Protein AF-0000000080577466 (afdb_homodimer)

Nearest PDB structures (foldseek):
  6uae-assembly4_D  TM=7.644E-01  e=2.852E-07  Comamonas testosteroni
  3f7s-assembly1_A-2  TM=7.688E-01  e=1.291E-07  Pseudomonas putida KT2440
  4i4k-assembly1_B  TM=7.515E-01  e=2.525E-07  Streptomyces globisporus C-1027
  4i4k-assembly1_A  TM=7.493E-01  e=5.247E-07  Streptomyces globisporus C-1027
  6vw4-assembly2_B  TM=7.295E-01  e=1.249E-05  Catenulispora acidiphila DSM 44928

Structure (mmCIF, N/CA/C/O backbone):
data_AF-0000000080577466-model_v1
#
loop_
_entity.id
_entity.type
_entity.pdbx_description
1 polymer 'Protein transporter, putative'
#
loop_
_atom_site.group_PDB
_atom_site.id
_atom_site.type_symbol
_atom_site.label_atom_id
_atom_site.label_alt_id
_atom_site.label_comp_id
_atom_site.label_asym_id
_atom_site.label_entity_id
_atom_site.label_seq_id
_atom_site.pdbx_PDB_ins_code
_atom_site.Cartn_x
_atom_site.Cartn_y
_atom_site.Cartn_z
_atom_site.occupancy
_atom_site.B_iso_or_equiv
_atom_site.auth_seq_id
_atom_site.auth_comp_id
_atom_site.auth_asym_id
_atom_site.auth_atom_id
_atom_site.pdbx_PDB_model_num
ATOM 1 N N . MET A 1 1 ? 25.438 -13.836 81.25 1 19.02 1 MET A N 1
ATOM 2 C CA . MET A 1 1 ? 26 -15.18 81.188 1 19.02 1 MET A CA 1
ATOM 3 C C . MET A 1 1 ? 26.547 -15.492 79.812 1 19.02 1 MET A C 1
ATOM 5 O O . MET A 1 1 ? 26.078 -14.93 78.812 1 19.02 1 MET A O 1
ATOM 9 N N . LEU A 1 2 ? 26.891 -16.766 79.5 1 19.14 2 LEU A N 1
ATOM 10 C CA . LEU A 1 2 ? 28.016 -17.484 78.938 1 19.14 2 LEU A CA 1
ATOM 11 C C . LEU A 1 2 ? 27.906 -17.5 77.438 1 19.14 2 LEU A C 1
ATOM 13 O O . LEU A 1 2 ? 26.828 -17.266 76.875 1 19.14 2 LEU A O 1
ATOM 17 N N . MET A 1 3 ? 28.109 -18.75 76.688 1 18.53 3 MET A N 1
ATOM 18 C CA . MET A 1 3 ? 29.141 -19.5 75.938 1 18.53 3 MET A CA 1
ATOM 19 C C . MET A 1 3 ? 28.766 -19.703 74.5 1 18.53 3 MET A C 1
ATOM 21 O O . MET A 1 3 ? 29.578 -19.422 73.625 1 18.53 3 MET A O 1
ATOM 25 N N . MET A 1 4 ? 27.906 -20.766 74.062 1 20.31 4 MET A N 1
ATOM 26 C CA . MET A 1 4 ? 28.391 -21.953 73.375 1 20.31 4 MET A CA 1
ATOM 27 C C . MET A 1 4 ? 28.344 -21.797 71.812 1 20.31 4 MET A C 1
ATOM 29 O O . MET A 1 4 ? 27.406 -21.188 71.312 1 20.31 4 MET A O 1
ATOM 33 N N . SER A 1 5 ? 29.375 -22.203 70.875 1 24.98 5 SER A N 1
ATOM 34 C CA . SER A 1 5 ? 30.188 -22.328 69.688 1 24.98 5 SER A CA 1
ATOM 35 C C . SER A 1 5 ? 29.531 -23.25 68.625 1 24.98 5 SER A C 1
ATOM 37 O O . SER A 1 5 ? 30.141 -23.609 67.625 1 24.98 5 SER A O 1
ATOM 39 N N . SER A 1 6 ? 28.328 -23.859 68.75 1 22.72 6 SER A N 1
ATOM 40 C CA . SER A 1 6 ? 28.25 -25.219 68.25 1 22.72 6 SER A CA 1
ATOM 41 C C . SER A 1 6 ? 28.422 -25.234 66.75 1 22.72 6 SER A C 1
ATOM 43 O O . SER A 1 6 ? 27.953 -24.328 66.062 1 22.72 6 SER A O 1
ATOM 45 N N . THR A 1 7 ? 29.203 -26.234 66.062 1 24.53 7 THR A N 1
ATOM 46 C CA . THR A 1 7 ? 29.984 -26.953 65.062 1 24.53 7 THR A CA 1
ATOM 47 C C . THR A 1 7 ? 29.094 -27.531 63.969 1 24.53 7 THR A C 1
ATOM 49 O O . THR A 1 7 ? 29.562 -28.281 63.094 1 24.53 7 THR A O 1
ATOM 52 N N . LEU A 1 8 ? 27.938 -26.984 63.562 1 22.42 8 LEU A N 1
ATOM 53 C CA . LEU A 1 8 ? 27.125 -27.938 62.812 1 22.42 8 LEU A CA 1
ATOM 54 C C . LEU A 1 8 ? 27.875 -28.422 61.562 1 22.42 8 LEU A C 1
ATOM 56 O O . LEU A 1 8 ? 28.297 -27.609 60.75 1 22.42 8 LEU A O 1
ATOM 60 N N . SER A 1 9 ? 28.344 -29.688 61.5 1 21.47 9 SER A N 1
ATOM 61 C CA . SER A 1 9 ? 29.094 -30.688 60.75 1 21.47 9 SER A CA 1
ATOM 62 C C . SER A 1 9 ? 28.406 -31.016 59.406 1 21.47 9 SER A C 1
ATOM 64 O O . SER A 1 9 ? 27.469 -31.828 59.375 1 21.47 9 SER A O 1
ATOM 66 N N . TYR A 1 10 ? 28.031 -30.141 58.562 1 22.02 10 TYR A N 1
ATOM 67 C CA . TYR A 1 10 ? 27.328 -30.578 57.344 1 22.02 10 TYR A CA 1
ATOM 68 C C . TYR A 1 10 ? 28.203 -31.5 56.531 1 22.02 10 TYR A C 1
ATOM 70 O O . TYR A 1 10 ? 29.219 -31.078 55.969 1 22.02 10 TYR A O 1
ATOM 78 N N . SER A 1 11 ? 28.281 -32.844 56.781 1 19.53 11 SER A N 1
ATOM 79 C CA . SER A 1 11 ? 29.125 -33.938 56.281 1 19.53 11 SER A CA 1
ATOM 80 C C . SER A 1 11 ? 28.875 -34.188 54.812 1 19.53 11 SER A C 1
ATOM 82 O O . SER A 1 11 ? 29.828 -34.438 54.062 1 19.53 11 SER A O 1
ATOM 84 N N . SER A 1 12 ? 27.656 -34.344 54.281 1 21.28 12 SER A N 1
ATOM 85 C CA . SER A 1 12 ? 27.531 -35.688 53.688 1 21.28 12 SER A CA 1
ATOM 86 C C . SER A 1 12 ? 28.359 -35.75 52.406 1 21.28 12 SER A C 1
ATOM 88 O O . SER A 1 12 ? 28.703 -34.75 51.781 1 21.28 12 SER A O 1
ATOM 90 N N . SER A 1 13 ? 28.297 -37 51.688 1 20.81 13 SER A N 1
ATOM 91 C CA . SER A 1 13 ? 29.109 -38.031 51.062 1 20.81 13 SER A CA 1
ATOM 92 C C . SER A 1 13 ? 29.359 -37.688 49.594 1 20.81 13 SER A C 1
ATOM 94 O O . SER A 1 13 ? 28.562 -37 48.969 1 20.81 13 SER A O 1
ATOM 96 N N . PRO A 1 14 ? 30.375 -38.312 48.938 1 26.52 14 PRO A N 1
ATOM 97 C CA . PRO A 1 14 ? 31.422 -38.25 47.906 1 26.52 14 PRO A CA 1
ATOM 98 C C . PRO A 1 14 ? 30.953 -38.812 46.562 1 26.52 14 PRO A C 1
ATOM 100 O O . PRO A 1 14 ? 31.719 -38.812 45.594 1 26.52 14 PRO A O 1
ATOM 103 N N . PRO A 1 15 ? 29.656 -38.625 46.031 1 22.47 15 PRO A N 1
ATOM 104 C CA . PRO A 1 15 ? 29.391 -39.781 45.188 1 22.47 15 PRO A CA 1
ATOM 105 C C . PRO A 1 15 ? 30.469 -40 44.125 1 22.47 15 PRO A C 1
ATOM 107 O O . PRO A 1 15 ? 31.125 -39.031 43.719 1 22.47 15 PRO A O 1
ATOM 110 N N . SER A 1 16 ? 30.719 -41.25 43.781 1 18.58 16 SER A N 1
ATOM 111 C CA . SER A 1 16 ? 31.719 -42.156 43.188 1 18.58 16 SER A CA 1
ATOM 112 C C . SER A 1 16 ? 31.875 -41.875 41.688 1 18.58 16 SER A C 1
ATOM 114 O O . SER A 1 16 ? 31.062 -41.188 41.094 1 18.58 16 SER A O 1
ATOM 116 N N . LEU A 1 17 ? 31.812 -43 40.844 1 19.55 17 LEU A N 1
ATOM 117 C CA . LEU A 1 17 ? 32.844 -43.75 40.125 1 19.55 17 LEU A CA 1
ATOM 118 C C . LEU A 1 17 ? 32.75 -43.469 38.625 1 19.55 17 LEU A C 1
ATOM 120 O O . LEU A 1 17 ? 33.781 -43.281 37.938 1 19.55 17 LEU A O 1
ATOM 124 N N . GLY A 1 18 ? 31.578 -43.656 37.812 1 18.7 18 GLY A N 1
ATOM 125 C CA . GLY A 1 18 ? 31.812 -44.75 36.906 1 18.7 18 GLY A CA 1
ATOM 126 C C . GLY A 1 18 ? 32.656 -44.375 35.719 1 18.7 18 GLY A C 1
ATOM 127 O O . GLY A 1 18 ? 32.75 -43.188 35.375 1 18.7 18 GLY A O 1
ATOM 128 N N . HIS A 1 19 ? 33.438 -45.344 35.125 1 20.95 19 HIS A N 1
ATOM 129 C CA . HIS A 1 19 ? 34.594 -45.656 34.281 1 20.95 19 HIS A CA 1
ATOM 130 C C . HIS A 1 19 ? 34.219 -45.531 32.812 1 20.95 19 HIS A C 1
ATOM 132 O O . HIS A 1 19 ? 35.062 -45.812 31.938 1 20.95 19 HIS A O 1
ATOM 138 N N . TRP A 1 20 ? 33.25 -44.812 32.344 1 18.19 20 TRP A N 1
ATOM 139 C CA . TRP A 1 20 ? 32.906 -45.312 31.031 1 18.19 20 TRP A CA 1
ATOM 140 C C . TRP A 1 20 ? 34.125 -45.406 30.141 1 18.19 20 TRP A C 1
ATOM 142 O O . TRP A 1 20 ? 35 -44.531 30.188 1 18.19 20 TRP A O 1
ATOM 152 N N . LYS A 1 21 ? 34.031 -46.469 29.188 1 18.55 21 LYS A N 1
ATOM 153 C CA . LYS A 1 21 ? 34.781 -47.375 28.359 1 18.55 21 LYS A CA 1
ATOM 154 C C . LYS A 1 21 ? 35.5 -46.625 27.234 1 18.55 21 LYS A C 1
ATOM 156 O O . LYS A 1 21 ? 35.094 -45.531 26.844 1 18.55 21 LYS A O 1
ATOM 161 N N . THR A 1 22 ? 36.188 -47.438 26.344 1 18.03 22 THR A N 1
ATOM 162 C CA . THR A 1 22 ? 37.469 -47.656 25.688 1 18.03 22 THR A CA 1
ATOM 163 C C . THR A 1 22 ? 37.438 -47.156 24.266 1 18.03 22 THR A C 1
ATOM 165 O O . THR A 1 22 ? 38.438 -46.594 23.781 1 18.03 22 THR A O 1
ATOM 168 N N . PRO A 1 23 ? 36.312 -47.281 23.297 1 19.98 23 PRO A N 1
ATOM 169 C CA . PRO A 1 23 ? 36.812 -48.156 22.234 1 19.98 23 PRO A CA 1
ATOM 170 C C . PRO A 1 23 ? 37.844 -47.438 21.344 1 19.98 23 PRO A C 1
ATOM 172 O O . PRO A 1 23 ? 37.875 -46.219 21.297 1 19.98 23 PRO A O 1
ATOM 175 N N . THR A 1 24 ? 38.344 -48.281 20.344 1 18.31 24 THR A N 1
ATOM 176 C CA . THR A 1 24 ? 39.531 -48.719 19.609 1 18.31 24 THR A CA 1
ATOM 177 C C . THR A 1 24 ? 39.812 -47.812 18.422 1 18.31 24 THR A C 1
ATOM 179 O O . THR A 1 24 ? 39.031 -46.875 18.172 1 18.31 24 THR A O 1
ATOM 182 N N . CYS A 1 25 ? 39.75 -48.406 17.109 1 18.52 25 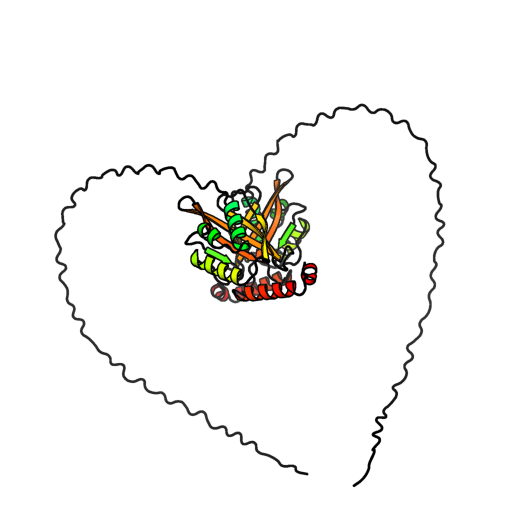CYS A N 1
ATOM 183 C CA . CYS A 1 25 ? 40.938 -48.781 16.328 1 18.52 25 CYS A CA 1
ATOM 184 C C . CYS A 1 25 ? 41.188 -47.75 15.219 1 18.52 25 CYS A C 1
ATOM 186 O O . CYS A 1 25 ? 42.312 -47.281 15.055 1 18.52 25 CYS A O 1
ATOM 188 N N . LEU A 1 26 ? 40.312 -47.719 14.047 1 19.44 26 LEU A N 1
ATOM 189 C CA . LEU A 1 26 ? 40.906 -48.281 12.836 1 19.44 26 LEU A CA 1
ATOM 190 C C . LEU A 1 26 ? 41.656 -47.25 12.055 1 19.44 26 LEU A C 1
ATOM 192 O O . LEU A 1 26 ? 41.406 -46.031 12.195 1 19.44 26 LEU A O 1
ATOM 196 N N . GLN A 1 27 ? 42.281 -47.688 10.797 1 19.14 27 GLN A N 1
ATOM 197 C CA . GLN A 1 27 ? 43.531 -47.75 10.031 1 19.14 27 GLN A CA 1
ATOM 198 C C . GLN A 1 27 ? 43.594 -46.656 8.969 1 19.14 27 GLN A C 1
ATOM 200 O O . GLN A 1 27 ? 44.625 -46.062 8.75 1 19.14 27 GLN A O 1
ATOM 205 N N . THR A 1 28 ? 42.438 -46.344 8.156 1 20.81 28 THR A N 1
ATOM 206 C CA . THR A 1 28 ? 42.75 -46.625 6.754 1 20.81 28 THR A CA 1
ATOM 207 C C . THR A 1 28 ? 43.688 -45.594 6.172 1 20.81 28 THR A C 1
ATOM 209 O O . THR A 1 28 ? 43.75 -44.438 6.648 1 20.81 28 THR A O 1
ATOM 212 N N . THR A 1 29 ? 44.25 -45.844 4.828 1 20.98 29 THR A N 1
ATOM 213 C CA . THR A 1 29 ? 45.375 -45.875 3.904 1 20.98 29 THR A CA 1
ATOM 214 C C . THR A 1 29 ? 45.438 -44.594 3.084 1 20.98 29 THR A C 1
ATOM 216 O O . THR A 1 29 ? 44.438 -44.188 2.477 1 20.98 29 THR A O 1
ATOM 219 N N . SER A 1 30 ? 46.188 -43.625 3.426 1 23.58 30 SER A N 1
ATOM 220 C CA . SER A 1 30 ? 46.406 -42.312 2.799 1 23.58 30 SER A CA 1
ATOM 221 C C . SER A 1 30 ? 47.062 -42.469 1.442 1 23.58 30 SER A C 1
ATOM 223 O O . SER A 1 30 ? 48.25 -42.844 1.367 1 23.58 30 SER A O 1
ATOM 225 N N . PRO A 1 31 ? 46.281 -42.938 0.357 1 22.75 31 PRO A N 1
ATOM 226 C CA . PRO A 1 31 ? 47.125 -43.219 -0.819 1 22.75 31 PRO A CA 1
ATOM 227 C C . PRO A 1 31 ? 47.906 -42 -1.289 1 22.75 31 PRO A C 1
ATOM 229 O O . PRO A 1 31 ? 47.531 -40.875 -0.976 1 22.75 31 PRO A O 1
ATOM 232 N N . SER A 1 32 ? 49.125 -42.219 -1.921 1 23.05 32 SER A N 1
ATOM 233 C CA . SER A 1 32 ? 50.375 -41.594 -2.318 1 23.05 32 SER A CA 1
ATOM 234 C C . SER A 1 32 ? 50.25 -40.781 -3.594 1 23.05 32 SER A C 1
ATOM 236 O O . SER A 1 32 ? 51.188 -40.156 -4.055 1 23.05 32 SER A O 1
ATOM 238 N N . LEU A 1 33 ? 48.938 -40.562 -4.238 1 22.92 33 LEU A N 1
ATOM 239 C CA . LEU A 1 33 ? 49.125 -40.531 -5.688 1 22.92 33 LEU A CA 1
ATOM 240 C C . LEU A 1 33 ? 50.031 -39.375 -6.098 1 22.92 33 LEU A C 1
ATOM 242 O O . LEU A 1 33 ? 49.906 -38.25 -5.543 1 22.92 33 LEU A O 1
ATOM 246 N N . LEU A 1 34 ? 51.094 -39.625 -6.945 1 23.45 34 LEU A N 1
ATOM 247 C CA . LEU A 1 34 ? 52.281 -39.156 -7.609 1 23.45 34 LEU A CA 1
ATOM 248 C C . LEU A 1 34 ? 51.938 -38.125 -8.68 1 23.45 34 LEU A C 1
ATOM 250 O O . LEU A 1 34 ? 51.375 -38.469 -9.711 1 23.45 34 LEU A O 1
ATOM 254 N N . SER A 1 35 ? 51.344 -36.969 -8.312 1 20.81 35 SER A N 1
ATOM 255 C CA . SER A 1 35 ? 50.844 -36.062 -9.352 1 20.81 35 SER A CA 1
ATOM 256 C C . SER A 1 35 ? 51.969 -35.562 -10.242 1 20.81 35 SER A C 1
ATOM 258 O O . SER A 1 35 ? 52.969 -35.062 -9.742 1 20.81 35 SER A O 1
ATOM 260 N N . LYS A 1 36 ? 52.125 -36.125 -11.422 1 22.58 36 LYS A N 1
ATOM 261 C CA . LYS A 1 36 ? 53.094 -35.938 -12.508 1 22.58 36 LYS A CA 1
ATOM 262 C C . LYS A 1 36 ? 53 -34.5 -13.055 1 22.58 36 LYS A C 1
ATOM 264 O O . LYS A 1 36 ? 51.938 -34.062 -13.445 1 22.58 36 LYS A O 1
ATOM 269 N N . ARG A 1 37 ? 53.938 -33.594 -12.812 1 21.58 37 ARG A N 1
ATOM 270 C CA . ARG A 1 37 ? 54.094 -32.188 -13.148 1 21.58 37 ARG A CA 1
ATOM 271 C C . ARG A 1 37 ? 54.406 -32 -14.625 1 21.58 37 ARG A C 1
ATOM 273 O O . ARG A 1 37 ? 55.531 -32.281 -15.062 1 21.58 37 ARG A O 1
ATOM 280 N N . LYS A 1 38 ? 53.531 -32.531 -15.508 1 22.23 38 LYS A N 1
ATOM 281 C CA . LYS A 1 38 ? 53.969 -32.406 -16.891 1 22.23 38 LYS A CA 1
ATOM 282 C C . LYS A 1 38 ? 54.281 -30.953 -17.25 1 22.23 38 LYS A C 1
ATOM 284 O O . LYS A 1 38 ? 53.5 -30.062 -16.953 1 22.23 38 LYS A O 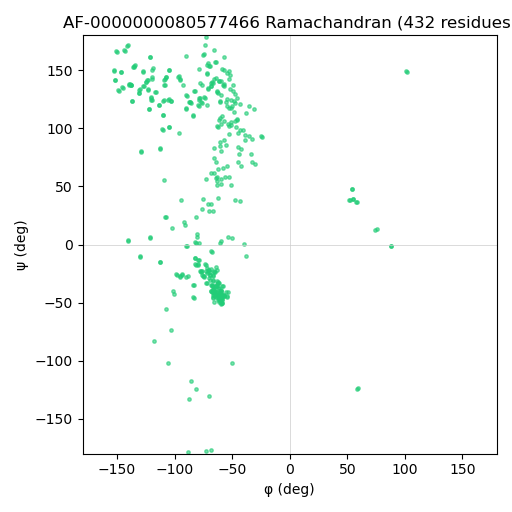1
ATOM 289 N N . ALA A 1 39 ? 55.5 -30.609 -17.641 1 25.17 39 ALA A N 1
ATOM 290 C CA . ALA A 1 39 ? 56.25 -29.406 -18.031 1 25.17 39 ALA A CA 1
ATOM 291 C C . ALA A 1 39 ? 55.719 -28.812 -19.328 1 25.17 39 ALA A C 1
ATOM 293 O O . ALA A 1 39 ? 55.688 -29.484 -20.359 1 25.17 39 ALA A O 1
ATOM 294 N N . TRP A 1 40 ? 54.562 -27.922 -19.344 1 22.66 40 TRP A N 1
ATOM 295 C CA . TRP A 1 40 ? 53.844 -27.297 -20.438 1 22.66 40 TRP A CA 1
ATOM 296 C C . TRP A 1 40 ? 54.781 -26.469 -21.328 1 22.66 40 TRP A C 1
ATOM 298 O O . TRP A 1 40 ? 55.469 -25.578 -20.844 1 22.66 40 TRP A O 1
ATOM 308 N N . THR A 1 41 ? 55.375 -27.172 -22.266 1 22.97 41 THR A N 1
ATOM 309 C CA . THR A 1 41 ? 56.25 -26.578 -23.25 1 22.97 41 THR A CA 1
ATOM 310 C C . THR A 1 41 ? 55.594 -25.391 -23.938 1 22.97 41 THR A C 1
ATOM 312 O O . THR A 1 41 ? 54.406 -25.453 -24.281 1 22.97 41 THR A O 1
ATOM 315 N N . LEU A 1 42 ? 56.25 -24.219 -23.891 1 24.73 42 LEU A N 1
ATOM 316 C CA . LEU A 1 42 ? 56.062 -22.828 -24.266 1 24.73 42 LEU A CA 1
ATOM 317 C C . LEU A 1 42 ? 55.938 -22.688 -25.781 1 24.73 42 LEU A C 1
ATOM 319 O O . LEU A 1 42 ? 56.906 -22.875 -26.516 1 24.73 42 LEU A O 1
ATOM 323 N N . ARG A 1 43 ? 54.938 -23.406 -26.438 1 24.34 43 ARG A N 1
ATOM 324 C CA . ARG A 1 43 ? 54.906 -23.312 -27.891 1 24.34 43 ARG A CA 1
ATOM 325 C C . ARG A 1 43 ? 54.906 -21.875 -28.359 1 24.34 43 ARG A C 1
ATOM 327 O O . ARG A 1 43 ? 54.281 -21 -27.719 1 24.34 43 ARG A O 1
ATOM 334 N N . THR A 1 44 ? 55.562 -21.688 -29.484 1 28.73 44 THR A N 1
ATOM 335 C CA . THR A 1 44 ? 56.031 -20.578 -30.297 1 28.73 44 THR A CA 1
ATOM 336 C C . THR A 1 44 ? 54.906 -19.688 -30.766 1 28.73 44 THR A C 1
ATOM 338 O O . THR A 1 44 ? 53.781 -20.156 -30.938 1 28.73 44 THR A O 1
ATOM 341 N N . PRO A 1 45 ? 55.094 -18.297 -30.797 1 28.73 45 PRO A N 1
ATOM 342 C CA . PRO A 1 45 ? 54.281 -17.109 -30.969 1 28.73 45 PRO A CA 1
ATOM 343 C C . PRO A 1 45 ? 53.625 -17.016 -32.344 1 28.73 45 PRO A C 1
ATOM 345 O O . PRO A 1 45 ? 54.344 -17 -33.344 1 28.73 45 PRO A O 1
ATOM 348 N N . VAL A 1 46 ? 52.625 -17.859 -32.656 1 27.41 46 VAL A N 1
ATOM 349 C CA . VAL A 1 46 ? 52.062 -17.812 -34.031 1 27.41 46 VAL A CA 1
ATOM 350 C C . VAL A 1 46 ? 51.75 -16.375 -34.406 1 27.41 46 VAL A C 1
ATOM 352 O O . VAL A 1 46 ? 51.312 -15.586 -33.562 1 27.41 46 VAL A O 1
ATOM 355 N N . SER A 1 47 ? 52.094 -15.984 -35.656 1 30.8 47 SER A N 1
ATOM 356 C CA . SER A 1 47 ? 52.062 -14.75 -36.438 1 30.8 47 SER A CA 1
ATOM 357 C C . SER A 1 47 ? 50.656 -14.203 -36.562 1 30.8 47 SER A C 1
ATOM 359 O O . SER A 1 47 ? 49.719 -14.945 -36.844 1 30.8 47 SER A O 1
ATOM 361 N N . VAL A 1 48 ? 50.312 -13.078 -35.938 1 29.31 48 VAL A N 1
ATOM 362 C CA . VAL A 1 48 ? 49.094 -12.258 -35.844 1 29.31 48 VAL A CA 1
ATOM 363 C C . VAL A 1 48 ? 48.656 -11.805 -37.219 1 29.31 48 VAL A C 1
ATOM 365 O O . VAL A 1 48 ? 49.344 -11 -37.875 1 29.31 48 VAL A O 1
ATOM 368 N N . SER A 1 49 ? 48.219 -12.805 -38.156 1 27.44 49 SER A N 1
ATOM 369 C CA . SER A 1 49 ? 47.75 -12.305 -39.438 1 27.44 49 SER A CA 1
ATOM 370 C C . SER A 1 49 ? 46.688 -11.211 -39.25 1 27.44 49 SER A C 1
ATOM 372 O O . SER A 1 49 ? 45.906 -11.266 -38.312 1 27.44 49 SER A O 1
ATOM 374 N N . SER A 1 50 ? 46.75 -10.031 -39.969 1 27.5 50 SER A N 1
ATOM 375 C CA . SER A 1 50 ? 46.125 -8.719 -40.062 1 27.5 50 SER A CA 1
ATOM 376 C C . SER A 1 50 ? 44.656 -8.836 -40.5 1 27.5 50 SER A C 1
ATOM 378 O O . SER A 1 50 ? 44.375 -9.211 -41.625 1 27.5 50 SER A O 1
ATOM 380 N N . SER A 1 51 ? 43.781 -9.492 -39.75 1 27.45 51 SER A N 1
ATOM 381 C CA . SER A 1 51 ? 42.406 -9.68 -40.188 1 27.45 51 SER A CA 1
ATOM 382 C C . SER A 1 51 ? 41.75 -8.352 -40.531 1 27.45 51 SER A C 1
ATOM 384 O O . SER A 1 51 ? 41.969 -7.344 -39.875 1 27.45 51 SER A O 1
ATOM 386 N N . ASP A 1 52 ? 41.188 -8.25 -41.844 1 30.08 52 ASP A N 1
ATOM 387 C CA . ASP A 1 52 ? 40.438 -7.227 -42.562 1 30.08 52 ASP A CA 1
ATOM 388 C C . ASP A 1 52 ? 39.25 -6.73 -41.75 1 30.08 52 ASP A C 1
ATOM 390 O O . ASP A 1 52 ? 38.562 -7.52 -41.094 1 30.08 52 ASP A O 1
ATOM 394 N N . ASN A 1 53 ? 39.219 -5.398 -41.375 1 29.16 53 ASN A N 1
ATOM 395 C CA . ASN A 1 53 ? 38.281 -4.551 -40.625 1 29.16 53 ASN A CA 1
ATOM 396 C C . ASN A 1 53 ? 36.906 -4.527 -41.312 1 29.16 53 ASN A C 1
ATOM 398 O O . ASN A 1 53 ? 36.688 -3.787 -42.25 1 29.16 53 ASN A O 1
ATOM 402 N N . GLN A 1 54 ? 36.25 -5.68 -41.656 1 28.73 54 GLN A N 1
ATOM 403 C CA . GLN A 1 54 ? 34.906 -5.477 -42.219 1 28.73 54 GLN A CA 1
ATOM 404 C C . GLN A 1 54 ? 34.094 -4.59 -41.312 1 28.73 54 GLN A C 1
ATOM 406 O O . GLN A 1 54 ? 33.969 -4.844 -40.094 1 28.73 54 GLN A O 1
ATOM 411 N N . THR A 1 55 ? 33.938 -3.287 -41.688 1 32.22 55 THR A N 1
ATOM 412 C CA . THR A 1 55 ? 33 -2.297 -41.156 1 32.22 55 THR A CA 1
ATOM 413 C C . THR A 1 55 ? 31.594 -2.893 -41 1 32.22 55 THR A C 1
ATOM 415 O O . THR A 1 55 ? 30.953 -3.229 -42 1 32.22 55 THR A O 1
ATOM 418 N N . VAL A 1 56 ? 31.359 -3.805 -40.031 1 35.72 56 VAL A N 1
ATOM 419 C CA . VAL A 1 56 ? 30 -4.211 -39.688 1 35.72 56 VAL A CA 1
ATOM 420 C C . VAL A 1 56 ? 29.109 -2.98 -39.594 1 35.72 56 VAL A C 1
ATOM 422 O O . VAL A 1 56 ? 29.344 -2.111 -38.75 1 35.72 56 VAL A O 1
ATOM 425 N N . THR A 1 57 ? 28.578 -2.514 -40.75 1 38.19 57 THR A N 1
ATOM 426 C CA . THR A 1 57 ? 27.531 -1.508 -40.75 1 38.19 57 THR A CA 1
ATOM 427 C C . THR A 1 57 ? 26.422 -1.892 -39.75 1 38.19 57 THR A C 1
ATOM 429 O O . THR A 1 57 ? 25.922 -3.023 -39.781 1 38.19 57 THR A O 1
ATOM 432 N N . PRO A 1 58 ? 26.328 -1.22 -38.594 1 34.81 58 PRO A N 1
ATOM 433 C CA . PRO A 1 58 ? 25.281 -1.548 -37.625 1 34.81 58 PRO A CA 1
ATOM 434 C C . PRO A 1 58 ? 23.906 -1.689 -38.25 1 34.81 58 PRO A C 1
ATOM 436 O O . PRO A 1 58 ? 23.562 -0.936 -39.156 1 34.81 58 PRO A O 1
ATOM 439 N N . SER A 1 59 ? 23.453 -2.963 -38.469 1 37.19 59 SER A N 1
ATOM 440 C CA . SER A 1 59 ? 22.078 -3.211 -38.875 1 37.19 59 SER A CA 1
ATOM 441 C C . SER A 1 59 ? 21.109 -2.236 -38.219 1 37.19 59 SER A C 1
ATOM 443 O O . SER A 1 59 ? 21.281 -1.89 -37.062 1 37.19 59 SER A O 1
ATOM 445 N N . PRO A 1 60 ? 20.391 -1.439 -39.031 1 35.66 60 PRO A N 1
ATOM 446 C CA . PRO A 1 60 ? 19.391 -0.53 -38.469 1 35.66 60 PRO A CA 1
ATOM 447 C C . PRO A 1 60 ? 18.547 -1.185 -37.375 1 35.66 60 PRO A C 1
ATOM 449 O O . PRO A 1 60 ? 18.266 -2.385 -37.469 1 35.66 60 PRO A O 1
ATOM 452 N N . ALA A 1 61 ? 18.547 -0.673 -36.219 1 35.31 61 ALA A N 1
ATOM 453 C CA . ALA A 1 61 ? 17.594 -1.055 -35.156 1 35.31 61 ALA A CA 1
ATOM 454 C C . ALA A 1 61 ? 16.188 -1.171 -35.719 1 35.31 61 ALA A C 1
ATOM 456 O O . ALA A 1 61 ? 15.656 -0.222 -36.312 1 35.31 61 ALA A O 1
ATOM 457 N N . THR A 1 62 ? 15.82 -2.215 -36.406 1 32.72 62 THR A N 1
ATOM 458 C CA . THR A 1 62 ? 14.422 -2.367 -36.812 1 32.72 62 THR A CA 1
ATOM 459 C C . THR A 1 62 ? 13.5 -1.892 -35.688 1 32.72 62 THR A C 1
ATOM 461 O O . THR A 1 62 ? 13.562 -2.402 -34.562 1 32.72 62 THR A O 1
ATOM 464 N N . LYS A 1 63 ? 13.094 -0.691 -35.594 1 35.28 63 LYS A N 1
ATOM 465 C CA . LYS A 1 63 ? 12.055 -0.052 -34.781 1 35.28 63 LYS A CA 1
ATOM 466 C C . LYS A 1 63 ? 10.82 -0.947 -34.688 1 35.28 63 LYS A C 1
ATOM 468 O O . LYS A 1 63 ? 9.711 -0.463 -34.438 1 35.28 63 LYS A O 1
ATOM 473 N N . ASP A 1 64 ? 10.852 -2.109 -35.312 1 37.41 64 ASP A N 1
ATOM 474 C CA . ASP A 1 64 ? 9.641 -2.887 -35.062 1 37.41 64 ASP A CA 1
ATOM 475 C C . ASP A 1 64 ? 9.328 -2.977 -33.562 1 37.41 64 ASP A C 1
ATOM 477 O O . ASP A 1 64 ? 9.391 -4.059 -32.969 1 37.41 64 ASP A O 1
ATOM 481 N N . ASP A 1 65 ? 10.023 -2.334 -32.719 1 40.38 65 ASP A N 1
ATOM 482 C CA . ASP A 1 65 ? 9.609 -2.256 -31.328 1 40.38 65 ASP A CA 1
ATOM 483 C C . ASP A 1 65 ? 8.109 -1.995 -31.219 1 40.38 65 ASP A C 1
ATOM 485 O O . ASP A 1 65 ? 7.672 -0.842 -31.188 1 40.38 65 ASP A O 1
ATOM 489 N N . ALA A 1 66 ? 7.305 -2.521 -32.031 1 42.38 66 ALA A N 1
ATOM 490 C CA . ALA A 1 66 ? 5.863 -2.473 -31.828 1 42.38 66 ALA A CA 1
ATOM 491 C C . ALA A 1 66 ? 5.527 -2.5 -30.344 1 42.38 66 ALA A C 1
ATOM 493 O O . ALA A 1 66 ? 5.629 -3.547 -29.688 1 42.38 66 ALA A O 1
ATOM 494 N N . ALA A 1 67 ? 5.781 -1.458 -29.625 1 50.78 67 ALA A N 1
ATOM 495 C CA . ALA A 1 67 ? 5.555 -1.144 -28.219 1 50.78 67 ALA A CA 1
ATOM 496 C C . ALA A 1 67 ? 4.258 -1.767 -27.719 1 50.78 67 ALA A C 1
ATOM 498 O O . ALA A 1 67 ? 3.219 -1.663 -28.375 1 50.78 67 ALA A O 1
ATOM 499 N N . ASP A 1 68 ? 4.281 -3.004 -27.125 1 60.91 68 ASP A N 1
ATOM 500 C CA . ASP A 1 68 ? 3.127 -3.615 -26.469 1 60.91 68 ASP A CA 1
ATOM 501 C C . ASP A 1 68 ? 2.131 -2.555 -26 1 60.91 68 ASP A C 1
ATOM 503 O O . ASP A 1 68 ? 2.475 -1.675 -25.219 1 60.91 68 ASP A O 1
ATOM 507 N N . THR A 1 69 ? 1.176 -2.289 -26.891 1 76.38 69 THR A N 1
ATOM 508 C CA . THR A 1 69 ? 0.103 -1.307 -26.766 1 76.38 69 THR A CA 1
ATOM 509 C C . THR A 1 69 ? -0.778 -1.603 -25.562 1 76.38 69 THR A C 1
ATOM 511 O O . THR A 1 69 ? -1.673 -0.822 -25.234 1 76.38 69 THR A O 1
ATOM 514 N N . GLN A 1 70 ? -0.316 -2.67 -24.859 1 88.31 70 GLN A N 1
ATOM 515 C CA . GLN A 1 70 ? -1.162 -2.994 -23.719 1 88.31 70 GLN A CA 1
ATOM 516 C C . GLN A 1 70 ? -0.907 -2.037 -22.562 1 88.31 70 GLN A C 1
ATOM 518 O O . GLN A 1 70 ? 0.238 -1.663 -22.297 1 88.31 70 GLN A O 1
ATOM 523 N N . LEU A 1 71 ? -2.025 -1.671 -21.969 1 93.75 71 LEU A N 1
ATOM 524 C CA . LEU A 1 71 ? -1.907 -0.813 -20.797 1 93.75 71 LEU A CA 1
ATOM 525 C C . LEU A 1 71 ? -1.282 -1.573 -19.625 1 93.75 71 LEU A C 1
ATOM 527 O O . LEU A 1 71 ? -1.553 -2.762 -19.438 1 93.75 71 LEU A O 1
ATOM 531 N N . ALA A 1 72 ? -0.428 -0.933 -18.922 1 97.56 72 ALA A N 1
ATOM 532 C CA . ALA A 1 72 ? 0.167 -1.523 -17.719 1 97.56 72 ALA A CA 1
ATOM 533 C C . ALA A 1 72 ? -0.91 -2.004 -16.75 1 97.56 72 ALA A C 1
ATOM 535 O O . ALA A 1 72 ? -0.781 -3.072 -16.156 1 97.56 72 ALA A O 1
ATOM 536 N N . SER A 1 73 ? -1.951 -1.219 -16.609 1 98.19 73 SER A N 1
ATOM 537 C CA . SER A 1 73 ? -3.045 -1.569 -15.711 1 98.19 73 SER A CA 1
ATOM 538 C C . SER A 1 73 ? -3.723 -2.865 -16.141 1 98.19 73 SER A C 1
ATOM 540 O O . SER A 1 73 ? -4.184 -3.641 -15.305 1 98.19 73 SER A O 1
ATOM 542 N N . ASP A 1 74 ? -3.777 -3.123 -17.422 1 97.88 74 ASP A N 1
ATOM 543 C CA . ASP A 1 74 ? -4.371 -4.359 -17.922 1 97.88 74 ASP A CA 1
ATOM 544 C C . ASP A 1 74 ? -3.521 -5.57 -17.547 1 97.88 74 ASP A C 1
ATOM 546 O O . ASP A 1 74 ? -4.059 -6.633 -17.219 1 97.88 74 ASP A O 1
ATOM 550 N N . ILE A 1 75 ? -2.254 -5.406 -17.625 1 98.19 75 ILE A N 1
ATOM 551 C CA . ILE A 1 75 ? -1.345 -6.473 -17.234 1 98.19 75 ILE A CA 1
ATOM 552 C C . ILE A 1 75 ? -1.549 -6.801 -15.75 1 98.19 75 ILE A C 1
ATOM 554 O O . ILE A 1 75 ? -1.653 -7.969 -15.375 1 98.19 75 ILE A O 1
ATOM 558 N N . VAL A 1 76 ? -1.653 -5.82 -14.906 1 98.75 76 VAL A N 1
ATOM 559 C CA . VAL A 1 76 ? -1.84 -6.008 -13.469 1 98.75 76 VAL A CA 1
ATOM 560 C C . VAL A 1 76 ? -3.211 -6.625 -13.203 1 98.75 76 VAL A C 1
ATOM 562 O O . VAL A 1 76 ? -3.346 -7.516 -12.359 1 98.75 76 VAL A O 1
ATOM 565 N N . ARG A 1 77 ? -4.211 -6.215 -13.945 1 98.69 77 ARG A N 1
ATOM 566 C CA . ARG A 1 77 ? -5.535 -6.809 -13.797 1 98.69 77 ARG A CA 1
ATOM 567 C C . ARG A 1 77 ? -5.508 -8.297 -14.148 1 98.69 77 ARG A C 1
ATOM 569 O O . ARG A 1 77 ? -6.117 -9.109 -13.453 1 98.69 77 ARG A O 1
ATOM 576 N N . ARG A 1 78 ? -4.836 -8.633 -15.172 1 98.5 78 ARG A N 1
ATOM 577 C CA . ARG A 1 78 ? -4.711 -10.031 -15.57 1 98.5 78 ARG A CA 1
ATOM 578 C C . ARG A 1 78 ? -3.957 -10.836 -14.523 1 98.5 78 ARG A C 1
ATOM 580 O O . ARG A 1 78 ? -4.258 -12.008 -14.297 1 98.5 78 ARG A O 1
ATOM 587 N N . PHE A 1 79 ? -3.016 -10.219 -13.945 1 98.69 79 PHE A N 1
ATOM 588 C CA . PHE A 1 79 ? -2.301 -10.852 -12.844 1 98.69 79 PHE A CA 1
ATOM 589 C C . PHE A 1 79 ? -3.258 -11.219 -11.719 1 98.69 79 PHE A C 1
ATOM 591 O O . PHE A 1 79 ? -3.281 -12.367 -11.266 1 98.69 79 PHE A O 1
ATOM 598 N N . TYR A 1 80 ? -4.082 -10.266 -11.281 1 98.62 80 TYR A N 1
ATOM 599 C CA . TYR A 1 80 ? -5.066 -10.508 -10.227 1 98.62 80 TYR A CA 1
ATOM 600 C C . TYR A 1 80 ? -6.055 -11.594 -10.648 1 98.62 80 TYR A C 1
ATOM 602 O O . TYR A 1 80 ? -6.383 -12.477 -9.859 1 98.62 80 TYR A O 1
ATOM 610 N N . GLU A 1 81 ? -6.488 -11.531 -11.875 1 98.31 81 GLU A N 1
ATOM 611 C CA . GLU A 1 81 ? -7.441 -12.508 -12.398 1 98.31 81 GLU A CA 1
ATOM 612 C C . GLU A 1 81 ? -6.855 -13.914 -12.375 1 98.31 81 GLU A C 1
ATOM 614 O O . GLU A 1 81 ? -7.531 -14.867 -11.977 1 98.31 81 GLU A O 1
ATOM 619 N N . GLY A 1 82 ? -5.648 -14.031 -12.852 1 98.31 82 GLY A N 1
ATOM 620 C CA . GLY A 1 82 ? -5 -15.328 -12.852 1 98.31 82 GLY A CA 1
ATOM 621 C C . GLY A 1 82 ? -4.855 -15.93 -11.461 1 98.31 82 GLY A C 1
ATOM 622 O O . GLY A 1 82 ? -5.074 -17.125 -11.266 1 98.31 82 GLY A O 1
ATOM 623 N N . ILE A 1 83 ? -4.516 -15.109 -10.43 1 97.69 83 ILE A N 1
ATOM 624 C CA . ILE A 1 83 ? -4.395 -15.562 -9.047 1 97.69 83 ILE A CA 1
ATOM 625 C C . ILE A 1 83 ? -5.77 -15.969 -8.516 1 97.69 83 ILE A C 1
ATOM 627 O O . ILE A 1 83 ? -5.914 -17.031 -7.91 1 97.69 83 ILE A O 1
ATOM 631 N N . ASN A 1 84 ? -6.742 -15.18 -8.773 1 97.75 84 ASN A N 1
ATOM 632 C CA . ASN A 1 84 ? -8.102 -15.461 -8.32 1 97.75 84 ASN A CA 1
ATOM 633 C C . ASN A 1 84 ? -8.648 -16.734 -8.938 1 97.75 84 ASN A C 1
ATOM 635 O O . ASN A 1 84 ? -9.391 -17.484 -8.289 1 97.75 84 ASN A O 1
ATOM 639 N N . ASP A 1 85 ? -8.242 -17.047 -10.141 1 97.81 85 ASP A N 1
ATOM 640 C CA . ASP A 1 85 ? -8.727 -18.219 -10.859 1 97.81 85 ASP A CA 1
ATOM 641 C C . ASP A 1 85 ? -7.852 -19.438 -10.57 1 97.81 85 ASP A C 1
ATOM 643 O O . ASP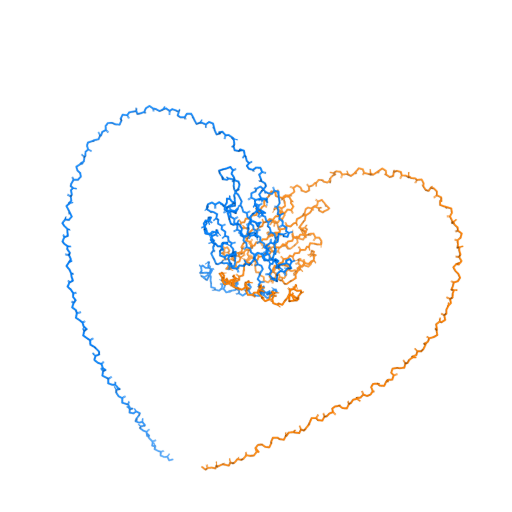 A 1 85 ? -8.094 -20.516 -11.102 1 97.81 85 ASP A O 1
ATOM 647 N N . HIS A 1 86 ? -6.883 -19.234 -9.812 1 97.75 86 HIS A N 1
ATOM 648 C CA . HIS A 1 86 ? -5.918 -20.281 -9.516 1 97.75 86 HIS A CA 1
ATOM 649 C C . HIS A 1 86 ? -5.266 -20.797 -10.797 1 97.75 86 HIS A C 1
ATOM 651 O O . HIS A 1 86 ? -5.086 -22.016 -10.953 1 97.75 86 HIS A O 1
ATOM 657 N N . ASP A 1 87 ? -5.027 -19.906 -11.719 1 97.75 87 ASP A N 1
ATOM 658 C CA . ASP A 1 87 ? -4.418 -20.219 -13.008 1 97.75 87 ASP A CA 1
ATOM 659 C C . ASP A 1 87 ? -3.031 -19.594 -13.133 1 97.75 87 ASP A C 1
ATOM 661 O O . ASP A 1 87 ? -2.857 -18.594 -13.836 1 97.75 87 ASP A O 1
ATOM 665 N N . LEU A 1 88 ? -2.066 -20.281 -12.586 1 97.5 88 LEU A N 1
ATOM 666 C CA . LEU A 1 88 ? -0.717 -19.719 -12.57 1 97.5 88 LEU A CA 1
ATOM 667 C C . LEU A 1 88 ? -0.098 -19.75 -13.961 1 97.5 88 LEU A C 1
ATOM 669 O O . LEU A 1 88 ? 0.824 -18.969 -14.25 1 97.5 88 LEU A O 1
ATOM 673 N N . ALA A 1 89 ? -0.551 -20.594 -14.797 1 97.56 89 ALA A N 1
ATOM 674 C CA . ALA A 1 89 ? -0.041 -20.641 -16.156 1 97.56 89 ALA A CA 1
ATOM 675 C C . ALA A 1 89 ? -0.283 -19.312 -16.891 1 97.56 89 ALA A C 1
ATOM 677 O O . ALA A 1 89 ? 0.575 -18.844 -17.625 1 97.56 89 ALA A O 1
ATOM 678 N N . SER A 1 90 ? -1.423 -18.734 -16.672 1 97.31 90 SER A N 1
ATOM 679 C CA . SER A 1 90 ? -1.773 -17.484 -17.328 1 97.31 90 SER A CA 1
ATOM 680 C C . SER A 1 90 ? -0.991 -16.312 -16.75 1 97.31 90 SER A C 1
ATOM 682 O O . SER A 1 90 ? -0.931 -15.234 -17.344 1 97.31 90 SER A O 1
ATOM 684 N N . VAL A 1 91 ? -0.393 -16.438 -15.555 1 97.56 91 VAL A N 1
ATOM 685 C CA . VAL A 1 91 ? 0.291 -15.375 -14.836 1 97.56 91 VAL A CA 1
ATOM 686 C C . VAL A 1 91 ? 1.783 -15.406 -15.156 1 97.56 91 VAL A C 1
ATOM 688 O O . VAL A 1 91 ? 2.459 -14.375 -15.094 1 97.56 91 VAL A O 1
ATOM 691 N N . GLU A 1 92 ? 2.252 -16.516 -15.516 1 98.06 92 GLU A N 1
ATOM 692 C CA . GLU A 1 92 ? 3.686 -16.75 -15.656 1 98.06 92 GLU A CA 1
ATOM 693 C C . GLU A 1 92 ? 4.32 -15.727 -16.594 1 98.06 92 GLU A C 1
ATOM 695 O O . GLU A 1 92 ? 5.328 -15.102 -16.25 1 98.06 92 GLU A O 1
ATOM 700 N N . ASP A 1 93 ? 3.73 -15.445 -17.719 1 96.56 93 ASP A N 1
ATOM 701 C CA . ASP A 1 93 ? 4.316 -14.586 -18.734 1 96.56 93 ASP A CA 1
ATOM 702 C C . ASP A 1 93 ? 4.164 -13.117 -18.359 1 96.56 93 ASP A C 1
ATOM 704 O O . ASP A 1 93 ? 4.742 -12.242 -19.016 1 96.56 93 ASP A O 1
ATOM 708 N N . LEU A 1 94 ? 3.359 -12.844 -17.406 1 98.31 94 LEU A N 1
ATOM 709 C CA . LEU A 1 94 ? 3.174 -11.469 -16.969 1 98.31 94 LEU A CA 1
ATOM 710 C C . LEU A 1 94 ? 4.312 -11.031 -16.047 1 98.31 94 LEU A C 1
ATOM 712 O O . LEU A 1 94 ? 4.5 -9.836 -15.812 1 98.31 94 LEU A O 1
ATOM 716 N N . ILE A 1 95 ? 5.062 -11.977 -15.508 1 98.69 95 ILE A N 1
ATOM 717 C CA . ILE A 1 95 ? 6.117 -11.734 -14.531 1 98.69 95 ILE A CA 1
ATOM 718 C C . ILE A 1 95 ? 7.484 -11.883 -15.203 1 98.69 95 ILE A C 1
ATOM 720 O O . ILE A 1 95 ? 7.777 -12.93 -15.789 1 98.69 95 ILE A O 1
ATOM 724 N N . ALA A 1 96 ? 8.266 -10.891 -15.102 1 98.69 96 ALA A N 1
ATOM 725 C CA . ALA A 1 96 ? 9.617 -10.945 -15.664 1 98.69 96 ALA A CA 1
ATOM 726 C C . ALA A 1 96 ? 10.461 -12 -14.961 1 98.69 96 ALA A C 1
ATOM 728 O O . ALA A 1 96 ? 10.242 -12.305 -13.781 1 98.69 96 ALA A O 1
ATOM 729 N N . GLU A 1 97 ? 11.445 -12.461 -15.609 1 98.31 97 GLU A N 1
ATOM 730 C CA . GLU A 1 97 ? 12.305 -13.523 -15.094 1 98.31 97 GLU A CA 1
ATOM 731 C C . GLU A 1 97 ? 13.008 -13.094 -13.812 1 98.31 97 GLU A C 1
ATOM 733 O O . GLU A 1 97 ? 13.164 -13.891 -12.883 1 98.31 97 GLU A O 1
ATOM 738 N N . ASN A 1 98 ? 13.414 -11.867 -13.711 1 98.06 98 ASN A N 1
ATOM 739 C CA . ASN A 1 98 ? 14.164 -11.383 -12.555 1 98.06 98 ASN A CA 1
ATOM 740 C C . ASN A 1 98 ? 13.312 -10.469 -11.672 1 98.06 98 ASN A C 1
ATOM 742 O O . ASN A 1 98 ? 13.836 -9.578 -11.008 1 98.06 98 ASN A O 1
ATOM 746 N N . CYS A 1 99 ? 12.016 -10.633 -11.773 1 98.81 99 CYS A N 1
ATOM 747 C CA . CYS A 1 99 ? 11.094 -9.789 -11.008 1 98.81 99 CYS A CA 1
ATOM 748 C C . CYS A 1 99 ? 11.375 -9.891 -9.516 1 98.81 99 CYS A C 1
ATOM 750 O O . CYS A 1 99 ? 11.68 -10.969 -9.008 1 98.81 99 CYS A O 1
ATOM 752 N N . VAL A 1 100 ? 11.336 -8.758 -8.82 1 98.88 100 VAL A N 1
ATOM 753 C CA . VAL A 1 100 ? 11.391 -8.695 -7.363 1 98.88 100 VAL A CA 1
ATOM 754 C C . VAL A 1 100 ? 9.992 -8.422 -6.809 1 98.88 100 VAL A C 1
ATOM 756 O O . VAL A 1 100 ? 9.367 -7.422 -7.16 1 98.88 100 VAL A O 1
ATOM 759 N N . TYR A 1 101 ? 9.539 -9.297 -5.957 1 98.75 101 TYR A N 1
ATOM 760 C CA . TYR A 1 101 ? 8.203 -9.195 -5.379 1 98.75 101 TYR A CA 1
ATOM 761 C C . TYR A 1 101 ? 8.273 -9.133 -3.857 1 98.75 101 TYR A C 1
ATOM 763 O O . TYR A 1 101 ? 8.703 -10.086 -3.207 1 98.75 101 TYR A O 1
ATOM 771 N N . GLU A 1 102 ? 7.801 -7.977 -3.334 1 98.44 102 GLU A N 1
ATOM 772 C CA . GLU A 1 102 ? 7.781 -7.754 -1.893 1 98.44 102 GLU A CA 1
ATOM 773 C C . GLU A 1 102 ? 6.367 -7.883 -1.333 1 98.44 102 GLU A C 1
ATOM 775 O O . GLU A 1 102 ? 5.539 -6.984 -1.508 1 98.44 102 GLU A O 1
ATOM 780 N N . ASP A 1 103 ? 6.105 -8.961 -0.765 1 97.25 103 ASP A N 1
ATOM 781 C CA . ASP A 1 103 ? 4.957 -9.07 0.133 1 97.25 103 ASP A CA 1
ATOM 782 C C . ASP A 1 103 ? 5.355 -8.742 1.57 1 97.25 103 ASP A C 1
ATOM 784 O O . ASP A 1 103 ? 6.098 -9.492 2.203 1 97.25 103 ASP A O 1
ATOM 788 N N . LEU A 1 104 ? 4.809 -7.715 2.102 1 96.31 104 LEU A N 1
ATOM 789 C CA . LEU A 1 104 ? 5.383 -7.125 3.305 1 96.31 104 LEU A CA 1
ATOM 790 C C . LEU A 1 104 ? 4.949 -7.895 4.551 1 96.31 104 LEU A C 1
ATOM 792 O O . LEU A 1 104 ? 5.379 -7.574 5.66 1 96.31 104 LEU A O 1
ATOM 796 N N . ILE A 1 105 ? 4.199 -8.93 4.398 1 93.75 105 ILE A N 1
ATOM 797 C CA . ILE A 1 105 ? 3.934 -9.828 5.516 1 93.75 105 ILE A CA 1
ATOM 798 C C . ILE A 1 105 ? 5.09 -10.812 5.668 1 93.75 105 ILE A C 1
ATOM 800 O O . ILE A 1 105 ? 5.184 -11.523 6.676 1 93.75 105 ILE A O 1
ATOM 804 N N . PHE A 1 106 ? 5.949 -10.852 4.691 1 94.44 106 PHE A N 1
ATOM 805 C CA . PHE A 1 106 ? 7.129 -11.711 4.711 1 94.44 106 PHE A CA 1
ATOM 806 C C . PHE A 1 106 ? 8.383 -10.891 4.984 1 94.44 106 PHE A C 1
ATOM 808 O O . PHE A 1 106 ? 8.477 -9.727 4.586 1 94.44 106 PHE A O 1
ATOM 815 N N . PRO A 1 107 ? 9.352 -11.484 5.59 1 91.81 107 PRO A N 1
ATOM 816 C CA . PRO A 1 107 ? 10.57 -10.742 5.93 1 91.81 107 PRO A CA 1
ATOM 817 C C . PRO A 1 107 ? 11.461 -10.484 4.715 1 91.81 107 PRO A C 1
ATOM 819 O O . PRO A 1 107 ? 12.203 -9.508 4.688 1 91.81 107 PRO A O 1
ATOM 822 N N . HIS A 1 108 ? 11.391 -11.344 3.703 1 94.88 108 HIS A N 1
ATOM 823 C CA . HIS A 1 108 ? 12.242 -11.219 2.527 1 94.88 108 HIS A CA 1
ATOM 824 C C . HIS A 1 108 ? 11.414 -11.219 1.245 1 94.88 108 HIS A C 1
ATOM 826 O O . HIS A 1 108 ? 10.375 -11.875 1.173 1 94.88 108 HIS A O 1
ATOM 832 N N . PRO A 1 109 ? 11.953 -10.508 0.286 1 97.75 109 PRO A N 1
ATOM 833 C CA . PRO A 1 109 ? 11.273 -10.547 -1.012 1 97.75 109 PRO A CA 1
ATOM 834 C C . PRO A 1 109 ? 11.445 -11.891 -1.726 1 97.75 109 PRO A C 1
ATOM 836 O O . PRO A 1 109 ? 12.367 -12.641 -1.413 1 97.75 109 PRO A O 1
ATOM 839 N N . PHE A 1 110 ? 10.523 -12.195 -2.568 1 98.38 110 PHE A N 1
ATOM 840 C CA . PHE A 1 110 ? 10.68 -13.266 -3.545 1 98.38 110 PHE A CA 1
ATOM 841 C C . PHE A 1 110 ? 11.359 -12.75 -4.809 1 98.38 110 PHE A C 1
ATOM 843 O O . PHE A 1 110 ? 10.859 -11.828 -5.453 1 98.38 110 PHE A O 1
ATOM 850 N N . VAL A 1 111 ? 12.477 -13.391 -5.129 1 98.75 111 VAL A N 1
ATOM 851 C CA . VAL A 1 111 ? 13.258 -12.891 -6.254 1 98.75 111 VAL A CA 1
ATOM 852 C C . VAL A 1 111 ? 13.25 -13.906 -7.391 1 98.75 111 VAL A C 1
ATOM 854 O O . VAL A 1 111 ? 13.695 -15.047 -7.215 1 98.75 111 VAL A O 1
ATOM 857 N N . GLY A 1 112 ? 12.734 -13.43 -8.516 1 98.75 112 GLY A N 1
ATOM 858 C CA . GLY A 1 112 ? 12.641 -14.281 -9.695 1 98.75 112 GLY A CA 1
ATOM 859 C C . GLY A 1 112 ? 11.25 -14.836 -9.922 1 98.75 112 GLY A C 1
ATOM 860 O O . GLY A 1 112 ? 10.523 -15.125 -8.969 1 98.75 112 GLY A O 1
ATOM 861 N N . ARG A 1 113 ? 10.984 -15.031 -11.203 1 98.69 113 ARG A N 1
ATOM 862 C CA . ARG A 1 113 ? 9.68 -15.539 -11.617 1 98.69 113 ARG A CA 1
ATOM 863 C C . ARG A 1 113 ? 9.367 -16.875 -10.953 1 98.69 113 ARG A C 1
ATOM 865 O O . ARG A 1 113 ? 8.258 -17.094 -10.461 1 98.69 113 ARG A O 1
ATOM 872 N N . LYS A 1 114 ? 10.32 -17.75 -10.93 1 98.44 114 LYS A N 1
ATOM 873 C CA . LYS A 1 114 ? 10.109 -19.078 -10.367 1 98.44 114 LYS A CA 1
ATOM 874 C C . LYS A 1 114 ? 9.719 -18.984 -8.891 1 98.44 114 LYS A C 1
ATOM 876 O O . LYS A 1 114 ? 8.742 -19.609 -8.469 1 98.44 114 LYS A O 1
ATOM 881 N N . ALA A 1 115 ? 10.422 -18.188 -8.109 1 98.44 115 ALA A N 1
ATOM 882 C CA . ALA A 1 115 ? 10.141 -18.031 -6.684 1 98.44 115 ALA A CA 1
ATOM 883 C C . ALA A 1 115 ? 8.758 -17.438 -6.457 1 98.44 115 ALA A C 1
ATOM 885 O O . ALA A 1 115 ? 8.039 -17.844 -5.539 1 98.44 115 ALA A O 1
ATOM 886 N N . ILE A 1 116 ? 8.438 -16.516 -7.234 1 98.69 116 ILE A N 1
ATOM 887 C CA . ILE A 1 116 ? 7.156 -15.828 -7.113 1 98.69 116 ILE A CA 1
ATOM 888 C C . ILE A 1 116 ? 6.02 -16.797 -7.438 1 98.69 116 ILE A C 1
ATOM 890 O O . ILE A 1 116 ? 5.031 -16.859 -6.707 1 98.69 116 ILE A O 1
ATOM 894 N N . LEU A 1 117 ? 6.211 -17.562 -8.469 1 98.44 117 LEU A N 1
ATOM 895 C CA . LEU A 1 117 ? 5.188 -18.531 -8.852 1 98.44 117 LEU A CA 1
ATOM 896 C C . LEU A 1 117 ? 5.055 -19.641 -7.805 1 98.44 117 LEU A C 1
ATOM 898 O O . LEU A 1 117 ? 3.949 -20.094 -7.523 1 98.44 117 LEU A O 1
ATOM 902 N N . GLU A 1 118 ? 6.109 -20 -7.219 1 97.56 118 GLU A N 1
ATOM 903 C CA . GLU A 1 118 ? 6.059 -21 -6.145 1 97.56 118 GLU A CA 1
ATOM 904 C C . GLU A 1 118 ? 5.297 -20.453 -4.938 1 97.56 118 GLU A C 1
ATOM 906 O O . GLU A 1 118 ? 4.523 -21.188 -4.309 1 97.56 118 GLU A O 1
ATOM 911 N N . PHE A 1 119 ? 5.527 -19.281 -4.652 1 96.81 119 PHE A N 1
ATOM 912 C CA . PHE A 1 119 ? 4.809 -18.641 -3.557 1 96.81 119 PHE A CA 1
ATOM 913 C C . PHE A 1 119 ? 3.309 -18.625 -3.826 1 96.81 119 PHE A C 1
ATOM 915 O O . PHE A 1 119 ? 2.518 -19.031 -2.975 1 96.81 119 PHE A O 1
ATOM 922 N N . PHE A 1 120 ? 2.928 -18.203 -4.988 1 97 120 PHE A N 1
ATOM 923 C CA . PHE A 1 120 ? 1.507 -18.109 -5.305 1 97 120 PHE A CA 1
ATOM 924 C C . PHE A 1 120 ? 0.898 -19.5 -5.445 1 97 120 PHE A C 1
ATOM 926 O O . PHE A 1 120 ? -0.285 -19.703 -5.16 1 97 120 PHE A O 1
ATOM 933 N N . LYS A 1 121 ? 1.725 -20.484 -5.855 1 96.62 121 LYS A N 1
ATOM 934 C CA . LYS A 1 121 ? 1.251 -21.859 -5.875 1 96.62 121 LYS A CA 1
ATOM 935 C C . LYS A 1 121 ? 0.878 -22.328 -4.469 1 96.62 121 LYS A C 1
ATOM 937 O O . LYS A 1 121 ? -0.186 -22.922 -4.27 1 96.62 121 LYS A O 1
ATOM 942 N N . LYS A 1 122 ? 1.762 -22.031 -3.52 1 93.69 122 LYS A N 1
ATOM 943 C CA . LYS A 1 122 ? 1.452 -22.375 -2.133 1 93.69 122 LYS A CA 1
ATOM 944 C C . LYS A 1 122 ? 0.166 -21.688 -1.676 1 93.69 122 LYS A C 1
ATOM 946 O O . LYS A 1 122 ? -0.657 -22.297 -0.99 1 93.69 122 LYS A O 1
ATOM 951 N N . PHE A 1 123 ? 0.043 -20.516 -2.031 1 92.38 123 PHE A N 1
ATOM 952 C CA . PHE A 1 123 ? -1.132 -19.719 -1.682 1 92.38 123 PHE A CA 1
ATOM 953 C C . PHE A 1 123 ? -2.398 -20.359 -2.232 1 92.38 123 PHE A C 1
ATOM 955 O O . PHE A 1 123 ? -3.338 -20.641 -1.483 1 92.38 123 PHE A O 1
ATOM 962 N N . ILE A 1 124 ? -2.432 -20.703 -3.488 1 92.75 124 ILE A N 1
ATOM 963 C CA . ILE A 1 124 ? -3.664 -21.172 -4.121 1 92.75 124 ILE A CA 1
ATOM 964 C C . ILE A 1 124 ? -3.951 -22.609 -3.695 1 92.75 124 ILE A C 1
ATOM 966 O O . ILE A 1 124 ? -5.105 -23.047 -3.711 1 92.75 124 ILE A O 1
ATOM 970 N N . ASP A 1 125 ? -2.941 -23.297 -3.363 1 91.38 125 ASP A N 1
ATOM 971 C CA . ASP A 1 125 ? -3.137 -24.656 -2.854 1 91.38 125 ASP A CA 1
ATOM 972 C C . ASP A 1 125 ? -3.754 -24.625 -1.458 1 91.38 125 ASP A C 1
ATOM 974 O O . ASP A 1 125 ? -4.359 -25.609 -1.026 1 91.38 125 ASP A O 1
ATOM 978 N N . SER A 1 126 ? -3.574 -23.547 -0.761 1 88.31 126 SER A N 1
ATOM 979 C CA . SER A 1 126 ? -3.994 -23.469 0.635 1 88.31 126 SER A CA 1
ATOM 980 C C . SER A 1 126 ? -5.379 -22.844 0.759 1 88.31 126 SER A C 1
ATOM 982 O O . SER A 1 126 ? -6.09 -23.078 1.738 1 88.31 126 SER A O 1
ATOM 984 N N . ILE A 1 127 ? -5.73 -22.031 -0.173 1 87.56 127 ILE A N 1
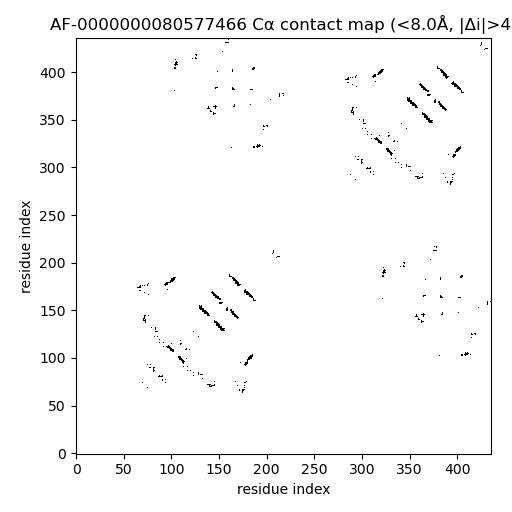ATOM 985 C CA . ILE A 1 127 ? -6.969 -21.281 -0.048 1 87.56 127 ILE A CA 1
ATOM 986 C C . ILE A 1 127 ? -7.906 -21.625 -1.203 1 87.56 127 ILE A C 1
ATOM 988 O O . ILE A 1 127 ? -7.457 -21.844 -2.33 1 87.56 127 ILE A O 1
ATOM 992 N N . SER A 1 128 ? -9.164 -21.656 -0.916 1 88.94 128 SER A N 1
ATOM 993 C CA . SER A 1 128 ? -10.141 -21.938 -1.964 1 88.94 128 SER A CA 1
ATOM 994 C C . SER A 1 128 ? -10.344 -20.734 -2.871 1 88.94 128 SER A C 1
ATOM 996 O O . SER A 1 128 ? -10.016 -19.609 -2.5 1 88.94 128 SER A O 1
ATOM 998 N N . LYS A 1 129 ? -10.914 -21 -3.996 1 93.25 129 LYS A N 1
ATOM 999 C CA . LYS A 1 129 ? -11.219 -19.938 -4.953 1 93.25 129 LYS A CA 1
ATOM 1000 C C . LYS A 1 129 ? -12.305 -19.016 -4.414 1 93.25 129 LYS A C 1
ATOM 1002 O O . LYS A 1 129 ? -12.547 -17.938 -4.973 1 93.25 129 LYS A O 1
ATOM 1007 N N . ASP A 1 130 ? -12.867 -19.344 -3.309 1 91.69 130 ASP A N 1
ATOM 1008 C CA . ASP A 1 130 ? -13.883 -18.5 -2.686 1 91.69 130 ASP A CA 1
ATOM 1009 C C . ASP A 1 130 ? -13.273 -17.203 -2.146 1 91.69 130 ASP A C 1
ATOM 1011 O O . ASP A 1 130 ? -13.984 -16.234 -1.916 1 91.69 130 ASP A O 1
ATOM 1015 N N . LEU A 1 131 ? -12.055 -17.328 -1.858 1 93.25 131 LEU A N 1
ATOM 1016 C CA . LEU A 1 131 ? -11.344 -16.109 -1.452 1 93.25 131 LEU A CA 1
ATOM 1017 C C . LEU A 1 131 ? -10.812 -15.367 -2.666 1 93.25 131 LEU A C 1
ATOM 1019 O O . LEU A 1 131 ? -10.039 -15.922 -3.453 1 93.25 131 LEU A O 1
ATOM 1023 N N . GLN A 1 132 ? -11.219 -14.102 -2.816 1 96.31 132 GLN A N 1
ATOM 1024 C CA . GLN A 1 132 ? -10.875 -13.32 -4.004 1 96.31 132 GLN A CA 1
ATOM 1025 C C . GLN A 1 132 ? -10.234 -11.992 -3.625 1 96.31 132 GLN A C 1
ATOM 1027 O O . GLN A 1 132 ? -10.672 -11.328 -2.682 1 96.31 132 GLN A O 1
ATOM 1032 N N . PHE A 1 133 ? -9.219 -11.703 -4.348 1 97.69 133 PHE A N 1
ATOM 1033 C CA . PHE A 1 133 ? -8.711 -10.336 -4.324 1 97.69 133 PHE A CA 1
ATOM 1034 C C . PHE A 1 133 ? -9.555 -9.422 -5.199 1 97.69 133 PHE A C 1
ATOM 1036 O O . PHE A 1 133 ? -9.633 -9.609 -6.414 1 97.69 133 PHE A O 1
ATOM 1043 N N . VAL A 1 134 ? -10.109 -8.438 -4.582 1 98.56 134 VAL A N 1
ATOM 1044 C CA . VAL A 1 134 ? -10.969 -7.504 -5.309 1 98.56 134 VAL A CA 1
ATOM 1045 C C . VAL A 1 134 ? -10.273 -6.148 -5.422 1 98.56 134 VAL A C 1
ATOM 1047 O O . VAL A 1 134 ? -9.898 -5.551 -4.41 1 98.56 134 VAL A O 1
ATOM 1050 N N . ILE A 1 135 ? -10.133 -5.711 -6.602 1 98.75 135 ILE A N 1
ATOM 1051 C CA . ILE A 1 135 ? -9.531 -4.402 -6.836 1 98.75 135 ILE A CA 1
ATOM 1052 C C . ILE A 1 135 ? -10.539 -3.305 -6.52 1 98.75 135 ILE A C 1
ATOM 1054 O O . ILE A 1 135 ? -11.617 -3.252 -7.113 1 98.75 135 ILE A O 1
ATOM 1058 N N . ASP A 1 136 ? -10.172 -2.445 -5.594 1 98.62 136 ASP A N 1
ATOM 1059 C CA . ASP A 1 136 ? -10.992 -1.286 -5.262 1 98.62 136 ASP A CA 1
ATOM 1060 C C . ASP A 1 136 ? -10.742 -0.134 -6.23 1 98.62 136 ASP A C 1
ATOM 1062 O O . ASP A 1 136 ? -11.672 0.563 -6.637 1 98.62 136 ASP A O 1
ATOM 1066 N N . ASP A 1 137 ? -9.492 0.146 -6.508 1 98.5 137 ASP A N 1
ATOM 1067 C CA . ASP A 1 137 ? -9.047 1.2 -7.414 1 98.5 137 ASP A CA 1
ATOM 1068 C C . ASP A 1 137 ? -7.691 0.853 -8.031 1 98.5 137 ASP A C 1
ATOM 1070 O O . ASP A 1 137 ? -6.914 0.095 -7.449 1 98.5 137 ASP A O 1
ATOM 1074 N N . ILE A 1 138 ? -7.449 1.297 -9.203 1 98.69 138 ILE A N 1
ATOM 1075 C CA . ILE A 1 138 ? -6.219 1.021 -9.938 1 98.69 138 ILE A CA 1
ATOM 1076 C C . ILE A 1 138 ? -5.887 2.203 -10.844 1 98.69 138 ILE A C 1
ATOM 1078 O O . ILE A 1 138 ? -6.773 2.779 -11.477 1 98.69 138 ILE A O 1
ATOM 1082 N N . SER A 1 139 ? -4.609 2.656 -10.812 1 98.5 139 SER A N 1
ATOM 1083 C CA . SER A 1 139 ? -4.199 3.703 -11.742 1 98.5 139 SER A CA 1
ATOM 1084 C C . SER A 1 139 ? -4.102 3.172 -13.172 1 98.5 139 SER A C 1
ATOM 1086 O O . SER A 1 139 ? -3.666 2.039 -13.383 1 98.5 139 SER A O 1
ATOM 1088 N N . THR A 1 140 ? -4.414 4.055 -14.195 1 96.81 140 THR A N 1
ATOM 1089 C CA . THR A 1 140 ? -4.605 3.443 -15.508 1 96.81 140 THR A CA 1
ATOM 1090 C C . THR A 1 140 ? -3.787 4.172 -16.562 1 96.81 140 THR A C 1
ATOM 1092 O O . THR A 1 140 ? -3.641 3.682 -17.688 1 96.81 140 THR A O 1
ATOM 1095 N N . GLU A 1 141 ? -3.205 5.305 -16.297 1 95.06 141 GLU A N 1
ATOM 1096 C CA . GLU A 1 141 ? -2.621 6.098 -17.375 1 95.06 141 GLU A CA 1
ATOM 1097 C C . GLU A 1 141 ? -1.117 5.867 -17.484 1 95.06 141 GLU A C 1
ATOM 1099 O O . GLU A 1 141 ? -0.521 6.086 -18.531 1 95.06 141 GLU A O 1
ATOM 1104 N N . ASP A 1 142 ? -0.497 5.496 -16.375 1 95.38 142 ASP A N 1
ATOM 1105 C CA . ASP A 1 142 ? 0.95 5.305 -16.391 1 95.38 142 ASP A CA 1
ATOM 1106 C C . ASP A 1 142 ? 1.327 4.055 -17.188 1 95.38 142 ASP A C 1
ATOM 1108 O O . ASP A 1 142 ? 0.776 2.979 -16.953 1 95.38 142 ASP A O 1
ATOM 1112 N N . SER A 1 143 ? 2.285 4.18 -18 1 95.19 143 SER A N 1
ATOM 1113 C CA . SER A 1 143 ? 2.623 3.102 -18.922 1 95.19 143 SER A CA 1
ATOM 1114 C C . SER A 1 143 ? 3.484 2.041 -18.25 1 95.19 143 SER A C 1
ATOM 1116 O O . SER A 1 143 ? 3.588 0.914 -18.734 1 95.19 143 SER A O 1
ATOM 1118 N N . LEU A 1 144 ? 4.066 2.416 -17.109 1 97.06 144 LEU A N 1
ATOM 1119 C CA . LEU A 1 144 ? 5.035 1.46 -16.578 1 97.06 144 LEU A CA 1
ATOM 1120 C C . LEU A 1 144 ? 4.938 1.369 -15.062 1 97.06 144 LEU A C 1
ATOM 1122 O O . LEU A 1 144 ? 5.754 0.702 -14.422 1 97.06 144 LEU A O 1
ATOM 1126 N N . ALA A 1 145 ? 4.027 2.043 -14.492 1 98.5 145 ALA A N 1
ATOM 1127 C CA . ALA A 1 145 ? 3.811 1.963 -13.047 1 98.5 145 ALA A CA 1
ATOM 1128 C C . ALA A 1 145 ? 2.32 1.949 -12.719 1 98.5 145 ALA A C 1
ATOM 1130 O O . ALA A 1 145 ? 1.534 2.674 -13.336 1 98.5 145 ALA A O 1
ATOM 1131 N N . VAL A 1 146 ? 1.965 1.08 -11.75 1 98.81 146 VAL A N 1
ATOM 1132 C CA . VAL A 1 146 ? 0.552 0.916 -11.422 1 98.81 146 VAL A CA 1
ATOM 1133 C C . VAL A 1 146 ? 0.374 0.859 -9.906 1 98.81 146 VAL A C 1
ATOM 1135 O O . VAL A 1 146 ? 1.045 0.08 -9.227 1 98.81 146 VAL A O 1
ATOM 1138 N N . GLY A 1 147 ? -0.422 1.723 -9.367 1 98.88 147 GLY A N 1
ATOM 1139 C CA . GLY A 1 147 ? -0.915 1.61 -8.008 1 98.88 147 GLY A CA 1
ATOM 1140 C C . GLY A 1 147 ? -2.281 0.958 -7.914 1 98.88 147 GLY A C 1
ATOM 1141 O O . GLY A 1 147 ? -3.141 1.185 -8.773 1 98.88 147 GLY A O 1
ATOM 1142 N N . VAL A 1 148 ? -2.439 0.155 -6.867 1 98.88 148 VAL A N 1
ATOM 1143 C CA . VAL A 1 148 ? -3.686 -0.587 -6.707 1 98.88 148 VAL A CA 1
ATOM 1144 C C . VAL A 1 148 ? -4.121 -0.556 -5.246 1 98.88 148 VAL A C 1
ATOM 1146 O O . VAL A 1 148 ? -3.297 -0.712 -4.34 1 98.88 148 VAL A O 1
ATOM 1149 N N . THR A 1 149 ? -5.395 -0.358 -4.988 1 98.88 149 THR A N 1
ATOM 1150 C CA . THR A 1 149 ? -6.016 -0.714 -3.717 1 98.88 149 THR A CA 1
ATOM 1151 C C . THR A 1 149 ? -6.945 -1.912 -3.883 1 98.88 149 THR A C 1
ATOM 1153 O O . THR A 1 149 ? -7.598 -2.059 -4.922 1 98.88 149 THR A O 1
ATOM 1156 N N . TRP A 1 150 ? -6.91 -2.711 -2.906 1 98.69 150 TRP A N 1
ATOM 1157 C CA . TRP A 1 150 ? -7.676 -3.951 -2.992 1 98.69 150 TRP A CA 1
ATOM 1158 C C . TRP A 1 150 ? -8.133 -4.406 -1.61 1 98.69 150 TRP A C 1
ATOM 1160 O O . TRP A 1 150 ? -7.715 -3.844 -0.596 1 98.69 150 TRP A O 1
ATOM 1170 N N . HIS A 1 151 ? -9.062 -5.336 -1.572 1 97.75 151 HIS A N 1
ATOM 1171 C CA . HIS A 1 151 ? -9.453 -6.09 -0.387 1 97.75 151 HIS A CA 1
ATOM 1172 C C . HIS A 1 151 ? -9.789 -7.535 -0.743 1 97.75 151 HIS A C 1
ATOM 1174 O O . HIS A 1 151 ? -9.883 -7.883 -1.922 1 97.75 151 HIS A O 1
ATOM 1180 N N . LEU A 1 152 ? -9.891 -8.367 0.267 1 96.12 152 LEU A N 1
ATOM 1181 C CA . LEU A 1 152 ? -10.305 -9.75 0.039 1 96.12 152 LEU A CA 1
ATOM 1182 C C . LEU A 1 152 ? -11.805 -9.914 0.286 1 96.12 152 LEU A C 1
ATOM 1184 O O . LEU A 1 152 ? -12.359 -9.273 1.176 1 96.12 152 LEU A O 1
ATOM 1188 N N . GLU A 1 153 ? -12.344 -10.75 -0.488 1 94.62 153 GLU A N 1
ATOM 1189 C CA . GLU A 1 153 ? -13.703 -11.227 -0.25 1 94.62 153 GLU A CA 1
ATOM 1190 C C . GLU A 1 153 ? -13.75 -12.742 -0.148 1 94.62 153 GLU A C 1
ATOM 1192 O O . GLU A 1 153 ? -13.047 -13.445 -0.888 1 94.62 153 GLU A O 1
ATOM 1197 N N . TRP A 1 154 ? -14.539 -13.188 0.726 1 91.44 154 TRP A N 1
ATOM 1198 C CA . TRP A 1 154 ? -14.891 -14.602 0.816 1 91.44 154 TRP A CA 1
ATOM 1199 C C . TRP A 1 154 ? -16.344 -14.836 0.404 1 91.44 154 TRP A C 1
ATOM 1201 O O . TRP A 1 154 ? -17.266 -14.391 1.089 1 91.44 154 TRP A O 1
ATOM 1211 N N . LYS A 1 155 ? -16.5 -15.477 -0.704 1 90.81 155 LYS A N 1
ATOM 1212 C CA . LYS A 1 155 ? -17.828 -15.711 -1.271 1 90.81 155 LYS A CA 1
ATOM 1213 C C . LYS A 1 155 ? -18.594 -14.398 -1.447 1 90.81 155 LYS A C 1
ATOM 1215 O O . LYS A 1 155 ? -19.766 -14.297 -1.065 1 90.81 155 LYS A O 1
ATOM 1220 N N . GLY A 1 156 ? -17.875 -13.422 -1.854 1 90.75 156 GLY A N 1
ATOM 1221 C CA . GLY A 1 156 ? -18.5 -12.156 -2.201 1 90.75 156 GLY A CA 1
ATOM 1222 C C . GLY A 1 156 ? -18.656 -11.219 -1.014 1 90.75 156 GLY A C 1
ATOM 1223 O O . GLY A 1 156 ? -19.109 -10.086 -1.165 1 90.75 156 GLY A O 1
ATOM 1224 N N . ARG A 1 157 ? -18.234 -11.672 0.153 1 89.56 157 ARG A N 1
ATOM 1225 C CA . ARG A 1 157 ? -18.328 -10.836 1.347 1 89.56 157 ARG A CA 1
ATOM 1226 C C . ARG A 1 157 ? -16.938 -10.344 1.77 1 89.56 157 ARG A C 1
ATOM 1228 O O . ARG A 1 157 ? -15.969 -11.102 1.721 1 89.56 157 ARG A O 1
ATOM 1235 N N . PRO A 1 158 ? -16.969 -9.188 2.23 1 90.62 158 PRO A N 1
ATOM 1236 C CA . PRO A 1 158 ? -15.664 -8.656 2.619 1 90.62 158 PRO A CA 1
ATOM 1237 C C . PRO A 1 158 ? -15.016 -9.453 3.742 1 90.62 158 PRO A C 1
ATOM 1239 O O . PRO A 1 158 ? -15.68 -9.812 4.719 1 90.62 158 PRO A O 1
ATOM 1242 N N . PHE A 1 159 ? -13.75 -9.773 3.527 1 90.69 159 PHE A N 1
ATOM 1243 C CA . PHE A 1 159 ? -12.93 -10.453 4.52 1 90.69 159 PHE A CA 1
ATOM 1244 C C . PHE A 1 159 ? -12.352 -9.453 5.52 1 90.69 159 PHE A C 1
ATOM 1246 O O . PHE A 1 159 ? -11.875 -8.383 5.133 1 90.69 159 PHE A O 1
ATOM 1253 N N . PRO A 1 160 ? -12.438 -9.719 6.809 1 88 160 PRO A N 1
ATOM 1254 C CA . PRO A 1 160 ? -11.977 -8.75 7.809 1 88 160 PRO A CA 1
ATOM 1255 C C . PRO A 1 160 ? -10.484 -8.438 7.684 1 88 160 PRO A C 1
ATOM 1257 O O . PRO A 1 160 ? -9.688 -9.328 7.363 1 88 160 PRO A O 1
ATOM 1260 N N . PHE A 1 161 ? -10.109 -7.152 7.879 1 89.19 161 PHE A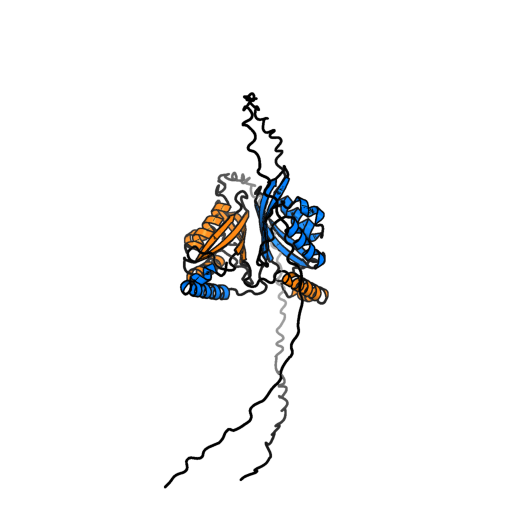 N 1
ATOM 1261 C CA . PHE A 1 161 ? -8.734 -6.688 7.945 1 89.19 161 PHE A CA 1
ATOM 1262 C C . PHE A 1 161 ? -7.953 -7.125 6.707 1 89.19 161 PHE A C 1
ATOM 1264 O O . PHE A 1 161 ? -6.848 -7.66 6.82 1 89.19 161 PHE A O 1
ATOM 1271 N N . SER A 1 162 ? -8.602 -6.879 5.578 1 93.69 162 SER A N 1
ATOM 1272 C CA . SER A 1 162 ? -8.023 -7.434 4.359 1 93.69 162 SER A CA 1
ATOM 1273 C C . SER A 1 162 ? -7.707 -6.336 3.352 1 93.69 162 SER A C 1
ATOM 1275 O O . SER A 1 162 ? -7.32 -6.625 2.215 1 93.69 162 SER A O 1
ATOM 1277 N N . LYS A 1 163 ? -7.863 -5.117 3.748 1 96.69 163 LYS A N 1
ATOM 1278 C CA . LYS A 1 163 ? -7.547 -4.02 2.84 1 96.69 163 LYS A CA 1
ATOM 1279 C C . LYS A 1 163 ? -6.043 -3.936 2.582 1 96.69 163 LYS A C 1
ATOM 1281 O O . LYS A 1 163 ? -5.242 -4.105 3.502 1 96.69 163 LYS A O 1
ATOM 1286 N N . GLY A 1 164 ? -5.723 -3.742 1.362 1 98 164 GLY A N 1
ATOM 1287 C CA . GLY A 1 164 ? -4.316 -3.66 1.002 1 98 164 GLY A CA 1
ATOM 1288 C C . GLY A 1 164 ? -4.031 -2.605 -0.05 1 98 164 GLY A C 1
ATOM 1289 O O . GLY A 1 164 ? -4.949 -1.956 -0.552 1 98 164 GLY A O 1
ATOM 1290 N N . CYS A 1 165 ? -2.828 -2.398 -0.244 1 98.56 165 CYS A N 1
ATOM 1291 C CA . CYS A 1 165 ? -2.258 -1.492 -1.235 1 98.56 165 CYS A CA 1
ATOM 1292 C C . CYS A 1 165 ? -1.051 -2.121 -1.919 1 98.56 165 CYS A C 1
ATOM 1294 O O . CYS A 1 165 ? -0.252 -2.803 -1.274 1 98.56 165 CYS A O 1
ATOM 1296 N N . SER A 1 166 ? -1.003 -1.943 -3.232 1 98.88 166 SER A N 1
ATOM 1297 C CA . SER A 1 166 ? 0.116 -2.498 -3.986 1 98.88 166 SER A CA 1
ATOM 1298 C C . SER A 1 166 ? 0.667 -1.486 -4.984 1 98.88 166 SER A C 1
ATOM 1300 O O . SER A 1 166 ? -0.027 -0.542 -5.367 1 98.88 166 SER A O 1
ATOM 1302 N N . PHE A 1 167 ? 1.911 -1.596 -5.348 1 98.94 167 PHE A N 1
ATOM 1303 C CA . PHE A 1 167 ? 2.613 -0.849 -6.387 1 98.94 167 PHE A CA 1
ATOM 1304 C C . PHE A 1 167 ? 3.385 -1.791 -7.301 1 98.94 167 PHE A C 1
ATOM 1306 O O . PHE A 1 167 ? 4.098 -2.678 -6.828 1 98.94 167 PHE A O 1
ATOM 1313 N N . TYR A 1 168 ? 3.232 -1.638 -8.578 1 98.94 168 TYR A N 1
ATOM 1314 C CA . TYR A 1 168 ? 3.932 -2.459 -9.555 1 98.94 168 TYR A CA 1
ATOM 1315 C C . TYR A 1 168 ? 4.719 -1.593 -10.531 1 98.94 168 TYR A C 1
ATOM 1317 O O . TYR A 1 168 ? 4.238 -0.543 -10.969 1 98.94 168 TYR A O 1
ATOM 1325 N N . ARG A 1 169 ? 5.898 -2.031 -10.859 1 98.75 169 ARG A N 1
ATOM 1326 C CA . ARG A 1 169 ? 6.672 -1.513 -11.977 1 98.75 169 ARG A CA 1
ATOM 1327 C C . ARG A 1 169 ? 6.734 -2.523 -13.117 1 98.75 169 ARG A C 1
ATOM 1329 O O . ARG A 1 169 ? 6.898 -3.723 -12.883 1 98.75 169 ARG A O 1
ATOM 1336 N N . LEU A 1 170 ? 6.574 -2.025 -14.281 1 98.56 170 LEU A N 1
ATOM 1337 C CA . LEU A 1 170 ? 6.633 -2.871 -15.469 1 98.56 170 LEU A CA 1
ATOM 1338 C C . LEU A 1 170 ? 7.727 -2.398 -16.422 1 98.56 170 LEU A C 1
ATOM 1340 O O . LEU A 1 170 ? 8.266 -1.299 -16.266 1 98.56 170 LEU A O 1
ATOM 1344 N N . GLN A 1 171 ? 8.109 -3.24 -17.281 1 97.75 171 GLN A N 1
ATOM 1345 C CA . GLN A 1 171 ? 9.055 -2.957 -18.359 1 97.75 171 GLN A CA 1
ATOM 1346 C C . GLN A 1 171 ? 8.719 -3.76 -19.609 1 97.75 171 GLN A C 1
ATOM 1348 O O . GLN A 1 171 ? 8.156 -4.852 -19.531 1 97.75 171 GLN A O 1
ATOM 1353 N N . VAL A 1 172 ? 9.016 -3.186 -20.703 1 96.44 172 VAL A N 1
ATOM 1354 C CA . VAL A 1 172 ? 8.883 -3.93 -21.953 1 96.44 172 VAL A CA 1
ATOM 1355 C C . VAL A 1 172 ? 10.141 -4.766 -22.188 1 96.44 172 VAL A C 1
ATOM 1357 O O . VAL A 1 172 ? 11.227 -4.223 -22.375 1 96.44 172 VAL A O 1
ATOM 1360 N N . LEU A 1 173 ? 9.93 -6.016 -22.094 1 94.44 173 LEU A N 1
ATOM 1361 C CA . LEU A 1 173 ? 11 -6.98 -22.312 1 94.44 173 LEU A CA 1
ATOM 1362 C C . LEU A 1 173 ? 10.656 -7.922 -23.469 1 94.44 173 LEU A C 1
ATOM 1364 O O . LEU A 1 173 ? 9.625 -8.602 -23.438 1 94.44 173 LEU A O 1
ATOM 1368 N N . ASN A 1 174 ? 11.508 -8 -24.453 1 91.56 174 ASN A N 1
ATOM 1369 C CA . ASN A 1 174 ? 11.258 -8.844 -25.609 1 91.56 174 ASN A CA 1
ATOM 1370 C C . ASN A 1 174 ? 9.883 -8.562 -26.219 1 91.56 174 ASN A C 1
ATOM 1372 O O . ASN A 1 174 ? 9.109 -9.492 -26.453 1 91.56 174 ASN A O 1
ATOM 1376 N N . SER A 1 175 ? 9.484 -7.27 -26.25 1 91.5 175 SER A N 1
ATOM 1377 C CA . SER A 1 175 ? 8.273 -6.758 -26.891 1 91.5 175 SER A CA 1
ATOM 1378 C C . SER A 1 175 ? 7.027 -7.109 -26.078 1 91.5 175 SER A C 1
ATOM 1380 O O . SER A 1 175 ? 5.914 -7.07 -26.609 1 91.5 175 SER A O 1
ATOM 1382 N N . LYS A 1 176 ? 7.258 -7.527 -24.938 1 94 176 LYS A N 1
ATOM 1383 C CA . LYS A 1 176 ? 6.145 -7.797 -24.031 1 94 176 LYS A CA 1
ATOM 1384 C C . LYS A 1 176 ? 6.277 -6.988 -22.734 1 94 176 LYS A C 1
ATOM 1386 O O . LYS A 1 176 ? 7.371 -6.883 -22.172 1 94 176 LYS A O 1
ATOM 1391 N N . LYS A 1 177 ? 5.227 -6.426 -22.406 1 96.94 177 LYS A N 1
ATOM 1392 C CA . LYS A 1 177 ? 5.215 -5.727 -21.125 1 96.94 177 LYS A CA 1
ATOM 1393 C C . LYS A 1 177 ? 5.074 -6.703 -19.969 1 96.94 177 LYS A C 1
ATOM 1395 O O . LYS A 1 177 ? 4.18 -7.551 -19.969 1 96.94 177 LYS A O 1
ATOM 1400 N N . GLN A 1 178 ? 6.027 -6.621 -18.969 1 98.5 178 GLN A N 1
ATOM 1401 C CA . GLN A 1 178 ? 6.047 -7.551 -17.844 1 98.5 178 GLN A CA 1
ATOM 1402 C C . GLN A 1 178 ? 6.281 -6.812 -16.531 1 98.5 178 GLN A C 1
ATOM 1404 O O . GLN A 1 178 ? 6.891 -5.742 -16.516 1 98.5 178 GLN A O 1
ATOM 1409 N N . ILE A 1 179 ? 5.781 -7.402 -15.461 1 98.75 179 ILE A N 1
ATOM 1410 C CA . ILE A 1 179 ? 6.023 -6.879 -14.125 1 98.75 179 ILE A CA 1
ATOM 1411 C C . ILE A 1 179 ? 7.457 -7.188 -13.695 1 98.75 179 ILE A C 1
ATOM 1413 O O . ILE A 1 179 ? 7.875 -8.344 -13.711 1 98.75 179 ILE A O 1
ATOM 1417 N N . ILE A 1 180 ? 8.195 -6.133 -13.273 1 98.88 180 ILE A N 1
ATOM 1418 C CA . ILE A 1 180 ? 9.578 -6.348 -12.867 1 98.88 180 ILE A CA 1
ATOM 1419 C C . ILE A 1 180 ? 9.719 -6.109 -11.367 1 98.88 180 ILE A C 1
ATOM 1421 O O . ILE A 1 180 ? 10.727 -6.484 -10.758 1 98.88 180 ILE A O 1
ATOM 1425 N N . TYR A 1 181 ? 8.719 -5.496 -10.828 1 98.88 181 TYR A N 1
ATOM 1426 C CA . TYR A 1 181 ? 8.695 -5.227 -9.398 1 98.88 181 TYR A CA 1
ATOM 1427 C C . TYR A 1 181 ? 7.266 -5.156 -8.875 1 98.88 181 TYR A C 1
ATOM 1429 O O . TYR A 1 181 ? 6.379 -4.613 -9.539 1 98.88 181 TYR A O 1
ATOM 1437 N N . GLY A 1 182 ? 7.047 -5.68 -7.711 1 98.88 182 GLY A N 1
ATOM 1438 C CA . GLY A 1 182 ? 5.789 -5.547 -6.996 1 98.88 182 GLY A CA 1
ATOM 1439 C C . GLY A 1 182 ? 5.961 -5.449 -5.492 1 98.88 182 GLY A C 1
ATOM 1440 O O . GLY A 1 182 ? 6.793 -6.148 -4.914 1 98.88 182 GLY A O 1
ATOM 1441 N N . ARG A 1 183 ? 5.266 -4.535 -4.895 1 98.81 183 ARG A N 1
ATOM 1442 C CA . ARG A 1 183 ? 5.113 -4.473 -3.445 1 98.81 183 ARG A CA 1
ATOM 1443 C C . ARG A 1 183 ? 3.648 -4.578 -3.041 1 98.81 183 ARG A C 1
ATOM 1445 O O . ARG A 1 183 ? 2.805 -3.838 -3.547 1 98.81 183 ARG A O 1
ATOM 1452 N N . ASP A 1 184 ? 3.4 -5.469 -2.215 1 98.31 184 ASP A N 1
ATOM 1453 C CA . ASP A 1 184 ? 2.07 -5.668 -1.646 1 98.31 184 ASP A CA 1
ATOM 1454 C C . ASP A 1 184 ? 2.078 -5.426 -0.137 1 98.31 184 ASP A C 1
ATOM 1456 O O . ASP A 1 184 ? 2.939 -5.949 0.575 1 98.31 184 ASP A O 1
ATOM 1460 N N . SER A 1 185 ? 1.158 -4.66 0.291 1 97.31 185 SER A N 1
ATOM 1461 C CA . SER A 1 185 ? 0.972 -4.406 1.716 1 97.31 185 SER A CA 1
ATOM 1462 C C . SER A 1 185 ? -0.485 -4.594 2.125 1 97.31 185 SER A C 1
ATOM 1464 O O . SER A 1 185 ? -1.393 -4.094 1.458 1 97.31 185 SER A O 1
ATOM 1466 N N . VAL A 1 186 ? -0.663 -5.289 3.178 1 95.31 186 VAL A N 1
ATOM 1467 C CA . VAL A 1 186 ? -2 -5.52 3.713 1 95.31 186 VAL A CA 1
ATOM 1468 C C . VAL A 1 186 ? -2.1 -4.938 5.121 1 95.31 186 VAL A C 1
ATOM 1470 O O . VAL A 1 186 ? -1.107 -4.895 5.855 1 95.31 186 VAL A O 1
ATOM 1473 N N . GLU A 1 187 ? -3.285 -4.555 5.477 1 93.88 187 GLU A N 1
ATOM 1474 C CA . GLU A 1 187 ? -3.488 -3.947 6.789 1 93.88 187 GLU A CA 1
ATOM 1475 C C . GLU A 1 187 ? -3.213 -4.945 7.91 1 93.88 187 GLU A C 1
ATOM 1477 O O . GLU A 1 187 ? -3.51 -6.137 7.773 1 93.88 187 GLU A O 1
ATOM 1482 N N . PRO A 1 188 ? -2.65 -4.484 8.953 1 87.38 188 PRO A N 1
ATOM 1483 C CA . PRO A 1 188 ? -2.492 -5.379 10.102 1 87.38 188 PRO A CA 1
ATOM 1484 C C . PRO A 1 188 ? -3.82 -5.715 10.773 1 87.38 188 PRO A C 1
ATOM 1486 O O . PRO A 1 188 ? -4.766 -4.926 10.711 1 87.38 188 PRO A O 1
ATOM 1489 N N . ALA A 1 189 ? -3.838 -6.859 11.398 1 79.31 189 ALA A N 1
ATOM 1490 C CA . ALA A 1 189 ? -5.027 -7.238 12.156 1 79.31 189 ALA A CA 1
ATOM 1491 C C . ALA A 1 189 ? -5.148 -6.414 13.43 1 79.31 189 ALA A C 1
ATOM 1493 O O . ALA A 1 189 ? -6.254 -6.094 13.875 1 79.31 189 ALA A O 1
ATOM 1494 N N . ILE A 1 190 ? -4.02 -6.086 13.977 1 82.38 190 ILE A N 1
ATOM 1495 C CA . ILE A 1 190 ? -3.99 -5.215 15.141 1 82.38 190 ILE A CA 1
ATOM 1496 C C . ILE A 1 190 ? -3.916 -3.756 14.703 1 82.38 190 ILE A C 1
ATOM 1498 O O . ILE A 1 190 ? -3.088 -3.398 13.859 1 82.38 190 ILE A O 1
ATOM 1502 N N . LYS A 1 191 ? -4.855 -2.986 15.266 1 88.12 191 LYS A N 1
ATOM 1503 C CA . LYS A 1 191 ? -4.918 -1.559 14.961 1 88.12 191 LYS A CA 1
ATOM 1504 C C . LYS A 1 191 ? -4.504 -0.722 16.172 1 88.12 191 LYS A C 1
ATOM 1506 O O . LYS A 1 191 ? -5.344 -0.343 16.984 1 88.12 191 LYS A O 1
ATOM 1511 N N . PRO A 1 192 ? -3.307 -0.33 16.125 1 87.06 192 PRO A N 1
ATOM 1512 C CA . PRO A 1 192 ? -2.879 0.409 17.312 1 87.06 192 PRO A CA 1
ATOM 1513 C C . PRO A 1 192 ? -3.418 1.838 17.359 1 87.06 192 PRO A C 1
ATOM 1515 O O . PRO A 1 192 ? -3.477 2.457 18.422 1 87.06 192 PRO A O 1
ATOM 1518 N N . GLY A 1 193 ? -3.762 2.385 16.219 1 90.25 193 GLY A N 1
ATOM 1519 C CA . GLY A 1 193 ? -4.223 3.762 16.172 1 90.25 193 GLY A CA 1
ATOM 1520 C C . GLY A 1 193 ? -3.207 4.75 16.703 1 90.25 193 GLY A C 1
ATOM 1521 O O . GLY A 1 193 ? -2.041 4.73 16.312 1 90.25 193 GLY A O 1
ATOM 1522 N N . GLU A 1 194 ? -3.6 5.504 17.656 1 88.25 194 GLU A N 1
ATOM 1523 C CA . GLU A 1 194 ? -2.752 6.566 18.188 1 88.25 194 GLU A CA 1
ATOM 1524 C C . GLU A 1 194 ? -1.587 5.992 18.984 1 88.25 194 GLU A C 1
ATOM 1526 O O . GLU A 1 194 ? -0.546 6.637 19.125 1 88.25 194 GLU A O 1
ATOM 1531 N N . ALA A 1 195 ? -1.757 4.77 19.438 1 90 195 ALA A N 1
ATOM 1532 C CA . ALA A 1 195 ? -0.667 4.137 20.172 1 90 195 ALA A CA 1
ATOM 1533 C C . ALA A 1 195 ? 0.546 3.912 19.281 1 90 195 ALA A C 1
ATOM 1535 O O . ALA A 1 195 ? 1.669 3.764 19.766 1 90 195 ALA A O 1
ATOM 1536 N N . ALA A 1 196 ? 0.246 3.846 18.031 1 86.56 196 ALA A N 1
ATOM 1537 C CA . ALA A 1 196 ? 1.35 3.689 17.094 1 86.56 196 ALA A CA 1
ATOM 1538 C C . ALA A 1 196 ? 2.348 4.836 17.219 1 86.56 196 ALA A C 1
ATOM 1540 O O . ALA A 1 196 ? 3.557 4.637 17.078 1 86.56 196 ALA A O 1
ATOM 1541 N N . LEU A 1 197 ? 1.871 6.027 17.484 1 86.56 197 LEU A N 1
ATOM 1542 C CA . LEU A 1 197 ? 2.732 7.195 17.625 1 86.56 197 LEU A CA 1
ATOM 1543 C C . LEU A 1 197 ? 3.635 7.047 18.859 1 86.56 197 LEU A C 1
ATOM 1545 O O . LEU A 1 197 ? 4.816 7.398 18.797 1 86.56 197 LEU A O 1
ATOM 1549 N N . VAL A 1 198 ? 3.051 6.512 19.828 1 87.81 198 VAL A N 1
ATOM 1550 C CA . VAL A 1 198 ? 3.807 6.289 21.062 1 87.81 198 VAL A CA 1
ATOM 1551 C C . VAL A 1 198 ? 4.887 5.238 20.812 1 87.81 198 VAL A C 1
ATOM 1553 O O . VAL A 1 198 ? 6.027 5.395 21.266 1 87.81 198 VAL A O 1
ATOM 1556 N N . ILE A 1 199 ? 4.516 4.258 20.094 1 86.44 199 ILE A N 1
ATOM 1557 C CA . ILE A 1 199 ? 5.457 3.191 19.781 1 86.44 199 ILE A CA 1
ATOM 1558 C C . ILE A 1 199 ? 6.598 3.746 18.922 1 86.44 199 ILE A C 1
ATOM 1560 O O . ILE A 1 199 ? 7.77 3.473 19.203 1 86.44 199 ILE A O 1
ATOM 1564 N N . ILE A 1 200 ? 6.281 4.508 17.969 1 86.25 200 ILE A N 1
ATOM 1565 C CA . ILE A 1 200 ? 7.27 5.102 17.078 1 86.25 200 ILE A CA 1
ATOM 1566 C C . ILE A 1 200 ? 8.211 6.008 17.875 1 86.25 200 ILE A C 1
ATOM 1568 O O . ILE A 1 200 ? 9.43 5.961 17.703 1 86.25 200 ILE A O 1
ATOM 1572 N N . ARG A 1 201 ? 7.637 6.797 18.75 1 86.44 201 ARG A N 1
ATOM 1573 C CA . ARG A 1 201 ? 8.43 7.68 19.609 1 86.44 201 ARG A CA 1
ATOM 1574 C C . ARG A 1 201 ? 9.391 6.875 20.484 1 86.44 201 ARG A C 1
ATOM 1576 O O . ARG A 1 201 ? 10.555 7.258 20.641 1 86.44 201 ARG A O 1
ATOM 1583 N N . GLY A 1 202 ? 8.859 5.84 21.047 1 86.31 202 GLY A N 1
ATOM 1584 C CA . GLY A 1 202 ? 9.695 4.969 21.844 1 86.31 202 GLY A CA 1
ATOM 1585 C C . GLY A 1 202 ? 10.859 4.371 21.078 1 86.31 202 GLY A C 1
ATOM 1586 O O . GLY A 1 202 ? 11.992 4.344 21.562 1 86.31 202 GLY A O 1
ATOM 1587 N N . LEU A 1 203 ? 10.547 3.934 19.922 1 84.75 203 LEU A N 1
ATOM 1588 C CA . LEU A 1 203 ? 11.578 3.346 19.078 1 84.75 203 LEU A CA 1
ATOM 1589 C C . LEU A 1 203 ? 12.602 4.395 18.641 1 84.75 203 LEU A C 1
ATOM 1591 O O . LEU A 1 203 ? 13.797 4.121 18.609 1 84.75 203 LEU A O 1
ATOM 1595 N N . ALA A 1 204 ? 12.172 5.555 18.312 1 82.75 204 ALA A N 1
ATOM 1596 C CA . ALA A 1 204 ? 13.078 6.648 17.969 1 82.75 204 ALA A CA 1
ATOM 1597 C C . ALA A 1 204 ? 13.992 6.992 19.141 1 82.75 204 ALA A C 1
ATOM 1599 O O . ALA A 1 204 ? 15.188 7.242 18.953 1 82.75 204 ALA A O 1
ATOM 1600 N N . TRP A 1 205 ? 13.414 7.035 20.25 1 83.12 205 TRP A N 1
ATOM 1601 C CA . TRP A 1 205 ? 14.188 7.281 21.469 1 83.12 205 TRP A CA 1
ATOM 1602 C C . TRP A 1 205 ? 15.258 6.211 21.656 1 83.12 205 TRP A C 1
ATOM 1604 O O . TRP A 1 205 ? 16.406 6.52 21.984 1 83.12 205 TRP A O 1
ATOM 1614 N N . LEU A 1 206 ? 14.844 4.949 21.516 1 83.94 206 LEU A N 1
ATOM 1615 C CA . LEU A 1 206 ? 15.773 3.834 21.625 1 83.94 206 LEU A CA 1
ATOM 1616 C C . LEU A 1 206 ? 16.922 3.975 20.625 1 83.94 206 LEU A C 1
ATOM 1618 O O . LEU A 1 206 ? 18.078 3.75 20.969 1 83.94 206 LEU A O 1
ATOM 1622 N N . LEU A 1 207 ? 16.594 4.332 19.453 1 82.44 207 LEU A N 1
ATOM 1623 C CA . LEU A 1 207 ? 17.609 4.484 18.406 1 82.44 207 LEU A CA 1
ATOM 1624 C C . LEU A 1 207 ? 18.516 5.668 18.703 1 82.44 207 LEU A C 1
ATOM 1626 O O . LEU A 1 207 ? 19.703 5.645 18.359 1 82.44 207 LEU A O 1
ATOM 1630 N N . GLN A 1 208 ? 17.969 6.742 19.297 1 81.88 208 GLN A N 1
ATOM 1631 C CA . GLN A 1 208 ? 18.766 7.891 19.719 1 81.88 208 GLN A CA 1
ATOM 1632 C C . GLN A 1 208 ? 19.781 7.496 20.797 1 81.88 208 GLN A C 1
ATOM 1634 O O . GLN A 1 208 ? 20.922 7.953 20.781 1 81.88 208 GLN A O 1
ATOM 1639 N N . ARG A 1 209 ? 19.328 6.598 21.562 1 84.31 209 ARG A N 1
ATOM 1640 C CA . ARG A 1 209 ? 20.156 6.168 22.688 1 84.31 209 ARG A CA 1
ATOM 1641 C C . ARG A 1 209 ? 21.172 5.113 22.25 1 84.31 209 ARG A C 1
ATOM 1643 O O . ARG A 1 209 ? 22.297 5.094 22.734 1 84.31 209 ARG A O 1
ATOM 1650 N N . PHE A 1 210 ? 20.719 4.266 21.297 1 83.75 210 PHE A N 1
ATOM 1651 C CA . PHE A 1 210 ? 21.562 3.18 20.812 1 83.75 210 PHE A CA 1
ATOM 1652 C C . PHE A 1 210 ? 21.625 3.178 19.297 1 83.75 210 PHE A C 1
ATOM 1654 O O . PHE A 1 210 ? 21.047 2.295 18.641 1 83.75 210 PHE A O 1
ATOM 1661 N N . PRO A 1 211 ? 22.406 3.977 18.688 1 74.88 211 PRO A N 1
ATOM 1662 C CA . PRO A 1 211 ? 22.406 4.125 17.234 1 74.88 211 PRO A CA 1
ATOM 1663 C C . PRO A 1 211 ? 22.859 2.854 16.516 1 74.88 211 PRO A C 1
ATOM 1665 O O . PRO A 1 211 ? 22.484 2.629 15.359 1 74.88 211 PRO A O 1
ATOM 1668 N N . GLN A 1 212 ? 23.594 1.989 17.156 1 76.81 212 GLN A N 1
ATOM 1669 C CA . GLN A 1 212 ? 24.078 0.762 16.547 1 76.81 212 GLN A CA 1
ATOM 1670 C C . GLN A 1 212 ? 22.938 -0.207 16.266 1 76.81 212 GLN A C 1
ATOM 1672 O O . GLN A 1 212 ? 23.062 -1.093 15.414 1 76.81 212 GLN A O 1
ATOM 1677 N N . LEU A 1 213 ? 21.844 -0.014 16.969 1 74.44 213 LEU A N 1
ATOM 1678 C CA . LEU A 1 213 ? 20.672 -0.885 16.797 1 74.44 213 LEU A CA 1
ATOM 1679 C C . LEU A 1 213 ? 20.062 -0.697 15.414 1 74.44 213 LEU A C 1
ATOM 1681 O O . LEU A 1 213 ? 19.5 -1.635 14.852 1 74.44 213 LEU A O 1
ATOM 1685 N N . ALA A 1 214 ? 20.234 0.447 14.828 1 67.81 214 ALA A N 1
ATOM 1686 C CA . ALA A 1 214 ? 19.672 0.729 13.516 1 67.81 214 ALA A CA 1
ATOM 1687 C C . ALA A 1 214 ? 20.328 -0.137 12.438 1 67.81 214 ALA A C 1
ATOM 1689 O O . ALA A 1 214 ? 19.672 -0.499 11.453 1 67.81 214 ALA A O 1
ATOM 1690 N N . ASP A 1 215 ? 21.547 -0.459 12.656 1 69.25 215 ASP A N 1
ATOM 1691 C CA . ASP A 1 215 ? 22.281 -1.27 11.695 1 69.25 215 ASP A CA 1
ATOM 1692 C C . ASP A 1 215 ? 21.906 -2.744 11.812 1 69.25 215 ASP A C 1
ATOM 1694 O O . ASP A 1 215 ? 22.078 -3.51 10.859 1 69.25 215 ASP A O 1
ATOM 1698 N N . GLN A 1 216 ? 21.406 -3.107 12.953 1 62.72 216 GLN A N 1
ATOM 1699 C CA . GLN A 1 216 ? 21.094 -4.512 13.211 1 62.72 216 GLN A CA 1
ATOM 1700 C C . GLN A 1 216 ? 19.656 -4.844 12.789 1 62.72 216 GLN A C 1
ATOM 1702 O O . GLN A 1 216 ? 19.344 -6 12.5 1 62.72 216 GLN A O 1
ATOM 1707 N N . LEU A 1 217 ? 18.844 -3.928 12.812 1 57.66 217 LEU A N 1
ATOM 1708 C CA . LEU A 1 217 ? 17.422 -4.152 12.602 1 57.66 217 LEU A CA 1
ATOM 1709 C C . LEU A 1 217 ? 17.062 -4.012 11.125 1 57.66 217 LEU A C 1
ATOM 1711 O O . LEU A 1 217 ? 15.883 -3.982 10.766 1 57.66 217 LEU A O 1
ATOM 1715 N N . LYS A 1 218 ? 18.094 -4.07 10.242 1 56 218 LYS A N 1
ATOM 1716 C CA . LYS A 1 218 ? 17.844 -4.004 8.805 1 56 218 LYS A CA 1
ATOM 1717 C C . LYS A 1 218 ? 17.281 -5.32 8.281 1 56 218 LYS A C 1
ATOM 1719 O O . LYS A 1 218 ? 17.703 -6.398 8.719 1 56 218 LYS A O 1
ATOM 1724 N N . MET B 1 1 ? 4.238 -26.797 72.375 1 19.38 1 MET B N 1
ATOM 1725 C CA . MET B 1 1 ? 2.906 -26.703 73 1 19.38 1 MET B CA 1
ATOM 1726 C C . MET B 1 1 ? 1.831 -27.078 71.938 1 19.38 1 MET B C 1
ATOM 1728 O O . MET B 1 1 ? 2.115 -27.219 70.75 1 19.38 1 MET B O 1
ATOM 1732 N N . LEU B 1 2 ? 0.885 -26.109 71.875 1 19.67 2 LEU B N 1
ATOM 1733 C CA . LEU B 1 2 ? -0.568 -25.984 71.812 1 19.67 2 LEU B CA 1
ATOM 1734 C C . LEU B 1 2 ? -1.13 -26.234 70.438 1 19.67 2 LEU B C 1
ATOM 1736 O O . LEU B 1 2 ? -0.677 -25.641 69.438 1 19.67 2 LEU B O 1
ATOM 1740 N N . MET B 1 3 ? -2.041 -27.141 70.25 1 19.98 3 MET B N 1
ATOM 1741 C CA . MET B 1 3 ? -2.955 -27.922 69.438 1 19.98 3 MET B CA 1
ATOM 1742 C C . MET B 1 3 ? -4.02 -27.031 68.812 1 19.98 3 MET B C 1
ATOM 1744 O O . MET B 1 3 ? -4.84 -27.5 68 1 19.98 3 MET B O 1
ATOM 1748 N N . MET B 1 4 ? -4.18 -25.797 69.438 1 22.44 4 MET B N 1
ATOM 1749 C CA . MET B 1 4 ? -5.621 -25.578 69.438 1 22.44 4 MET B CA 1
ATOM 1750 C C . MET B 1 4 ? -6.207 -25.625 68.062 1 22.44 4 MET B C 1
ATOM 1752 O O . MET B 1 4 ? -5.57 -25.188 67.062 1 22.44 4 MET B O 1
ATOM 1756 N N . SER B 1 5 ? -7.426 -26.016 67.875 1 23.42 5 SER B N 1
ATOM 1757 C CA . SER B 1 5 ? -8.453 -26.672 67.062 1 23.42 5 SER B CA 1
ATOM 1758 C C . SER B 1 5 ? -8.992 -25.719 66 1 23.42 5 SER B C 1
ATOM 1760 O O . SER B 1 5 ? -8.672 -24.531 66 1 23.42 5 SER B O 1
ATOM 1762 N N . SER B 1 6 ? -10.398 -25.469 65.938 1 23.09 6 SER B N 1
ATOM 1763 C CA . SER B 1 6 ? -11.469 -25.969 65.062 1 23.09 6 SER B CA 1
ATOM 1764 C C . SER B 1 6 ? -11.898 -24.906 64.062 1 23.09 6 SER B C 1
ATOM 1766 O O . SER B 1 6 ? -11.898 -25.141 62.844 1 23.09 6 SER B O 1
ATOM 1768 N N . THR B 1 7 ? -13.102 -24.156 64.25 1 23.55 7 THR B N 1
ATOM 1769 C CA . THR B 1 7 ? -14.438 -24.203 63.688 1 23.55 7 THR B CA 1
ATOM 1770 C C . THR B 1 7 ? -14.695 -23 62.781 1 23.55 7 THR B C 1
ATOM 1772 O O . THR B 1 7 ? -14.773 -21.875 63.25 1 23.55 7 THR B O 1
ATOM 1775 N N . LEU B 1 8 ? -13.969 -22.641 61.75 1 25.97 8 LEU B N 1
ATOM 1776 C CA . LEU B 1 8 ? -14.227 -21.422 61.031 1 25.97 8 LEU B CA 1
ATOM 1777 C C . LEU B 1 8 ? -15.656 -21.375 60.5 1 25.97 8 LEU B C 1
ATOM 1779 O O . LEU B 1 8 ? -16.078 -22.281 59.781 1 25.97 8 LEU B O 1
ATOM 1783 N N . SER B 1 9 ? -16.641 -20.797 61.344 1 21.52 9 SER B N 1
ATOM 1784 C CA . SER B 1 9 ? -18.078 -20.641 61.125 1 21.52 9 SER B CA 1
ATOM 1785 C C . SER B 1 9 ? -18.391 -19.953 59.812 1 21.52 9 SER B C 1
ATOM 1787 O O . SER B 1 9 ? -17.938 -18.828 59.562 1 21.52 9 SER B O 1
ATOM 1789 N N . TYR B 1 10 ? -18.797 -20.703 58.75 1 23.33 10 TYR B N 1
ATOM 1790 C CA . TYR B 1 10 ? -19.25 -20.453 57.375 1 23.33 10 TYR B CA 1
ATOM 1791 C C . TYR B 1 10 ? -20.531 -19.641 57.344 1 23.33 10 TYR B C 1
ATOM 1793 O O . TYR B 1 10 ? -21.625 -20.188 57.438 1 23.33 10 TYR B O 1
ATOM 1801 N N . SER B 1 11 ? -20.703 -18.578 58.25 1 22.41 11 SER B N 1
ATOM 1802 C CA . SER B 1 11 ? -22.094 -18.156 58.25 1 22.41 11 SER B CA 1
ATOM 1803 C C . SER B 1 11 ? -22.547 -17.75 56.844 1 22.41 11 SER B C 1
ATOM 1805 O O . SER B 1 11 ? -21.922 -16.891 56.219 1 22.41 11 SER B O 1
ATOM 1807 N N . SER B 1 12 ? -23.359 -18.594 56.188 1 23.75 12 SER B N 1
ATOM 1808 C CA . SER B 1 12 ? -24.062 -18.672 54.906 1 23.75 12 SER B CA 1
ATOM 1809 C C . SER B 1 12 ? -25.156 -17.625 54.812 1 23.75 12 SER B C 1
ATOM 1811 O O . SER B 1 12 ? -25.953 -17.641 53.875 1 23.75 12 SER B O 1
ATOM 1813 N N . SER B 1 13 ? -25.109 -16.422 55.469 1 25.23 13 SER B N 1
ATOM 1814 C CA . SER B 1 13 ? -26.469 -15.891 55.5 1 25.23 13 SER B CA 1
ATOM 1815 C C . SER B 1 13 ? -27.031 -15.766 54.094 1 25.23 13 SER B C 1
ATOM 1817 O O . SER B 1 13 ? -26.297 -15.492 53.125 1 25.23 13 SER B O 1
ATOM 1819 N N . PRO B 1 14 ? -28.359 -16.203 53.938 1 25.7 14 PRO B N 1
ATOM 1820 C CA . PRO B 1 14 ? -29.234 -16.562 52.812 1 25.7 14 PRO B CA 1
ATOM 1821 C C . PRO B 1 14 ? -29.547 -15.375 51.906 1 25.7 14 PRO B C 1
ATOM 1823 O O . PRO B 1 14 ? -29.359 -14.219 52.281 1 25.7 14 PRO B O 1
ATOM 1826 N N . PRO B 1 15 ? -30.125 -15.625 50.688 1 27.86 15 PRO B N 1
ATOM 1827 C CA . PRO B 1 15 ? -30.391 -15.031 49.375 1 27.86 15 PRO B CA 1
ATOM 1828 C C . PRO B 1 15 ? -31.516 -14.008 49.406 1 27.86 15 PRO B C 1
ATOM 1830 O O . PRO B 1 15 ? -31.953 -13.531 48.344 1 27.86 15 PRO B O 1
ATOM 1833 N N . SER B 1 16 ? -31.672 -13.102 50.469 1 22.48 16 SER B N 1
ATOM 1834 C CA . SER B 1 16 ? -33.031 -12.562 50.5 1 22.48 16 SER B CA 1
ATOM 1835 C C . SER B 1 16 ? -33.438 -11.93 49.188 1 22.48 16 SER B C 1
ATOM 1837 O O . SER B 1 16 ? -32.625 -11.266 48.531 1 22.48 16 SER B O 1
ATOM 1839 N N . LEU B 1 17 ? -34.562 -12.438 48.594 1 24.78 17 LEU B N 1
ATOM 1840 C CA . LEU B 1 17 ? -35.375 -12.312 47.406 1 24.78 17 LEU B CA 1
ATOM 1841 C C . LEU B 1 17 ? -35.938 -10.898 47.281 1 24.78 17 LEU B C 1
ATOM 1843 O O . LEU B 1 17 ? -36.625 -10.398 48.188 1 24.78 17 LEU B O 1
ATOM 1847 N N . GLY B 1 18 ? -35.125 -9.969 46.594 1 21.41 18 GLY B N 1
ATOM 1848 C CA . GLY B 1 18 ? -35.406 -8.57 46.312 1 21.41 18 GLY B CA 1
ATOM 1849 C C . GLY B 1 18 ? -36.812 -8.328 45.781 1 21.41 18 GLY B C 1
ATOM 1850 O O . GLY B 1 18 ? -37.312 -9.133 45 1 21.41 18 GLY B O 1
ATOM 1851 N N . HIS B 1 19 ? -37.688 -7.73 46.594 1 23.34 19 HIS B N 1
ATOM 1852 C CA . HIS B 1 19 ? -39.094 -7.328 46.5 1 23.34 19 HIS B CA 1
ATOM 1853 C C . HIS B 1 19 ? -39.344 -6.566 45.188 1 23.34 19 HIS B C 1
ATOM 1855 O O . HIS B 1 19 ? -38.531 -5.773 44.75 1 23.34 19 HIS B O 1
ATOM 1861 N N . TRP B 1 20 ? -40.312 -7.066 44.344 1 22.95 20 TRP B N 1
ATOM 1862 C CA . TRP B 1 20 ? -40.969 -6.855 43.062 1 22.95 20 TRP B CA 1
ATOM 1863 C C . TRP B 1 20 ? -41.719 -5.523 43.031 1 22.95 20 TRP B C 1
ATOM 1865 O O . TRP B 1 20 ? -42.781 -5.387 43.656 1 22.95 20 TRP B O 1
ATOM 1875 N N . LYS B 1 21 ? -40.969 -4.414 43.344 1 22.52 21 LYS B N 1
ATOM 1876 C CA . LYS B 1 21 ? -41.781 -3.221 43.469 1 22.52 21 LYS B CA 1
ATOM 1877 C C . LYS B 1 21 ? -42.656 -3.014 42.219 1 22.52 21 LYS B C 1
ATOM 1879 O O . LYS B 1 21 ? -42.156 -3.18 41.094 1 22.52 21 LYS B O 1
ATOM 1884 N N . THR B 1 22 ? -44 -3.045 42.375 1 23.89 22 THR B N 1
ATOM 1885 C CA . THR B 1 22 ? -45.219 -2.955 41.562 1 23.89 22 THR B CA 1
ATOM 1886 C C . THR B 1 22 ? -45.281 -1.625 40.812 1 23.89 22 THR B C 1
ATOM 1888 O O . THR B 1 22 ? -45.281 -0.559 41.438 1 23.89 22 THR B O 1
ATOM 1891 N N . PRO B 1 23 ? -44.562 -1.495 39.656 1 23.88 23 PRO B N 1
ATOM 1892 C CA . PRO B 1 23 ? -44.5 -0.192 39 1 23.88 23 PRO B CA 1
ATOM 1893 C C . PRO B 1 23 ? -45.875 0.399 38.75 1 23.88 23 PRO B C 1
ATOM 1895 O O . PRO B 1 23 ? -46.75 -0.281 38.188 1 23.88 23 PRO B O 1
ATOM 1898 N N . THR B 1 24 ? -46.281 1.195 39.625 1 20.23 24 THR B N 1
ATOM 1899 C CA . THR B 1 24 ? -47.625 1.776 39.625 1 20.23 24 THR B CA 1
ATOM 1900 C C . THR B 1 24 ? -47.938 2.373 38.25 1 20.23 24 THR B C 1
ATOM 1902 O O . THR B 1 24 ? -49 2.064 37.688 1 20.23 24 THR B O 1
ATOM 1905 N N . CYS B 1 25 ? -47.844 3.73 38.125 1 21.11 25 CYS B N 1
ATOM 1906 C CA . CYS B 1 25 ? -49.031 4.594 38.031 1 21.11 25 CYS B CA 1
ATOM 1907 C C . CYS B 1 25 ? -49.25 5.02 36.594 1 21.11 25 CYS B C 1
ATOM 1909 O O . CYS B 1 25 ? -50.094 5.875 36.312 1 21.11 25 CYS B O 1
ATOM 1911 N N . LEU B 1 26 ? -48.625 4.402 35.625 1 22.12 26 LEU B N 1
ATOM 1912 C CA . LEU B 1 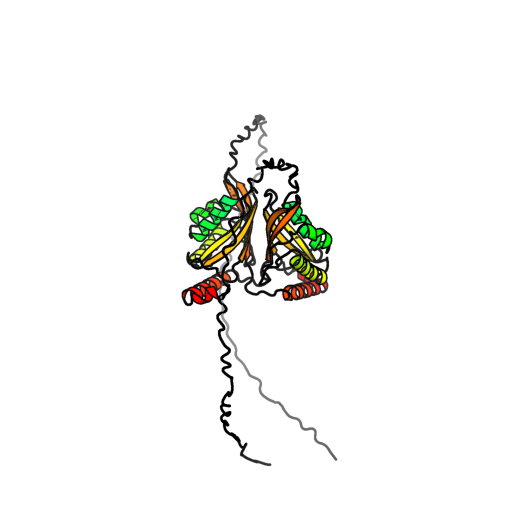26 ? -48.531 5.363 34.531 1 22.12 26 LEU B CA 1
ATOM 1913 C C . LEU B 1 26 ? -49.938 5.738 34.031 1 22.12 26 LEU B C 1
ATOM 1915 O O . LEU B 1 26 ? -50.719 4.863 33.656 1 22.12 26 LEU B O 1
ATOM 1919 N N . GLN B 1 27 ? -50.406 6.953 34.469 1 20.25 27 GLN B N 1
ATOM 1920 C CA . GLN B 1 27 ? -51.719 7.547 34.156 1 20.25 27 GLN B CA 1
ATOM 1921 C C . GLN B 1 27 ? -51.875 7.746 32.656 1 20.25 27 GLN B C 1
ATOM 1923 O O . GLN B 1 27 ? -50.938 8.125 31.953 1 20.25 27 GLN B O 1
ATOM 1928 N N . THR B 1 28 ? -52.906 7.168 32.094 1 23.11 28 THR B N 1
ATOM 1929 C CA . THR B 1 28 ? -53.5 6.961 30.781 1 23.11 28 THR B CA 1
ATOM 1930 C C . THR B 1 28 ? -54.031 8.273 30.219 1 23.11 28 THR B C 1
ATOM 1932 O O . THR B 1 28 ? -55.25 8.391 29.969 1 23.11 28 THR B O 1
ATOM 1935 N N . THR B 1 29 ? -53.375 9.477 30.469 1 21.55 29 THR B N 1
ATOM 1936 C CA . THR B 1 29 ? -54.281 10.555 30.109 1 21.55 29 THR B CA 1
ATOM 1937 C C . THR B 1 29 ? -54.656 10.461 28.641 1 21.55 29 THR B C 1
ATOM 1939 O O . THR B 1 29 ? -53.812 10.148 27.797 1 21.55 29 THR B O 1
ATOM 1942 N N . SER B 1 30 ? -56 10.484 28.328 1 22.34 30 SER B N 1
ATOM 1943 C CA . SER B 1 30 ? -56.875 10.18 27.219 1 22.34 30 SER B CA 1
ATOM 1944 C C . SER B 1 30 ? -56.906 11.32 26.188 1 22.34 30 SER B C 1
ATOM 1946 O O . SER B 1 30 ? -57.531 11.203 25.141 1 22.34 30 SER B O 1
ATOM 1948 N N . PRO B 1 31 ? -55.969 12.414 26.312 1 23.53 31 PRO B N 1
ATOM 1949 C CA . PRO B 1 31 ? -56.75 13.547 25.781 1 23.53 31 PRO B CA 1
ATOM 1950 C C . PRO B 1 31 ? -57.25 13.312 24.359 1 23.53 31 PRO B C 1
ATOM 1952 O O . PRO B 1 31 ? -56.719 12.453 23.656 1 23.53 31 PRO B O 1
ATOM 1955 N N . SER B 1 32 ? -58.344 14.188 24 1 21.61 32 SER B N 1
ATOM 1956 C CA . SER B 1 32 ? -59.469 14.445 23.109 1 21.61 32 SER B CA 1
ATOM 1957 C C . SER B 1 32 ? -58.969 14.836 21.719 1 21.61 32 SER B C 1
ATOM 1959 O O . SER B 1 32 ? -58.031 15.602 21.578 1 21.61 32 SER B O 1
ATOM 1961 N N . LEU B 1 33 ? -59.312 14.086 20.719 1 23.06 33 LEU B N 1
ATOM 1962 C CA . LEU B 1 33 ? -59.031 13.984 19.281 1 23.06 33 LEU B CA 1
ATOM 1963 C C . LEU B 1 33 ? -59.688 15.148 18.531 1 23.06 33 LEU B C 1
ATOM 1965 O O . LEU B 1 33 ? -59.656 15.18 17.297 1 23.06 33 LEU B O 1
ATOM 1969 N N . LEU B 1 34 ? -59.75 16.391 19.188 1 21.69 34 LEU B N 1
ATOM 1970 C CA . LEU B 1 34 ? -60.688 17.203 18.391 1 21.69 34 LEU B CA 1
ATOM 1971 C C . LEU B 1 34 ? -60.156 17.359 16.953 1 21.69 34 LEU B C 1
ATOM 1973 O O . LEU B 1 34 ? -58.969 17.594 16.734 1 21.69 34 LEU B O 1
ATOM 1977 N N . SER B 1 35 ? -61.031 16.906 16 1 21.64 35 SER B N 1
ATOM 1978 C CA . SER B 1 35 ? -61.062 16.656 14.562 1 21.64 35 SER B CA 1
ATOM 1979 C C . SER B 1 35 ? -61.031 17.969 13.773 1 21.64 35 SER B C 1
ATOM 1981 O O . SER B 1 35 ? -61.031 17.953 12.539 1 21.64 35 SER B O 1
ATOM 1983 N N . LYS B 1 36 ? -60.438 19.094 14.25 1 22 36 LYS B N 1
ATOM 1984 C CA . LYS B 1 36 ? -60.938 20.234 13.461 1 22 36 LYS B CA 1
ATOM 1985 C C . LYS B 1 36 ? -60.594 20.047 11.984 1 22 36 LYS B C 1
ATOM 1987 O O . LYS B 1 36 ? -59.438 19.844 11.625 1 22 36 LYS B O 1
ATOM 1992 N N . ARG B 1 37 ? -61.594 19.672 11.188 1 20.91 37 ARG B N 1
ATOM 1993 C CA . ARG B 1 37 ? -61.625 19.5 9.742 1 20.91 37 ARG B CA 1
ATOM 1994 C C . ARG B 1 37 ? -61.375 20.797 9.016 1 20.91 37 ARG B C 1
ATOM 1996 O O . ARG B 1 37 ? -62.156 21.734 9.078 1 20.91 37 ARG B O 1
ATOM 2003 N N . LYS B 1 38 ? -60.219 21.453 9.273 1 24.72 38 LYS B N 1
ATOM 2004 C CA . LYS B 1 38 ? -60.094 22.703 8.539 1 24.72 38 LYS B CA 1
ATOM 2005 C C . LYS B 1 38 ? -60.406 22.516 7.059 1 24.72 38 LYS B C 1
ATOM 2007 O O . LYS B 1 38 ? -59.969 21.547 6.445 1 24.72 38 LYS B O 1
ATOM 2012 N N . ALA B 1 39 ? -61.531 23.141 6.559 1 23.95 39 ALA B N 1
ATOM 2013 C CA . ALA B 1 39 ? -62.156 23.297 5.246 1 23.95 39 ALA B CA 1
ATOM 2014 C C . ALA B 1 39 ? -61.156 23.859 4.234 1 23.95 39 ALA B C 1
ATOM 2016 O O . ALA B 1 39 ? -60.469 24.844 4.504 1 23.95 39 ALA B O 1
ATOM 2017 N N . TRP B 1 40 ? -60.562 23.016 3.281 1 23.25 40 TRP B N 1
ATOM 2018 C CA . TRP B 1 40 ? -59.594 23.172 2.191 1 23.25 40 TRP B CA 1
ATOM 2019 C C . TRP B 1 40 ? -60.125 24.172 1.152 1 23.25 40 TRP B C 1
ATOM 2021 O O . TRP B 1 40 ? -61.125 23.906 0.49 1 23.25 40 TRP B O 1
ATOM 2031 N N . THR B 1 41 ? -60.438 25.391 1.653 1 22.2 41 THR B N 1
ATOM 2032 C CA . THR B 1 41 ? -60.969 26.25 0.592 1 22.2 41 THR B CA 1
ATOM 2033 C C . THR B 1 41 ? -60.031 26.219 -0.624 1 22.2 41 THR B C 1
ATOM 2035 O O . THR B 1 41 ? -58.812 26.312 -0.486 1 22.2 41 THR B O 1
ATOM 2038 N N . LEU B 1 42 ? -60.594 25.75 -1.766 1 23.39 42 LEU B N 1
ATOM 2039 C CA . LEU B 1 42 ? -60.156 25.547 -3.141 1 23.39 42 LEU B CA 1
ATOM 2040 C C . LEU B 1 42 ? -59.625 26.859 -3.748 1 23.39 42 LEU B C 1
ATOM 2042 O O . LEU B 1 42 ? -60.406 27.781 -3.982 1 23.39 42 LEU B O 1
ATOM 2046 N N . ARG B 1 43 ? -58.625 27.5 -3.186 1 24.36 43 ARG B N 1
ATOM 2047 C CA . ARG B 1 43 ? -58.219 28.75 -3.83 1 24.36 43 ARG B CA 1
ATOM 2048 C C . ARG B 1 43 ? -58.031 28.547 -5.328 1 24.36 43 ARG B C 1
ATOM 2050 O O . ARG B 1 43 ? -57.469 27.547 -5.75 1 24.36 43 ARG B O 1
ATOM 2057 N N . THR B 1 44 ? -58.625 29.484 -6.098 1 27.66 44 THR B N 1
ATOM 2058 C CA . THR B 1 44 ? -58.812 29.734 -7.527 1 27.66 44 THR B CA 1
ATOM 2059 C C . THR B 1 44 ? -57.469 29.703 -8.242 1 27.66 44 THR B C 1
ATOM 2061 O O . THR B 1 44 ? -56.438 30.031 -7.656 1 27.66 44 THR B O 1
ATOM 2064 N N . PRO B 1 45 ? -57.438 29.125 -9.547 1 27.14 45 PRO B N 1
ATOM 2065 C CA . PRO B 1 45 ? -56.375 28.75 -10.477 1 27.14 45 PRO B CA 1
ATOM 2066 C C . PRO B 1 45 ? -55.531 29.938 -10.93 1 27.14 45 PRO B C 1
ATOM 2068 O O . PRO B 1 45 ? -56.062 30.906 -11.477 1 27.14 45 PRO B O 1
ATOM 2071 N N . VAL B 1 46 ? -54.781 30.609 -10.078 1 25.98 46 VAL B N 1
ATOM 2072 C CA . VAL B 1 46 ? -54.125 31.781 -10.633 1 25.98 46 VAL B CA 1
ATOM 2073 C C . VAL B 1 46 ? -53.469 31.406 -11.969 1 25.98 46 VAL B C 1
ATOM 2075 O O . VAL B 1 46 ? -52.938 30.297 -12.117 1 25.98 46 VAL B O 1
ATOM 2078 N N . SER B 1 47 ? -53.75 32.219 -13.047 1 28.61 47 SER B N 1
ATOM 2079 C CA . SER B 1 47 ? -53.344 32.312 -14.445 1 28.61 47 SER B CA 1
ATOM 2080 C C . SER B 1 47 ? -51.844 32.312 -14.594 1 28.61 47 SER B C 1
ATOM 2082 O O . SER B 1 47 ? -51.156 33.062 -13.906 1 28.61 47 SER B O 1
ATOM 2084 N N . VAL B 1 48 ? -51.219 31.219 -15.039 1 27.64 48 VAL B N 1
ATOM 2085 C CA . VAL B 1 48 ? -49.844 30.969 -15.367 1 27.64 48 VAL B CA 1
ATOM 2086 C C . VAL B 1 48 ? -49.344 31.984 -16.391 1 27.64 4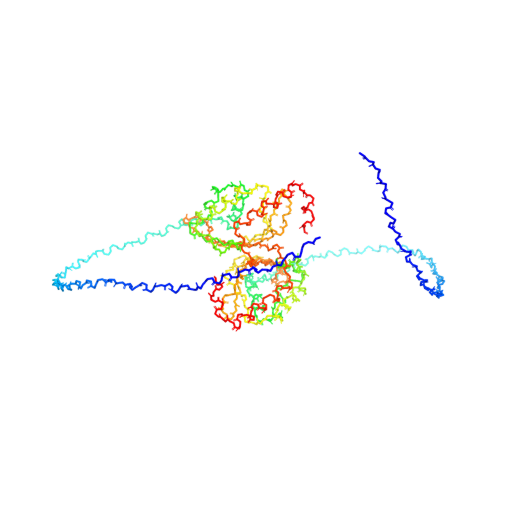8 VAL B C 1
ATOM 2088 O O . VAL B 1 48 ? -49.844 32 -17.531 1 27.64 48 VAL B O 1
ATOM 2091 N N . SER B 1 49 ? -49.219 33.312 -16 1 25.58 49 SER B N 1
ATOM 2092 C CA . SER B 1 49 ? -48.594 34.188 -16.984 1 25.58 49 SER B CA 1
ATOM 2093 C C . SER B 1 49 ? -47.344 33.531 -17.578 1 25.58 49 SER B C 1
ATOM 2095 O O . SER B 1 49 ? -46.625 32.812 -16.875 1 25.58 49 SER B O 1
ATOM 2097 N N . SER B 1 50 ? -47.281 33.438 -18.938 1 25.27 50 SER B N 1
ATOM 2098 C CA . SER B 1 50 ? -46.344 32.938 -19.922 1 25.27 50 SER B CA 1
ATOM 2099 C C . SER B 1 50 ? -44.938 33.531 -19.734 1 25.27 50 SER B C 1
ATOM 2101 O O . SER B 1 50 ? -44.75 34.75 -19.953 1 25.27 50 SER B O 1
ATOM 2103 N N . SER B 1 51 ? -44.312 33.375 -18.609 1 26.94 51 SER B N 1
ATOM 2104 C CA . SER B 1 51 ? -42.969 34 -18.5 1 26.94 51 SER B CA 1
ATOM 2105 C C . SER B 1 51 ? -42.125 33.688 -19.719 1 26.94 51 SER B C 1
ATOM 2107 O O . SER B 1 51 ? -42.219 32.594 -20.297 1 26.94 51 SER B O 1
ATOM 2109 N N . ASP B 1 52 ? -41.656 34.812 -20.438 1 28.5 52 ASP B N 1
ATOM 2110 C CA . ASP B 1 52 ? -40.75 34.969 -21.547 1 28.5 52 ASP B CA 1
ATOM 2111 C C . ASP B 1 52 ? -39.469 34.125 -21.344 1 28.5 52 ASP B C 1
ATOM 2113 O O . ASP B 1 52 ? -38.938 34.094 -20.234 1 28.5 52 ASP B O 1
ATOM 2117 N N . ASN B 1 53 ? -39.375 33.031 -22.125 1 28.31 53 ASN B N 1
ATOM 2118 C CA . ASN B 1 53 ? -38.25 32.094 -22.266 1 28.31 53 ASN B CA 1
ATOM 2119 C C . ASN B 1 53 ? -36.938 32.844 -22.547 1 28.31 53 ASN B C 1
ATOM 2121 O O . ASN B 1 53 ? -36.688 33.25 -23.688 1 28.31 53 ASN B O 1
ATOM 2125 N N . GLN B 1 54 ? -36.531 33.906 -21.75 1 28.03 54 GLN B N 1
ATOM 2126 C CA . GLN B 1 54 ? -35.188 34.344 -22.062 1 28.03 54 GLN B CA 1
ATOM 2127 C C . GLN B 1 54 ? -34.25 33.156 -22.219 1 28.03 54 GLN B C 1
ATOM 2129 O O . GLN B 1 54 ? -34.156 32.312 -21.344 1 28.03 54 GLN B O 1
ATOM 2134 N N . THR B 1 55 ? -34.062 32.75 -23.484 1 32.22 55 THR B N 1
ATOM 2135 C CA . THR B 1 55 ? -33 31.844 -23.906 1 32.22 55 THR B CA 1
ATOM 2136 C C . THR B 1 55 ? -31.688 32.219 -23.203 1 32.22 55 THR B C 1
ATOM 2138 O O . THR B 1 55 ? -31.125 33.281 -23.406 1 32.22 55 THR B O 1
ATOM 2141 N N . VAL B 1 56 ? -31.625 32.031 -21.828 1 35.25 56 VAL B N 1
ATOM 2142 C CA . VAL B 1 56 ? -30.312 32.125 -21.203 1 35.25 56 VAL B CA 1
ATOM 2143 C C . VAL B 1 56 ? -29.281 31.406 -22.078 1 35.25 56 VAL B C 1
ATOM 2145 O O . VAL B 1 56 ? -29.422 30.203 -22.344 1 35.25 56 VAL B O 1
ATOM 2148 N N . THR B 1 57 ? -28.797 32.125 -23.125 1 36.66 57 THR B N 1
ATOM 2149 C CA . THR B 1 57 ? -27.625 31.641 -23.859 1 36.66 57 THR B CA 1
ATOM 2150 C C . THR B 1 57 ? -26.562 31.125 -22.906 1 36.66 57 THR B C 1
ATOM 2152 O O . THR B 1 57 ? -26.203 31.812 -21.953 1 36.66 57 THR B O 1
ATOM 2155 N N . PRO B 1 58 ? -26.5 29.781 -22.703 1 35.25 58 PRO B N 1
ATOM 2156 C CA . PRO B 1 58 ? -25.453 29.281 -21.812 1 35.25 58 PRO B CA 1
ATOM 2157 C C . PRO B 1 58 ? -24.125 30 -22.016 1 35.25 58 PRO B C 1
ATOM 2159 O O . PRO B 1 58 ? -23.766 30.344 -23.141 1 35.25 58 PRO B O 1
ATOM 2162 N N . SER B 1 59 ? -23.844 31.016 -21.125 1 35.69 59 SER B N 1
ATOM 2163 C CA . SER B 1 59 ? -22.5 31.578 -21.109 1 35.69 59 SER B CA 1
ATOM 2164 C C . SER B 1 59 ? -21.453 30.516 -21.5 1 35.69 59 SER B C 1
ATOM 2166 O O . SER B 1 59 ? -21.578 29.344 -21.125 1 35.69 59 SER B O 1
ATOM 2168 N N . PRO B 1 60 ? -20.781 30.75 -22.609 1 34.56 60 PRO B N 1
ATOM 2169 C CA . PRO B 1 60 ? -19.719 29.812 -22.969 1 34.56 60 PRO B CA 1
ATOM 2170 C C . PRO B 1 60 ? -18.938 29.312 -21.766 1 34.56 60 PRO B C 1
ATOM 2172 O O . PRO B 1 60 ? -18.734 30.062 -20.797 1 34.56 60 PRO B O 1
ATOM 2175 N N . ALA B 1 61 ? -19.031 28.078 -21.453 1 38.59 61 ALA B N 1
ATOM 2176 C CA . ALA B 1 61 ? -18.078 27.5 -20.531 1 38.59 61 ALA B CA 1
ATOM 2177 C C . ALA B 1 61 ? -16.703 28.141 -20.688 1 38.59 61 ALA B C 1
ATOM 2179 O O . ALA B 1 61 ? -16.141 28.172 -21.781 1 38.59 61 ALA B O 1
ATOM 2180 N N . THR B 1 62 ? -16.469 29.312 -20.172 1 35.25 62 THR B N 1
ATOM 2181 C CA . THR B 1 62 ? -15.117 29.859 -20.172 1 35.25 62 THR B CA 1
ATOM 2182 C C . THR B 1 62 ? -14.086 28.75 -20.047 1 35.25 62 THR B C 1
ATOM 2184 O O . THR B 1 62 ? -14.117 27.984 -19.094 1 35.25 62 THR B O 1
ATOM 2187 N N . LYS B 1 63 ? -13.609 28.203 -21.062 1 37.53 63 LYS B N 1
ATOM 2188 C CA . LYS B 1 63 ? -12.508 27.266 -21.266 1 37.53 63 LYS B CA 1
ATOM 2189 C C . LYS B 1 63 ? -11.336 27.578 -20.344 1 37.53 63 LYS B C 1
ATOM 2191 O O . LYS B 1 63 ? -10.219 27.094 -20.547 1 37.53 63 LYS B O 1
ATOM 2196 N N . ASP B 1 64 ? -11.422 28.766 -19.656 1 37.09 64 ASP B N 1
ATOM 2197 C CA . ASP B 1 64 ? -10.203 28.938 -18.875 1 37.09 64 ASP B CA 1
ATOM 2198 C C . ASP B 1 64 ? -9.938 27.734 -17.984 1 37.09 64 ASP B C 1
ATOM 2200 O O . ASP B 1 64 ? -10.031 27.828 -16.766 1 37.09 64 ASP B O 1
ATOM 2204 N N . ASP B 1 65 ? -10.703 26.734 -18.125 1 41.28 65 ASP B N 1
ATOM 2205 C CA . ASP B 1 65 ? -10.266 25.609 -17.281 1 41.28 65 ASP B CA 1
ATOM 2206 C C . ASP B 1 65 ? -8.766 25.375 -17.422 1 41.28 65 ASP B C 1
ATOM 2208 O O . ASP B 1 65 ? -8.328 24.625 -18.281 1 41.28 65 ASP B O 1
ATOM 2212 N N . ALA B 1 66 ? -7.949 26.344 -17.531 1 43.38 66 ALA B N 1
ATOM 2213 C CA . ALA B 1 66 ? -6.504 26.156 -17.453 1 43.38 66 ALA B CA 1
ATOM 2214 C C . ALA B 1 66 ? -6.156 24.984 -16.547 1 43.38 66 ALA B C 1
ATOM 2216 O O . ALA B 1 66 ? -6.246 25.094 -15.328 1 43.38 66 ALA B O 1
ATOM 2217 N N . ALA B 1 67 ? -6.414 23.859 -16.891 1 50.56 67 ALA B N 1
ATOM 2218 C CA . ALA B 1 67 ? -6.18 22.547 -16.266 1 50.56 67 ALA B CA 1
ATOM 2219 C C . ALA B 1 67 ? -4.824 22.5 -15.578 1 50.56 67 ALA B C 1
ATOM 2221 O O . ALA B 1 67 ? -3.812 22.922 -16.141 1 50.56 67 ALA B O 1
ATOM 2222 N N . ASP B 1 68 ? -4.828 22.797 -14.234 1 61.19 68 ASP B N 1
ATOM 2223 C CA . ASP B 1 68 ? -3.621 22.656 -13.422 1 61.19 68 ASP B CA 1
ATOM 2224 C C . ASP B 1 68 ? -2.66 21.641 -14.031 1 61.19 68 ASP B C 1
ATOM 2226 O O . ASP B 1 68 ? -3.008 20.469 -14.18 1 61.19 68 ASP B O 1
ATOM 2230 N N . THR B 1 69 ? -1.762 22.188 -14.82 1 77.12 69 THR B N 1
ATOM 2231 C CA . THR B 1 69 ? -0.717 21.5 -15.578 1 77.12 69 THR B CA 1
ATOM 2232 C C . THR B 1 69 ? 0.224 20.75 -14.641 1 77.12 69 THR B C 1
ATOM 2234 O O . THR B 1 69 ? 1.108 20.016 -15.086 1 77.12 69 THR B O 1
ATOM 2237 N N . GLN B 1 70 ? -0.155 20.875 -13.344 1 88.75 70 GLN B N 1
ATOM 2238 C CA . GLN B 1 70 ? 0.747 20.188 -12.422 1 88.75 70 GLN B CA 1
ATOM 2239 C C . GLN B 1 70 ? 0.521 18.688 -12.453 1 88.75 70 GLN B C 1
ATOM 2241 O O . GLN B 1 70 ? -0.62 18.219 -12.539 1 88.75 70 GLN B O 1
ATOM 2246 N N . LEU B 1 71 ? 1.644 18.016 -12.445 1 93.81 71 LEU B N 1
ATOM 2247 C CA . LEU B 1 71 ? 1.554 16.562 -12.391 1 93.81 71 LEU B CA 1
ATOM 2248 C C . LEU B 1 71 ? 0.99 16.109 -11.055 1 93.81 71 LEU B C 1
ATOM 2250 O O . LEU B 1 71 ? 1.302 16.688 -10.016 1 93.81 71 LEU B O 1
ATOM 2254 N N . ALA B 1 72 ? 0.157 15.125 -11.094 1 97.62 72 ALA B N 1
ATOM 2255 C CA . ALA B 1 72 ? -0.38 14.539 -9.875 1 97.62 72 ALA B CA 1
ATOM 2256 C C . ALA B 1 72 ? 0.743 14.086 -8.938 1 97.62 72 ALA B C 1
ATOM 2258 O O . ALA B 1 72 ? 0.66 14.273 -7.723 1 97.62 72 ALA B O 1
ATOM 2259 N N . SER B 1 73 ? 1.769 13.508 -9.508 1 98.19 73 SER B N 1
ATOM 2260 C CA . SER B 1 73 ? 2.902 13.031 -8.719 1 98.19 73 SER B CA 1
ATOM 2261 C C . SER B 1 73 ? 3.59 14.188 -7.992 1 98.19 73 SER B C 1
ATOM 2263 O O . SER B 1 73 ? 4.094 14.008 -6.883 1 98.19 73 SER B O 1
ATOM 2265 N N . ASP B 1 74 ? 3.6 15.367 -8.57 1 97.88 74 ASP B N 1
ATOM 2266 C CA . ASP B 1 74 ? 4.199 16.531 -7.926 1 97.88 74 ASP B CA 1
ATOM 2267 C C . ASP B 1 74 ? 3.393 16.953 -6.699 1 97.88 74 ASP B C 1
ATOM 2269 O O . ASP B 1 74 ? 3.965 17.359 -5.684 1 97.88 74 ASP B O 1
ATOM 2273 N N . ILE B 1 75 ? 2.119 16.891 -6.824 1 98.19 75 ILE B N 1
ATOM 2274 C CA . ILE B 1 75 ? 1.249 17.219 -5.703 1 98.19 75 ILE B CA 1
ATOM 2275 C C . ILE B 1 75 ? 1.515 16.25 -4.547 1 98.19 75 ILE B C 1
ATOM 2277 O O . ILE B 1 75 ? 1.656 16.672 -3.396 1 98.19 75 ILE B O 1
ATOM 2281 N N . VAL B 1 76 ? 1.634 14.984 -4.816 1 98.75 76 VAL B N 1
ATOM 2282 C CA . VAL B 1 76 ? 1.88 13.969 -3.797 1 98.75 76 VAL B CA 1
ATOM 2283 C C . VAL B 1 76 ? 3.271 14.164 -3.197 1 98.75 76 VAL B C 1
ATOM 2285 O O . VAL B 1 76 ? 3.453 14.047 -1.983 1 98.75 76 VAL B O 1
ATOM 2288 N N . ARG B 1 77 ? 4.234 14.508 -4.012 1 98.62 77 ARG B N 1
ATOM 2289 C CA . ARG B 1 77 ? 5.57 14.789 -3.502 1 98.62 77 ARG B CA 1
ATOM 2290 C C . ARG B 1 77 ? 5.559 15.969 -2.545 1 98.62 77 ARG B C 1
ATOM 2292 O O . ARG B 1 77 ? 6.203 15.938 -1.497 1 98.62 77 ARG B O 1
ATOM 2299 N N . ARG B 1 78 ? 4.855 16.984 -2.879 1 98.44 78 ARG B N 1
ATOM 2300 C CA . ARG B 1 78 ? 4.742 18.156 -2.014 1 98.44 78 ARG B CA 1
ATOM 2301 C C . ARG B 1 78 ? 4.043 17.797 -0.704 1 98.44 78 ARG B C 1
ATOM 2303 O O . ARG B 1 78 ? 4.375 18.359 0.348 1 98.44 78 ARG B O 1
ATOM 2310 N N . PHE B 1 79 ? 3.111 16.938 -0.802 1 98.69 79 PHE B N 1
ATOM 2311 C CA . PHE B 1 79 ? 2.453 16.453 0.402 1 98.69 79 PHE B CA 1
ATOM 2312 C C . PHE B 1 79 ? 3.461 15.805 1.347 1 98.69 79 PHE B C 1
ATOM 2314 O O . PHE B 1 79 ? 3.523 16.156 2.527 1 98.69 79 PHE B O 1
ATOM 2321 N N . TYR B 1 80 ? 4.277 14.891 0.822 1 98.62 80 TYR B N 1
ATOM 2322 C CA . TYR B 1 80 ? 5.305 14.227 1.619 1 98.62 80 TYR B CA 1
ATOM 2323 C C . TYR B 1 80 ? 6.293 15.25 2.178 1 98.62 80 TYR B C 1
ATOM 2325 O O . TYR B 1 80 ? 6.668 15.18 3.352 1 98.62 80 TYR B O 1
ATOM 2333 N N . GLU B 1 81 ? 6.691 16.172 1.369 1 98.31 81 GLU B N 1
ATOM 2334 C CA . GLU B 1 81 ? 7.645 17.203 1.778 1 98.31 81 GLU B CA 1
ATOM 2335 C C . GLU B 1 81 ? 7.086 18.047 2.924 1 98.31 81 GLU B C 1
ATOM 2337 O O . GLU B 1 81 ? 7.797 18.328 3.891 1 98.31 81 GLU B O 1
ATOM 2342 N N . GLY B 1 82 ? 5.863 18.469 2.775 1 98.25 82 GLY B N 1
ATOM 2343 C CA . GLY B 1 82 ? 5.238 19.266 3.826 1 98.25 82 GLY B CA 1
ATOM 2344 C C . GLY B 1 82 ? 5.16 18.531 5.152 1 98.25 82 GLY B C 1
ATOM 2345 O O . GLY B 1 82 ? 5.41 19.125 6.207 1 98.25 82 GLY B O 1
ATOM 2346 N N . ILE B 1 83 ? 4.848 17.219 5.152 1 97.69 83 ILE B N 1
ATOM 2347 C CA . ILE B 1 83 ? 4.789 16.406 6.363 1 97.69 83 ILE B CA 1
ATOM 2348 C C . ILE B 1 83 ? 6.188 16.266 6.957 1 97.69 83 ILE B C 1
ATOM 2350 O O . ILE B 1 83 ? 6.375 16.438 8.164 1 97.69 83 ILE B O 1
ATOM 2354 N N . ASN B 1 84 ? 7.137 15.984 6.133 1 97.75 84 ASN B N 1
ATOM 2355 C CA . ASN B 1 84 ? 8.516 15.828 6.57 1 97.75 84 ASN B CA 1
ATOM 2356 C C . ASN B 1 84 ? 9.062 17.109 7.188 1 97.75 84 ASN B C 1
ATOM 2358 O O . ASN B 1 84 ? 9.844 17.078 8.141 1 97.75 84 ASN B O 1
ATOM 2362 N N . ASP B 1 85 ? 8.617 18.25 6.707 1 97.81 85 ASP B N 1
ATOM 2363 C CA . ASP B 1 85 ? 9.086 19.547 7.172 1 97.81 85 ASP B CA 1
ATOM 2364 C C . ASP B 1 85 ? 8.25 20.047 8.344 1 97.81 85 ASP B C 1
ATOM 2366 O O . ASP B 1 85 ? 8.492 21.141 8.867 1 97.81 85 ASP B O 1
ATOM 2370 N N . HIS B 1 86 ? 7.309 19.297 8.688 1 97.69 86 HIS B N 1
ATOM 2371 C CA . HIS B 1 86 ? 6.371 19.688 9.734 1 97.69 86 HIS B CA 1
ATOM 2372 C C . HIS B 1 86 ? 5.68 21 9.383 1 97.69 86 HIS B C 1
ATOM 2374 O O . HIS B 1 86 ? 5.516 21.875 10.25 1 97.69 86 HIS B O 1
ATOM 2380 N N . ASP B 1 87 ? 5.395 21.188 8.133 1 97.69 87 ASP B N 1
ATOM 2381 C CA . ASP B 1 87 ? 4.742 22.391 7.613 1 97.69 87 ASP B CA 1
ATOM 2382 C C . ASP B 1 87 ? 3.342 22.078 7.094 1 97.69 87 ASP B C 1
ATOM 2384 O O . ASP B 1 87 ? 3.123 22.016 5.883 1 97.69 87 ASP B O 1
ATOM 2388 N N . LEU B 1 88 ? 2.4 22.031 7.992 1 97.44 88 LEU B N 1
ATOM 2389 C CA . LEU B 1 88 ? 1.043 21.641 7.621 1 97.44 88 LEU B CA 1
ATOM 2390 C C . LEU B 1 88 ? 0.37 22.75 6.809 1 97.44 88 LEU B C 1
ATOM 2392 O O . LEU B 1 88 ? -0.577 22.484 6.066 1 97.44 88 LEU B O 1
ATOM 2396 N N . ALA B 1 89 ? 0.796 23.953 6.957 1 97.44 89 ALA B N 1
ATOM 2397 C CA . ALA B 1 89 ? 0.235 25.047 6.172 1 97.44 89 ALA B CA 1
ATOM 2398 C C . ALA B 1 89 ? 0.424 24.812 4.68 1 97.44 89 ALA B C 1
ATOM 2400 O O . ALA B 1 89 ? -0.472 25.094 3.879 1 97.44 89 ALA B O 1
ATOM 2401 N N . SER B 1 90 ? 1.561 24.297 4.301 1 97.19 90 SER B N 1
ATOM 2402 C CA . SER B 1 90 ? 1.863 24.062 2.895 1 97.19 90 SER B CA 1
ATOM 2403 C C . SER B 1 90 ? 1.086 22.859 2.361 1 97.19 90 SER B C 1
ATOM 2405 O O . SER B 1 90 ? 0.985 22.672 1.146 1 97.19 90 SER B O 1
ATOM 2407 N N . VAL B 1 91 ? 0.542 21.984 3.211 1 97.56 91 VAL B N 1
ATOM 2408 C CA . VAL B 1 91 ? -0.133 20.75 2.846 1 97.56 91 VAL B CA 1
ATOM 2409 C C . VAL B 1 91 ? -1.636 21 2.727 1 97.56 91 VAL B C 1
ATOM 2411 O O . VAL B 1 91 ? -2.326 20.297 1.972 1 97.56 91 VAL B O 1
ATOM 2414 N N . GLU B 1 92 ? -2.111 21.953 3.408 1 98 92 GLU B N 1
ATOM 2415 C CA . GLU B 1 92 ? -3.545 22.172 3.557 1 98 92 GLU B CA 1
ATOM 2416 C C . GLU B 1 92 ? -4.23 22.281 2.197 1 98 92 GLU B C 1
ATOM 2418 O O . GLU B 1 92 ? -5.234 21.609 1.95 1 98 92 GLU B O 1
ATOM 2423 N N . ASP B 1 93 ? -3.674 23 1.265 1 96.5 93 ASP B N 1
ATOM 2424 C CA . ASP B 1 93 ? -4.312 23.281 -0.021 1 96.5 93 ASP B CA 1
ATOM 2425 C C . ASP B 1 93 ? -4.168 22.078 -0.964 1 96.5 93 ASP B C 1
ATOM 2427 O O . ASP B 1 93 ? -4.785 22.047 -2.029 1 96.5 93 ASP B O 1
ATOM 2431 N N . LEU B 1 94 ? -3.346 21.188 -0.635 1 98.31 94 LEU B N 1
ATOM 2432 C CA . LEU B 1 94 ? -3.17 20 -1.457 1 98.31 94 LEU B CA 1
ATOM 2433 C C . LEU B 1 94 ? -4.281 18.984 -1.194 1 98.31 94 LEU B C 1
ATOM 2435 O O . LEU B 1 94 ? -4.48 18.062 -1.981 1 98.31 94 LEU B O 1
ATOM 2439 N N . ILE B 1 95 ? -4.992 19.109 -0.075 1 98.69 95 ILE B N 1
ATOM 2440 C CA . ILE B 1 95 ? -6.012 18.172 0.375 1 98.69 95 ILE B CA 1
ATOM 2441 C C . ILE B 1 95 ? -7.398 18.766 0.139 1 98.69 95 ILE B C 1
ATOM 2443 O O . ILE B 1 95 ? -7.699 19.859 0.608 1 98.69 95 ILE B O 1
ATOM 2447 N N . ALA B 1 96 ? -8.203 18.078 -0.536 1 98.69 96 ALA B N 1
ATOM 2448 C CA . ALA B 1 96 ? -9.57 18.516 -0.789 1 98.69 96 ALA B CA 1
ATOM 2449 C C . ALA B 1 96 ? -10.367 18.594 0.507 1 98.69 96 ALA B C 1
ATOM 2451 O O . ALA B 1 96 ? -10.094 17.859 1.457 1 98.69 96 ALA B O 1
ATOM 2452 N N . GLU B 1 97 ? -11.375 19.359 0.498 1 98.25 97 GLU B N 1
ATOM 2453 C CA . GLU B 1 97 ? -12.195 19.594 1.682 1 98.25 97 GLU B CA 1
ATOM 2454 C C . GLU B 1 97 ? -12.859 18.297 2.158 1 98.25 97 GLU B C 1
ATOM 2456 O O . GLU B 1 97 ? -12.961 18.062 3.363 1 98.25 97 GLU B O 1
ATOM 2461 N N . ASN B 1 98 ? -13.273 17.453 1.262 1 98.06 98 ASN B N 1
ATOM 2462 C CA . ASN B 1 98 ? -13.977 16.219 1.619 1 98.06 98 ASN B CA 1
ATOM 2463 C C . ASN B 1 98 ? -13.109 14.992 1.401 1 98.06 98 ASN B C 1
ATOM 2465 O O . ASN B 1 98 ? -13.625 13.906 1.122 1 98.06 98 ASN B O 1
ATOM 2469 N N . CYS B 1 99 ? -11.836 15.188 1.422 1 98.81 99 CYS B N 1
ATOM 2470 C CA . CYS B 1 99 ? -10.891 14.094 1.191 1 98.81 99 CYS B CA 1
ATOM 2471 C C . CYS B 1 99 ? -11.102 12.969 2.197 1 98.81 99 CYS B C 1
ATOM 2473 O O . CYS B 1 99 ? -11.367 13.219 3.373 1 98.81 99 CYS B O 1
ATOM 2475 N N . VAL B 1 100 ? -11.062 11.727 1.736 1 98.88 100 VAL B N 1
ATOM 2476 C CA . VAL B 1 100 ? -11.055 10.539 2.584 1 98.88 100 VAL B CA 1
ATOM 2477 C C . VAL B 1 100 ? -9.648 9.961 2.656 1 98.88 100 VAL B C 1
ATOM 2479 O O . VAL B 1 100 ? -9.047 9.641 1.628 1 98.88 100 VAL B O 1
ATOM 2482 N N . TYR B 1 101 ? -9.141 9.828 3.844 1 98.75 101 TYR B N 1
ATOM 2483 C CA . TYR B 1 101 ? -7.789 9.344 4.074 1 98.75 101 TYR B CA 1
ATOM 2484 C C . TYR B 1 101 ? -7.801 8.102 4.957 1 98.75 101 TYR B C 1
ATOM 2486 O O . TYR B 1 101 ? -8.18 8.164 6.129 1 98.75 101 TYR B O 1
ATOM 2494 N N . GLU B 1 102 ? -7.324 6.984 4.344 1 98.38 102 GLU B N 1
ATOM 2495 C CA . GLU B 1 102 ? -7.254 5.707 5.047 1 98.38 102 GLU B CA 1
ATOM 2496 C C . GLU B 1 102 ? -5.816 5.371 5.434 1 98.38 102 GLU B C 1
ATOM 2498 O O . GLU B 1 102 ? -5.02 4.969 4.586 1 98.38 102 GLU B O 1
ATOM 2503 N N . ASP B 1 103 ? -5.52 5.598 6.621 1 97.19 103 ASP B N 1
ATOM 2504 C CA . ASP B 1 103 ? -4.336 4.977 7.211 1 97.19 103 ASP B CA 1
ATOM 2505 C C . ASP B 1 103 ? -4.68 3.635 7.852 1 97.19 103 ASP B C 1
ATOM 2507 O O . ASP B 1 103 ? -5.387 3.584 8.859 1 97.19 103 ASP B O 1
ATOM 2511 N N . LEU B 1 104 ? -4.121 2.59 7.363 1 96.25 104 LEU B N 1
ATOM 2512 C CA . LEU B 1 104 ? -4.656 1.266 7.656 1 96.25 104 LEU B CA 1
ATOM 2513 C C . LEU B 1 104 ? -4.16 0.766 9.008 1 96.25 104 LEU B C 1
ATOM 2515 O O . LEU B 1 104 ? -4.547 -0.316 9.453 1 96.25 104 LEU B O 1
ATOM 2519 N N . ILE B 1 105 ? -3.406 1.536 9.703 1 93.62 105 ILE B N 1
ATOM 2520 C CA . ILE B 1 105 ? -3.08 1.216 11.086 1 93.62 105 ILE B CA 1
ATOM 2521 C C . ILE B 1 105 ? -4.215 1.673 12 1 93.62 105 ILE B C 1
ATOM 2523 O O . ILE B 1 105 ? -4.254 1.309 13.18 1 93.62 105 ILE B O 1
ATOM 2527 N N . PHE B 1 106 ? -5.117 2.453 11.461 1 94.31 106 PHE B N 1
ATOM 2528 C CA . PHE B 1 106 ? -6.277 2.939 12.195 1 94.31 106 PHE B CA 1
ATOM 2529 C C . PHE B 1 106 ? -7.539 2.197 11.766 1 94.31 106 PHE B C 1
ATOM 2531 O O . PHE B 1 106 ? -7.664 1.794 10.609 1 94.31 106 PHE B O 1
ATOM 2538 N N . PRO B 1 107 ? -8.469 2.059 12.641 1 91.69 107 PRO B N 1
ATOM 2539 C CA . PRO B 1 107 ? -9.688 1.31 12.305 1 91.69 107 PRO B CA 1
ATOM 2540 C C . PRO B 1 107 ? -10.625 2.094 11.391 1 91.69 107 PRO B C 1
ATOM 2542 O O . PRO B 1 107 ? -11.391 1.496 10.633 1 91.69 107 PRO B O 1
ATOM 2545 N N . HIS B 1 108 ? -10.586 3.412 11.445 1 94.69 108 HIS B N 1
ATOM 2546 C CA . HIS B 1 108 ? -11.484 4.246 10.656 1 94.69 108 HIS B CA 1
ATOM 2547 C C . HIS B 1 108 ? -10.711 5.277 9.844 1 94.69 108 HIS B C 1
ATOM 2549 O O . HIS B 1 108 ? -9.664 5.758 10.281 1 94.69 108 HIS B O 1
ATOM 2555 N N . PRO B 1 109 ? -11.289 5.574 8.711 1 97.69 109 PRO B N 1
ATOM 2556 C CA . PRO B 1 109 ? -10.664 6.645 7.934 1 97.69 109 PRO B CA 1
ATOM 2557 C C . PRO B 1 109 ? -10.844 8.023 8.57 1 97.69 109 PRO B C 1
ATOM 2559 O O . PRO B 1 109 ? -11.742 8.211 9.398 1 97.69 109 PRO B O 1
ATOM 2562 N N . PHE B 1 110 ? -9.945 8.922 8.242 1 98.31 110 PHE B N 1
ATOM 2563 C CA . PHE B 1 110 ? -10.125 10.344 8.5 1 98.31 110 PHE B CA 1
ATOM 2564 C C . PHE B 1 110 ? -10.867 11.016 7.348 1 98.31 110 PHE B C 1
ATOM 2566 O O . PHE B 1 110 ? -10.406 10.969 6.203 1 98.31 110 PHE B O 1
ATOM 2573 N N . VAL B 1 111 ? -11.977 11.625 7.691 1 98.75 111 VAL B N 1
ATOM 2574 C CA . VAL B 1 111 ? -12.812 12.188 6.637 1 98.75 111 VAL B CA 1
ATOM 2575 C C . VAL B 1 111 ? -12.828 13.711 6.75 1 98.75 111 VAL B C 1
ATOM 2577 O O . VAL B 1 111 ? -13.25 14.258 7.77 1 98.75 111 VAL B O 1
ATOM 2580 N N . GLY B 1 112 ? -12.359 14.336 5.66 1 98.75 112 GLY B N 1
ATOM 2581 C CA . GLY B 1 112 ? -12.305 15.789 5.613 1 98.75 112 GLY B CA 1
ATOM 2582 C C . GLY B 1 112 ? -10.914 16.344 5.855 1 98.75 112 GLY B C 1
ATOM 2583 O O . GLY B 1 112 ? -10.141 15.773 6.637 1 98.75 112 GLY B O 1
ATOM 2584 N N . ARG B 1 113 ? -10.68 17.469 5.211 1 98.62 113 ARG B N 1
ATOM 2585 C CA . ARG B 1 113 ? -9.383 18.125 5.305 1 98.62 113 ARG B CA 1
ATOM 2586 C C . ARG B 1 113 ? -9.023 18.438 6.758 1 98.62 113 ARG B C 1
ATOM 2588 O O . ARG B 1 113 ? -7.895 18.203 7.184 1 98.62 113 ARG B O 1
ATOM 2595 N N . LYS B 1 114 ? -9.969 18.938 7.492 1 98.44 114 LYS B N 1
ATOM 2596 C CA . LYS B 1 114 ? -9.711 19.312 8.883 1 98.44 114 LYS B CA 1
ATOM 2597 C C . LYS B 1 114 ? -9.258 18.109 9.703 1 98.44 114 LYS B C 1
ATOM 2599 O O . LYS B 1 114 ? -8.258 18.172 10.414 1 98.44 114 LYS B O 1
ATOM 2604 N N . ALA B 1 115 ? -9.945 16.984 9.578 1 98.44 115 ALA B N 1
ATOM 2605 C CA . ALA B 1 115 ? -9.617 15.773 10.32 1 98.44 115 ALA B CA 1
ATOM 2606 C C . ALA B 1 115 ? -8.234 15.25 9.938 1 98.44 115 ALA B C 1
ATOM 2608 O O . ALA B 1 115 ? -7.473 14.789 10.797 1 98.44 115 ALA B O 1
ATOM 2609 N N . ILE B 1 116 ? -7.961 15.297 8.719 1 98.62 116 ILE B N 1
ATOM 2610 C CA . ILE B 1 116 ? -6.688 14.805 8.203 1 98.62 116 ILE B CA 1
ATOM 2611 C C . ILE B 1 116 ? -5.551 15.68 8.727 1 98.62 116 ILE B C 1
ATOM 2613 O O . ILE B 1 116 ? -4.531 15.164 9.195 1 98.62 116 ILE B O 1
ATOM 2617 N N . LEU B 1 117 ? -5.762 16.969 8.703 1 98.38 117 LEU B N 1
ATOM 2618 C CA . LEU B 1 117 ? -4.738 17.891 9.195 1 98.38 117 LEU B CA 1
ATOM 2619 C C . LEU B 1 117 ? -4.547 17.734 10.703 1 98.38 117 LEU B C 1
ATOM 2621 O O . LEU B 1 117 ? -3.42 17.812 11.195 1 98.38 117 LEU B O 1
ATOM 2625 N N . GLU B 1 118 ? -5.57 17.484 11.406 1 97.5 118 GLU B N 1
ATOM 2626 C CA . GLU B 1 118 ? -5.461 17.25 12.844 1 97.5 118 GLU B CA 1
ATOM 2627 C C . GLU B 1 118 ? -4.664 15.977 13.133 1 97.5 118 GLU B C 1
ATOM 2629 O O . GLU B 1 118 ? -3.855 15.938 14.062 1 97.5 118 GLU B O 1
ATOM 2634 N N . PHE B 1 119 ? -4.902 15.016 12.375 1 96.69 119 PHE B N 1
ATOM 2635 C CA . PHE B 1 119 ? -4.156 13.773 12.516 1 96.69 119 PHE B CA 1
ATOM 2636 C C . PHE B 1 119 ? -2.666 14.008 12.281 1 96.69 119 PHE B C 1
ATOM 2638 O O . PHE B 1 119 ? -1.836 13.602 13.102 1 96.69 119 PHE B O 1
ATOM 2645 N N . PHE B 1 120 ? -2.346 14.656 11.219 1 96.88 120 PHE B N 1
ATOM 2646 C CA . PHE B 1 120 ? -0.94 14.883 10.906 1 96.88 120 PHE B CA 1
ATOM 2647 C C . PHE B 1 120 ? -0.315 15.859 11.898 1 96.88 120 PHE B C 1
ATOM 2649 O O . PHE B 1 120 ? 0.88 15.781 12.188 1 96.88 120 PHE B O 1
ATOM 2656 N N . LYS B 1 121 ? -1.127 16.797 12.438 1 96.5 121 LYS B N 1
ATOM 2657 C CA . LYS B 1 121 ? -0.63 17.656 13.5 1 96.5 121 LYS B CA 1
ATOM 2658 C C . LYS B 1 121 ? -0.197 16.859 14.719 1 96.5 121 LYS B C 1
ATOM 2660 O O . LYS B 1 121 ? 0.882 17.078 15.273 1 96.5 121 LYS B O 1
ATOM 2665 N N . LYS B 1 122 ? -1.035 15.898 15.094 1 93.5 122 LYS B N 1
ATOM 2666 C CA . LYS B 1 122 ? -0.668 15.016 16.203 1 93.5 122 LYS B CA 1
ATOM 2667 C C . LYS B 1 122 ? 0.621 14.258 15.898 1 93.5 122 LYS B C 1
ATOM 2669 O O . LYS B 1 122 ? 1.479 14.109 16.766 1 93.5 122 LYS B O 1
ATOM 2674 N N . PHE B 1 123 ? 0.707 13.812 14.734 1 92.19 123 PHE B N 1
ATOM 2675 C CA . PHE B 1 123 ? 1.88 13.07 14.289 1 92.19 123 PHE B CA 1
ATOM 2676 C C . PHE B 1 123 ? 3.137 13.93 14.406 1 92.19 123 PHE B C 1
ATOM 2678 O O . PHE B 1 123 ? 4.109 13.523 15.047 1 92.19 123 PHE B O 1
ATOM 2685 N N . ILE B 1 124 ? 3.143 15.109 13.898 1 92.44 124 ILE B N 1
ATOM 2686 C CA . ILE B 1 124 ? 4.355 15.922 13.828 1 92.44 124 ILE B CA 1
ATOM 2687 C C . ILE B 1 124 ? 4.688 16.469 15.219 1 92.44 124 ILE B C 1
ATOM 2689 O O . ILE B 1 124 ? 5.848 16.766 15.516 1 92.44 124 ILE B O 1
ATOM 2693 N N . ASP B 1 125 ? 3.691 16.641 16.016 1 91.12 125 ASP B N 1
ATOM 2694 C CA . ASP B 1 125 ? 3.93 17.062 17.391 1 91.12 125 ASP B CA 1
ATOM 2695 C C . ASP B 1 125 ? 4.598 15.969 18.203 1 91.12 125 ASP B C 1
ATOM 2697 O O . ASP B 1 125 ? 5.238 16.234 19.219 1 91.12 125 ASP B O 1
ATOM 2701 N N . SER B 1 126 ? 4.438 14.742 17.781 1 88 126 SER B N 1
ATOM 2702 C CA . SER B 1 126 ? 4.91 13.602 18.547 1 88 126 SER B CA 1
ATOM 2703 C C . SER B 1 126 ? 6.289 13.148 18.078 1 88 126 SER B C 1
ATOM 2705 O O . SER B 1 126 ? 7.043 12.547 18.844 1 88 126 SER B O 1
ATOM 2707 N N . ILE B 1 127 ? 6.574 13.391 16.859 1 87.5 127 ILE B N 1
ATOM 2708 C CA . ILE B 1 127 ? 7.805 12.852 16.281 1 87.5 127 ILE B CA 1
ATOM 2709 C C . ILE B 1 127 ? 8.695 13.992 15.812 1 87.5 127 ILE B C 1
ATOM 2711 O O . ILE B 1 127 ? 8.203 15.008 15.312 1 87.5 127 ILE B O 1
ATOM 2715 N N . SER B 1 128 ? 9.984 13.828 15.984 1 88.81 128 SER B N 1
ATOM 2716 C CA . SER B 1 128 ? 10.914 14.852 15.523 1 88.81 128 SER B CA 1
ATOM 2717 C C . SER B 1 128 ? 11.07 14.828 14.008 1 88.81 128 SER B C 1
ATOM 2719 O O . SER B 1 128 ? 10.727 13.836 13.359 1 88.81 128 SER B O 1
ATOM 2721 N N . LYS B 1 129 ? 11.594 15.875 13.508 1 93.19 129 LYS B N 1
ATOM 2722 C CA . LYS B 1 129 ? 11.844 15.984 12.07 1 93.19 129 LYS B CA 1
ATOM 2723 C C . LYS B 1 129 ? 12.938 15.016 11.625 1 93.19 129 LYS B C 1
ATOM 2725 O O . LYS B 1 129 ? 13.133 14.797 10.43 1 93.19 129 LYS B O 1
ATOM 2730 N N . ASP B 1 130 ? 13.539 14.359 12.547 1 91.69 130 ASP B N 1
ATOM 2731 C CA . ASP B 1 130 ? 14.562 13.367 12.227 1 91.69 130 ASP B CA 1
ATOM 2732 C C . ASP B 1 130 ? 13.953 12.141 11.555 1 91.69 130 ASP B C 1
ATOM 2734 O O . ASP B 1 130 ? 14.656 11.367 10.891 1 91.69 130 ASP B O 1
ATOM 2738 N N . LEU B 1 131 ? 12.75 11.953 11.867 1 93.25 131 LEU B N 1
ATOM 2739 C CA . LEU B 1 131 ? 12.031 10.875 11.188 1 93.25 131 LEU B CA 1
ATOM 2740 C C . LEU B 1 131 ? 11.438 11.359 9.875 1 93.25 131 LEU B C 1
ATOM 2742 O O . LEU B 1 131 ? 10.641 12.305 9.859 1 93.25 131 LEU B O 1
ATOM 2746 N N . GLN B 1 132 ? 11.82 10.711 8.766 1 96.25 132 GLN B N 1
ATOM 2747 C CA . GLN B 1 132 ? 11.422 11.164 7.438 1 96.25 132 GLN B CA 1
ATOM 2748 C C . GLN B 1 132 ? 10.766 10.039 6.645 1 96.25 132 GLN B C 1
ATOM 2750 O O . GLN B 1 132 ? 11.227 8.891 6.691 1 96.25 132 GLN B O 1
ATOM 2755 N N . PHE B 1 133 ? 9.711 10.398 6.012 1 97.69 133 PHE B N 1
ATOM 2756 C CA . PHE B 1 133 ? 9.18 9.531 4.973 1 97.69 133 PHE B CA 1
ATOM 2757 C C . PHE B 1 133 ? 9.969 9.672 3.68 1 97.69 133 PHE B C 1
ATOM 2759 O O . PHE B 1 133 ? 10 10.75 3.076 1 97.69 133 PHE B O 1
ATOM 2766 N N . VAL B 1 134 ? 10.547 8.602 3.256 1 98.56 134 VAL B N 1
ATOM 2767 C CA . VAL B 1 134 ? 11.352 8.617 2.039 1 98.56 134 VAL B CA 1
ATOM 2768 C C . VAL B 1 134 ? 10.625 7.859 0.929 1 98.56 134 VAL B C 1
ATOM 2770 O O . VAL B 1 134 ? 10.281 6.684 1.091 1 98.56 134 VAL B O 1
ATOM 2773 N N . ILE B 1 135 ? 10.43 8.508 -0.136 1 98.75 135 ILE B N 1
ATOM 2774 C CA . ILE B 1 135 ? 9.789 7.879 -1.286 1 98.75 135 ILE B CA 1
ATOM 2775 C C . ILE B 1 135 ? 10.789 6.973 -2 1 98.75 135 ILE B C 1
ATOM 2777 O O . ILE B 1 135 ? 11.844 7.434 -2.445 1 98.75 135 ILE B O 1
ATOM 2781 N N . ASP B 1 136 ? 10.43 5.727 -2.107 1 98.62 136 ASP B N 1
ATOM 2782 C CA . ASP B 1 136 ? 11.242 4.77 -2.85 1 98.62 136 ASP B CA 1
ATOM 2783 C C . ASP B 1 136 ? 10.93 4.816 -4.344 1 98.62 136 ASP B C 1
ATOM 2785 O O . ASP B 1 136 ? 11.828 4.73 -5.18 1 98.62 136 ASP B O 1
ATOM 2789 N N . ASP B 1 137 ? 9.672 4.84 -4.676 1 98.5 137 ASP B N 1
ATOM 2790 C CA . ASP B 1 137 ? 9.164 4.898 -6.047 1 98.5 137 ASP B CA 1
ATOM 2791 C C . ASP B 1 137 ? 7.797 5.57 -6.098 1 98.5 137 ASP B C 1
ATOM 2793 O O . ASP B 1 137 ? 7.055 5.559 -5.113 1 98.5 137 ASP B O 1
ATOM 2797 N N . ILE B 1 138 ? 7.504 6.207 -7.164 1 98.69 138 ILE B N 1
ATOM 2798 C CA . ILE B 1 138 ? 6.254 6.934 -7.352 1 98.69 138 ILE B CA 1
ATOM 2799 C C . ILE B 1 138 ? 5.859 6.914 -8.828 1 98.69 138 ILE B C 1
ATOM 2801 O O . ILE B 1 138 ? 6.707 7.074 -9.703 1 98.69 138 ILE B O 1
ATOM 2805 N N . SER B 1 139 ? 4.574 6.598 -9.109 1 98.5 139 SER B N 1
ATOM 2806 C CA . SER B 1 139 ? 4.102 6.676 -10.484 1 98.5 139 SER B CA 1
ATOM 2807 C C . SER B 1 139 ? 3.959 8.125 -10.945 1 98.5 139 SER B C 1
ATOM 2809 O O . SER B 1 139 ? 3.539 8.984 -10.164 1 98.5 139 SER B O 1
ATOM 2811 N N . THR B 1 140 ? 4.211 8.406 -12.281 1 96.75 140 THR B N 1
ATOM 2812 C CA . THR B 1 140 ? 4.359 9.82 -12.609 1 96.75 140 THR B CA 1
ATOM 2813 C C . THR B 1 140 ? 3.484 10.195 -13.805 1 96.75 140 THR B C 1
ATOM 2815 O O . THR B 1 140 ? 3.299 11.375 -14.102 1 96.75 140 THR B O 1
ATOM 2818 N N . GLU B 1 141 ? 2.889 9.266 -14.5 1 95.12 141 GLU B N 1
ATOM 2819 C CA . GLU B 1 141 ? 2.252 9.617 -15.766 1 95.12 141 GLU B CA 1
ATOM 2820 C C . GLU B 1 141 ? 0.747 9.805 -15.594 1 95.12 141 GLU B C 1
ATOM 2822 O O . GLU B 1 141 ? 0.104 10.484 -16.391 1 95.12 141 GLU B O 1
ATOM 2827 N N . ASP B 1 142 ? 0.186 9.156 -14.594 1 95.56 142 ASP B N 1
ATOM 2828 C CA . ASP B 1 142 ? -1.257 9.258 -14.398 1 95.56 142 ASP B CA 1
ATOM 2829 C C . ASP B 1 142 ? -1.642 10.648 -13.891 1 95.56 142 ASP B C 1
ATOM 2831 O O . ASP B 1 142 ? -1.067 11.133 -12.914 1 95.56 142 ASP B O 1
ATOM 2835 N N . SER B 1 143 ? -2.619 11.203 -14.445 1 95.25 143 SER B N 1
ATOM 2836 C CA . SER B 1 143 ? -2.971 12.586 -14.156 1 95.25 143 SER B CA 1
ATOM 2837 C C . SER B 1 143 ? -3.781 12.695 -12.867 1 95.25 143 SER B C 1
ATOM 2839 O O . SER B 1 143 ? -3.877 13.766 -12.273 1 95.25 143 SER B O 1
ATOM 2841 N N . LEU B 1 144 ? -4.336 11.555 -12.445 1 97.12 144 LEU B N 1
ATOM 2842 C CA . LEU B 1 144 ? -5.262 11.711 -11.32 1 97.12 144 LEU B CA 1
ATOM 2843 C C . LEU B 1 144 ? -5.102 10.57 -10.32 1 97.12 144 LEU B C 1
ATOM 2845 O O . LEU B 1 144 ? -5.871 10.461 -9.367 1 97.12 144 LEU B O 1
ATOM 2849 N N . ALA B 1 145 ? -4.184 9.719 -10.555 1 98.5 145 ALA B N 1
ATOM 2850 C CA . ALA B 1 145 ? -3.91 8.641 -9.609 1 98.5 145 ALA B CA 1
ATOM 2851 C C . ALA B 1 145 ? -2.41 8.414 -9.453 1 98.5 145 ALA B C 1
ATOM 2853 O O . ALA B 1 145 ? -1.662 8.461 -10.438 1 98.5 145 ALA B O 1
ATOM 2854 N N . VAL B 1 146 ? -1.996 8.195 -8.188 1 98.81 146 VAL B N 1
ATOM 2855 C CA . VAL B 1 146 ? -0.568 8.062 -7.914 1 98.81 146 VAL B CA 1
ATOM 2856 C C . VAL B 1 146 ? -0.331 6.91 -6.945 1 98.81 146 VAL B C 1
ATOM 2858 O O . VAL B 1 146 ? -0.958 6.84 -5.883 1 98.81 146 VAL B O 1
ATOM 2861 N N . GLY B 1 147 ? 0.473 5.953 -7.328 1 98.88 147 GLY B N 1
ATOM 2862 C CA . GLY B 1 147 ? 1.021 4.957 -6.422 1 98.88 147 GLY B CA 1
ATOM 2863 C C . GLY B 1 147 ? 2.402 5.312 -5.906 1 98.88 147 GLY B C 1
ATOM 2864 O O . GLY B 1 147 ? 3.223 5.867 -6.645 1 98.88 147 GLY B O 1
ATOM 2865 N N . VAL B 1 148 ? 2.615 4.996 -4.633 1 98.88 148 VAL B N 1
ATOM 2866 C CA . VAL B 1 148 ? 3.883 5.348 -4 1 98.88 148 VAL B CA 1
ATOM 2867 C C . VAL B 1 148 ? 4.375 4.188 -3.141 1 98.88 148 VAL B C 1
ATOM 2869 O O . VAL B 1 148 ? 3.588 3.557 -2.43 1 98.88 148 VAL B O 1
ATOM 2872 N N . THR B 1 149 ? 5.656 3.873 -3.195 1 98.88 149 THR B N 1
ATOM 2873 C CA . THR B 1 149 ? 6.328 3.102 -2.156 1 98.88 149 THR B CA 1
ATOM 2874 C C . THR B 1 149 ? 7.273 3.988 -1.352 1 98.88 149 THR B C 1
ATOM 2876 O O . THR B 1 149 ? 7.883 4.91 -1.896 1 98.88 149 THR B O 1
ATOM 2879 N N . TRP B 1 150 ? 7.297 3.703 -0.111 1 98.69 150 TRP B N 1
ATOM 2880 C CA . TRP B 1 150 ? 8.086 4.547 0.783 1 98.69 150 TRP B CA 1
ATOM 2881 C C . TRP B 1 150 ? 8.602 3.744 1.975 1 98.69 150 TRP B C 1
ATOM 2883 O O . TRP B 1 150 ? 8.219 2.588 2.166 1 98.69 150 TRP B O 1
ATOM 2893 N N . HIS B 1 151 ? 9.539 4.305 2.689 1 97.75 151 HIS B N 1
ATOM 2894 C CA . HIS B 1 151 ? 9.992 3.844 3.998 1 97.75 151 HIS B CA 1
ATOM 2895 C C . HIS B 1 151 ? 10.344 5.02 4.906 1 97.75 151 HIS B C 1
ATOM 2897 O O . HIS B 1 151 ? 10.398 6.164 4.453 1 97.75 151 HIS B O 1
ATOM 2903 N N . LEU B 1 152 ? 10.508 4.73 6.188 1 96.12 152 LEU B N 1
ATOM 2904 C CA . LEU B 1 152 ? 10.938 5.766 7.121 1 96.12 152 LEU B CA 1
ATOM 2905 C C . LEU B 1 152 ? 12.445 5.703 7.344 1 96.12 152 LEU B C 1
ATOM 2907 O O . LEU B 1 152 ? 13.031 4.617 7.359 1 96.12 152 LEU B O 1
ATOM 2911 N N . GLU B 1 153 ? 12.984 6.84 7.496 1 94.81 153 GLU B N 1
ATOM 2912 C CA . GLU B 1 153 ? 14.359 6.969 7.965 1 94.81 153 GLU B CA 1
ATOM 2913 C C . GLU B 1 153 ? 14.43 7.824 9.227 1 94.81 153 GLU B C 1
ATOM 2915 O O . GLU B 1 153 ? 13.719 8.82 9.352 1 94.81 153 GLU B O 1
ATOM 2920 N N . TRP B 1 154 ? 15.266 7.418 10.094 1 91.5 154 TRP B N 1
ATOM 2921 C CA . TRP B 1 154 ? 15.641 8.219 11.25 1 91.5 154 TRP B CA 1
ATOM 2922 C C . TRP B 1 154 ? 17.078 8.711 11.133 1 91.5 154 TRP B C 1
ATOM 2924 O O . TRP B 1 154 ? 18.016 7.918 11.172 1 91.5 154 TRP B O 1
ATOM 2934 N N . LYS B 1 155 ? 17.203 9.992 10.953 1 90.69 155 LYS B N 1
ATOM 2935 C CA . LYS B 1 155 ? 18.516 10.602 10.742 1 90.69 155 LYS B CA 1
ATOM 2936 C C . LYS B 1 155 ? 19.25 9.953 9.57 1 90.69 155 LYS B C 1
ATOM 2938 O O . LYS B 1 155 ? 20.422 9.617 9.68 1 90.69 155 LYS B O 1
ATOM 2943 N N . GLY B 1 156 ? 18.5 9.656 8.578 1 90.75 156 GLY B N 1
ATOM 2944 C CA . GLY B 1 156 ? 19.094 9.172 7.348 1 90.75 156 GLY B CA 1
ATOM 2945 C C . GLY B 1 156 ? 19.281 7.664 7.332 1 90.75 156 GLY B C 1
ATOM 2946 O O . GLY B 1 156 ? 19.719 7.098 6.328 1 90.75 156 GLY B O 1
ATOM 2947 N N . ARG B 1 157 ? 18.906 7.023 8.414 1 89.88 157 ARG B N 1
ATOM 2948 C CA . ARG B 1 157 ? 19.016 5.57 8.484 1 89.88 157 ARG B CA 1
ATOM 2949 C C . ARG B 1 157 ? 17.641 4.906 8.406 1 89.88 157 ARG B C 1
ATOM 2951 O O . ARG B 1 157 ? 16.688 5.391 9 1 89.88 157 ARG B O 1
ATOM 2958 N N . PRO B 1 158 ? 17.688 3.805 7.766 1 90.69 158 PRO B N 1
ATOM 2959 C CA . PRO B 1 158 ? 16.391 3.145 7.633 1 90.69 158 PRO B CA 1
ATOM 2960 C C . PRO B 1 158 ? 15.789 2.738 8.977 1 90.69 158 PRO B C 1
ATOM 2962 O O . PRO B 1 158 ? 16.5 2.195 9.836 1 90.69 158 PRO B O 1
ATOM 2965 N N . PHE B 1 159 ? 14.531 3.09 9.156 1 90.75 159 PHE B N 1
ATOM 2966 C CA . PHE B 1 159 ? 13.758 2.707 10.328 1 90.75 159 PHE B CA 1
ATOM 2967 C C . PHE B 1 159 ? 13.195 1.299 10.172 1 90.75 159 PHE B C 1
ATOM 2969 O O . PHE B 1 159 ? 12.695 0.938 9.109 1 90.75 159 PHE B O 1
ATOM 2976 N N . PRO B 1 160 ? 13.32 0.444 11.148 1 88.06 160 PRO B N 1
ATOM 2977 C CA . PRO B 1 160 ? 12.883 -0.946 11.016 1 88.06 160 PRO B CA 1
ATOM 2978 C C . PRO B 1 160 ? 11.383 -1.065 10.758 1 88.06 160 PRO B C 1
ATOM 2980 O O . PRO B 1 160 ? 10.594 -0.281 11.289 1 88.06 160 PRO B O 1
ATOM 2983 N N . PHE B 1 161 ? 10.992 -2.023 9.875 1 89.44 161 PHE B N 1
ATOM 2984 C CA . PHE B 1 161 ? 9.609 -2.387 9.602 1 89.44 161 PHE B CA 1
ATOM 2985 C C . PHE B 1 161 ? 8.789 -1.158 9.219 1 89.44 161 PHE B C 1
ATOM 2987 O O . PHE B 1 161 ? 7.707 -0.935 9.766 1 89.44 161 PHE B O 1
ATOM 2994 N N . SER B 1 162 ? 9.383 -0.402 8.312 1 93.75 162 SER B N 1
ATOM 2995 C CA . SER B 1 162 ? 8.773 0.89 8.023 1 93.75 162 SER B CA 1
ATOM 2996 C C . SER B 1 162 ? 8.391 1.004 6.551 1 93.75 162 SER B C 1
ATOM 2998 O O . SER B 1 162 ? 7.969 2.068 6.098 1 93.75 162 SER B O 1
ATOM 3000 N N . LYS B 1 163 ? 8.547 -0.056 5.828 1 96.69 163 LYS B N 1
ATOM 3001 C CA . LYS B 1 163 ? 8.18 -0.023 4.414 1 96.69 163 LYS B CA 1
ATOM 3002 C C . LYS B 1 163 ? 6.668 0.107 4.25 1 96.69 163 LYS B C 1
ATOM 3004 O O . LYS B 1 163 ? 5.898 -0.528 4.977 1 96.69 163 LYS B O 1
ATOM 3009 N N . GLY B 1 164 ? 6.305 0.941 3.361 1 98 164 GLY B N 1
ATOM 3010 C CA . GLY B 1 164 ? 4.887 1.159 3.133 1 98 164 GLY B CA 1
ATOM 3011 C C . GLY B 1 164 ? 4.535 1.328 1.667 1 98 164 GLY B C 1
ATOM 3012 O O . GLY B 1 164 ? 5.422 1.331 0.808 1 98 164 GLY B O 1
ATOM 3013 N N . CYS B 1 165 ? 3.312 1.35 1.427 1 98.56 165 CYS B N 1
ATOM 3014 C CA . CYS B 1 165 ? 2.686 1.557 0.126 1 98.56 165 CYS B CA 1
ATOM 3015 C C . CYS B 1 165 ? 1.459 2.451 0.249 1 98.56 165 CYS B C 1
ATOM 3017 O O . CYS B 1 165 ? 0.697 2.34 1.211 1 98.56 165 CYS B O 1
ATOM 3019 N N . SER B 1 166 ? 1.352 3.375 -0.692 1 98.88 166 SER B N 1
ATOM 3020 C CA . SER B 1 166 ? 0.212 4.285 -0.672 1 98.88 166 SER B CA 1
ATOM 3021 C C . SER B 1 166 ? -0.396 4.441 -2.062 1 98.88 166 SER B C 1
ATOM 3023 O O . SER B 1 166 ? 0.266 4.176 -3.068 1 98.88 166 SER B O 1
ATOM 3025 N N . PHE B 1 167 ? -1.651 4.766 -2.143 1 98.94 167 PHE B N 1
ATOM 3026 C CA . PHE B 1 167 ? -2.406 5.113 -3.34 1 98.94 167 PHE B CA 1
ATOM 3027 C C . PHE B 1 167 ? -3.195 6.402 -3.129 1 98.94 167 PHE B C 1
ATOM 3029 O O . PHE B 1 167 ? -3.873 6.559 -2.111 1 98.94 167 PHE B O 1
ATOM 3036 N N . TYR B 1 168 ? -3.1 7.324 -4.035 1 98.94 168 TYR B N 1
ATOM 3037 C CA . TYR B 1 168 ? -3.818 8.594 -3.959 1 98.94 168 TYR B CA 1
ATOM 3038 C C . TYR B 1 168 ? -4.656 8.812 -5.211 1 98.94 168 TYR B C 1
ATOM 3040 O O . TYR B 1 168 ? -4.215 8.523 -6.324 1 98.94 168 TYR B O 1
ATOM 3048 N N . ARG B 1 169 ? -5.832 9.32 -5.016 1 98.75 169 ARG B N 1
ATOM 3049 C CA . ARG B 1 169 ? -6.66 9.875 -6.086 1 98.75 169 ARG B CA 1
ATOM 3050 C C . ARG B 1 169 ? -6.754 11.391 -5.98 1 98.75 169 ARG B C 1
ATOM 3052 O O . ARG B 1 169 ? -6.891 11.938 -4.883 1 98.75 169 ARG B O 1
ATOM 3059 N N . LEU B 1 170 ? -6.645 12.016 -7.102 1 98.56 170 LEU B N 1
ATOM 3060 C CA . LEU B 1 170 ? -6.734 13.477 -7.156 1 98.56 170 LEU B CA 1
ATOM 3061 C C . LEU B 1 170 ? -7.875 13.914 -8.07 1 98.56 170 LEU B C 1
ATOM 3063 O O . LEU B 1 170 ? -8.422 13.102 -8.82 1 98.56 170 LEU B O 1
ATOM 3067 N N . GLN B 1 171 ? -8.273 15.086 -7.922 1 97.75 171 GLN B N 1
ATOM 3068 C CA . GLN B 1 171 ? -9.273 15.742 -8.766 1 97.75 171 GLN B CA 1
ATOM 3069 C C . GLN B 1 171 ? -8.977 17.234 -8.914 1 97.75 171 GLN B C 1
ATOM 3071 O O . GLN B 1 171 ? -8.391 17.844 -8.016 1 97.75 171 GLN B O 1
ATOM 3076 N N . VAL B 1 172 ? -9.328 17.75 -10.031 1 96.5 172 VAL B N 1
ATOM 3077 C CA . VAL B 1 172 ? -9.234 19.188 -10.219 1 96.5 172 VAL B CA 1
ATOM 3078 C C . VAL B 1 172 ? -10.484 19.875 -9.656 1 96.5 172 VAL B C 1
ATOM 3080 O O . VAL B 1 172 ? -11.586 19.656 -10.156 1 96.5 172 VAL B O 1
ATOM 3083 N N . LEU B 1 173 ? -10.242 20.562 -8.617 1 94.31 173 LEU B N 1
ATOM 3084 C CA . LEU B 1 173 ? -11.305 21.297 -7.949 1 94.31 173 LEU B CA 1
ATOM 3085 C C . LEU B 1 173 ? -10.992 22.797 -7.934 1 94.31 173 LEU B C 1
ATOM 3087 O O . LEU B 1 173 ? -9.953 23.203 -7.41 1 94.31 173 LEU B O 1
ATOM 3091 N N . ASN B 1 174 ? -11.875 23.594 -8.445 1 91.44 174 ASN B N 1
ATOM 3092 C CA . ASN B 1 174 ? -11.656 25.031 -8.516 1 91.44 174 ASN B CA 1
ATOM 3093 C C . ASN B 1 174 ? -10.312 25.375 -9.156 1 91.44 174 ASN B C 1
ATOM 3095 O O . ASN B 1 174 ? -9.531 26.141 -8.594 1 91.44 174 ASN B O 1
ATOM 3099 N N . SER B 1 175 ? -9.93 24.594 -10.195 1 91.44 175 SER B N 1
ATOM 3100 C CA . SER B 1 175 ? -8.766 24.812 -11.047 1 91.44 175 SER B CA 1
ATOM 3101 C C . SER B 1 175 ? -7.477 24.422 -10.32 1 91.44 175 SER B C 1
ATOM 3103 O O . SER B 1 175 ? -6.387 24.828 -10.719 1 91.44 175 SER B O 1
ATOM 3105 N N . LYS B 1 176 ? -7.656 23.766 -9.281 1 93.94 176 LYS B N 1
ATOM 3106 C CA . LYS B 1 176 ? -6.504 23.234 -8.555 1 93.94 176 LYS B CA 1
ATOM 3107 C C . LYS B 1 176 ? -6.605 21.719 -8.391 1 93.94 176 LYS B C 1
ATOM 3109 O O . LYS B 1 176 ? -7.676 21.203 -8.086 1 93.94 176 LYS B O 1
ATOM 3114 N N . LYS B 1 177 ? -5.547 21.141 -8.656 1 96.94 177 LYS B N 1
ATOM 3115 C CA . LYS B 1 177 ? -5.5 19.703 -8.422 1 96.94 177 LYS B CA 1
ATOM 3116 C C . LYS B 1 177 ? -5.293 19.391 -6.945 1 96.94 177 LYS B C 1
ATOM 3118 O O . LYS B 1 177 ? -4.375 19.922 -6.316 1 96.94 177 LYS B O 1
ATOM 3123 N N . GLN B 1 178 ? -6.207 18.547 -6.379 1 98.44 178 GLN B N 1
ATOM 3124 C CA . GLN B 1 178 ? -6.156 18.234 -4.953 1 98.44 178 GLN B CA 1
ATOM 3125 C C . GLN B 1 178 ? -6.355 16.734 -4.711 1 98.44 178 GLN B C 1
ATOM 3127 O O . GLN B 1 178 ? -6.98 16.047 -5.52 1 98.44 178 GLN B O 1
ATOM 3132 N N . ILE B 1 179 ? -5.805 16.25 -3.625 1 98.75 179 ILE B N 1
ATOM 3133 C CA . ILE B 1 179 ? -5.996 14.867 -3.203 1 98.75 179 ILE B CA 1
ATOM 3134 C C . ILE B 1 179 ? -7.406 14.688 -2.645 1 98.75 179 ILE B C 1
ATOM 3136 O O . ILE B 1 179 ? -7.809 15.398 -1.719 1 98.75 179 ILE B O 1
ATOM 3140 N N . ILE B 1 180 ? -8.148 13.695 -3.189 1 98.88 180 ILE B N 1
ATOM 3141 C CA . ILE B 1 180 ? -9.508 13.477 -2.719 1 98.88 180 ILE B CA 1
ATOM 3142 C C . ILE B 1 180 ? -9.594 12.141 -1.98 1 98.88 180 ILE B C 1
ATOM 3144 O O . ILE B 1 180 ? -10.57 11.875 -1.275 1 98.88 180 ILE B O 1
ATOM 3148 N N . TYR B 1 181 ? -8.578 11.359 -2.178 1 98.88 181 TYR B N 1
ATOM 3149 C CA . TYR B 1 181 ? -8.508 10.062 -1.516 1 98.88 181 TYR B CA 1
ATOM 3150 C C . TYR B 1 181 ? -7.059 9.641 -1.304 1 98.88 181 TYR B C 1
ATOM 3152 O O . TYR B 1 181 ? -6.207 9.852 -2.174 1 98.88 181 TYR B O 1
ATOM 3160 N N . GLY B 1 182 ? -6.793 9.047 -0.188 1 98.88 182 GLY B N 1
ATOM 3161 C CA . GLY B 1 182 ? -5.508 8.43 0.097 1 98.88 182 GLY B CA 1
ATOM 3162 C C . GLY B 1 182 ? -5.629 7.18 0.948 1 98.88 182 GLY B C 1
ATOM 3163 O O . GLY B 1 182 ? -6.422 7.137 1.89 1 98.88 182 GLY B O 1
ATOM 3164 N N . ARG B 1 183 ? -4.922 6.152 0.572 1 98.81 183 ARG B N 1
ATOM 3165 C CA . ARG B 1 183 ? -4.719 4.977 1.409 1 98.81 183 ARG B CA 1
ATOM 3166 C C . ARG B 1 183 ? -3.236 4.746 1.681 1 98.81 183 ARG B C 1
ATOM 3168 O O . ARG B 1 183 ? -2.428 4.711 0.75 1 98.81 183 ARG B O 1
ATOM 3175 N N . ASP B 1 184 ? -2.938 4.641 2.891 1 98.31 184 ASP B N 1
ATOM 3176 C CA . ASP B 1 184 ? -1.583 4.34 3.34 1 98.31 184 ASP B CA 1
ATOM 3177 C C . ASP B 1 184 ? -1.534 3 4.074 1 98.31 184 ASP B C 1
ATOM 3179 O O . ASP B 1 184 ? -2.355 2.74 4.957 1 98.31 184 ASP B O 1
ATOM 3183 N N . SER B 1 185 ? -0.612 2.219 3.688 1 97.38 185 SER B N 1
ATOM 3184 C CA . SER B 1 185 ? -0.369 0.941 4.352 1 97.38 185 SER B CA 1
ATOM 3185 C C . SER B 1 185 ? 1.106 0.769 4.695 1 97.38 185 SER B C 1
ATOM 3187 O O . SER B 1 185 ? 1.979 1.026 3.863 1 97.38 185 SER B O 1
ATOM 3189 N N . VAL B 1 186 ? 1.35 0.352 5.891 1 95.25 186 VAL B N 1
ATOM 3190 C CA . VAL B 1 186 ? 2.711 0.099 6.348 1 95.25 186 VAL B CA 1
ATOM 3191 C C . VAL B 1 186 ? 2.855 -1.365 6.758 1 95.25 186 VAL B C 1
ATOM 3193 O O . VAL B 1 186 ? 1.893 -1.985 7.215 1 95.25 186 VAL B O 1
ATOM 3196 N N . GLU B 1 187 ? 4.027 -1.867 6.613 1 93.88 187 GLU B N 1
ATOM 3197 C CA . GLU B 1 187 ? 4.27 -3.271 6.93 1 93.88 187 GLU B CA 1
ATOM 3198 C C . GLU B 1 187 ? 4.059 -3.543 8.414 1 93.88 187 GLU B C 1
ATOM 3200 O O . GLU B 1 187 ? 4.371 -2.699 9.258 1 93.88 187 GLU B O 1
ATOM 3205 N N . PRO B 1 188 ? 3.533 -4.66 8.719 1 87.56 188 PRO B N 1
ATOM 3206 C CA . PRO B 1 188 ? 3.436 -5.023 10.141 1 87.56 188 PRO B CA 1
ATOM 3207 C C . PRO B 1 188 ? 4.793 -5.328 10.766 1 87.56 188 PRO B C 1
ATOM 3209 O O . PRO B 1 188 ? 5.723 -5.742 10.062 1 87.56 188 PRO B O 1
ATOM 3212 N N . ALA B 1 189 ? 4.855 -5.121 12.055 1 79.62 189 ALA B N 1
ATOM 3213 C CA . ALA B 1 189 ? 6.082 -5.465 12.773 1 79.62 189 ALA B CA 1
ATOM 3214 C C . ALA B 1 189 ? 6.238 -6.977 12.898 1 79.62 189 ALA B C 1
ATOM 3216 O O . ALA B 1 189 ? 7.355 -7.496 12.883 1 79.62 189 ALA B O 1
ATOM 3217 N N . ILE B 1 190 ? 5.121 -7.613 13.016 1 82.75 190 ILE B N 1
ATOM 3218 C CA . ILE B 1 190 ? 5.125 -9.07 13.047 1 82.75 190 ILE B CA 1
ATOM 3219 C C . ILE B 1 190 ? 4.996 -9.617 11.625 1 82.75 190 ILE B C 1
ATOM 3221 O O . ILE B 1 190 ? 4.113 -9.195 10.875 1 82.75 190 ILE B O 1
ATOM 3225 N N . LYS B 1 191 ? 5.938 -10.531 11.32 1 88.62 191 LYS B N 1
ATOM 3226 C CA . LYS B 1 191 ? 5.953 -11.164 10.008 1 88.62 191 LYS B CA 1
ATOM 3227 C C . LYS B 1 191 ? 5.57 -12.641 10.102 1 88.62 191 LYS B C 1
ATOM 3229 O O . LYS B 1 191 ? 6.434 -13.5 10.273 1 88.62 191 LYS B O 1
ATOM 3234 N N . PRO B 1 192 ? 4.387 -12.867 9.805 1 87.31 192 PRO B N 1
ATOM 3235 C CA . PRO B 1 192 ? 3.99 -14.266 9.969 1 87.31 192 PRO B CA 1
ATOM 3236 C C . PRO B 1 192 ? 4.5 -15.156 8.836 1 87.31 192 PRO B C 1
ATOM 3238 O O . PRO B 1 192 ? 4.586 -16.375 9 1 87.31 192 PRO B O 1
ATOM 3241 N N . GLY B 1 193 ? 4.793 -14.594 7.703 1 90.56 193 GLY B N 1
ATOM 3242 C CA . GLY B 1 193 ? 5.227 -15.398 6.574 1 90.56 193 GLY B CA 1
ATOM 3243 C C . GLY B 1 193 ? 4.211 -16.453 6.164 1 90.56 193 GLY B C 1
ATOM 3244 O O . GLY B 1 193 ? 3.033 -16.141 5.977 1 90.56 193 GLY B O 1
ATOM 3245 N N . GLU B 1 194 ? 4.629 -17.641 6.141 1 88.56 194 GLU B N 1
ATOM 3246 C CA . GLU B 1 194 ? 3.781 -18.719 5.664 1 88.56 194 GLU B CA 1
ATOM 3247 C C . GLU B 1 194 ? 2.658 -19.031 6.652 1 88.56 194 GLU B C 1
ATOM 3249 O O . GLU B 1 194 ? 1.612 -19.547 6.27 1 88.56 194 GLU B O 1
ATOM 3254 N N . ALA B 1 195 ? 2.869 -18.625 7.883 1 90.31 195 ALA B N 1
ATOM 3255 C CA . ALA B 1 195 ? 1.817 -18.844 8.875 1 90.31 195 ALA B CA 1
ATOM 3256 C C . ALA B 1 195 ? 0.578 -18.016 8.539 1 90.31 195 ALA B C 1
ATOM 3258 O O . ALA B 1 195 ? -0.524 -18.328 9 1 90.31 195 ALA B O 1
ATOM 3259 N N . ALA B 1 196 ? 0.83 -16.984 7.809 1 86.94 196 ALA B N 1
ATOM 3260 C CA . ALA B 1 196 ? -0.302 -16.172 7.391 1 86.94 196 ALA B CA 1
ATOM 3261 C C . ALA B 1 196 ? -1.319 -16.984 6.605 1 86.94 196 ALA B C 1
ATOM 3263 O O . ALA B 1 196 ? -2.527 -16.766 6.727 1 86.94 196 ALA B O 1
ATOM 3264 N N . LEU B 1 197 ? -0.853 -17.922 5.82 1 87.12 197 LEU B N 1
ATOM 3265 C CA . LEU B 1 197 ? -1.732 -18.781 5.031 1 87.12 197 LEU B CA 1
ATOM 3266 C C . LEU B 1 197 ? -2.588 -19.656 5.93 1 87.12 197 LEU B C 1
ATOM 3268 O O . LEU B 1 197 ? -3.777 -19.859 5.668 1 87.12 197 LEU B O 1
ATOM 3272 N N . VAL B 1 198 ? -1.948 -20.094 6.93 1 88.19 198 VAL B N 1
ATOM 3273 C CA . VAL B 1 198 ? -2.654 -20.938 7.891 1 88.19 198 VAL B CA 1
ATOM 3274 C C . VAL B 1 198 ? -3.725 -20.109 8.609 1 88.19 198 VAL B C 1
ATOM 3276 O O . VAL B 1 198 ? -4.848 -20.578 8.805 1 88.19 198 VAL B O 1
ATOM 3279 N N . ILE B 1 199 ? -3.373 -18.922 8.93 1 86.75 199 ILE B N 1
ATOM 3280 C CA . ILE B 1 199 ? -4.301 -18.031 9.609 1 86.75 199 ILE B CA 1
ATOM 3281 C C . ILE B 1 199 ? -5.488 -17.734 8.695 1 86.75 199 ILE B C 1
ATOM 3283 O O . ILE B 1 199 ? -6.641 -17.797 9.125 1 86.75 199 ILE B O 1
ATOM 3287 N N . ILE B 1 200 ? -5.219 -17.453 7.496 1 86.62 200 ILE B N 1
ATOM 3288 C CA . ILE B 1 200 ? -6.25 -17.125 6.516 1 86.62 200 ILE B CA 1
ATOM 3289 C C . ILE B 1 200 ? -7.172 -18.328 6.324 1 86.62 200 ILE B C 1
ATOM 3291 O O . ILE B 1 200 ? -8.398 -18.172 6.301 1 86.62 200 ILE B O 1
ATOM 3295 N N . ARG B 1 201 ? -6.582 -19.484 6.219 1 86.88 201 ARG B N 1
ATOM 3296 C CA . ARG B 1 201 ? -7.363 -20.703 6.074 1 86.88 201 ARG B CA 1
ATOM 3297 C C . ARG B 1 201 ? -8.273 -20.922 7.281 1 86.88 201 ARG B C 1
ATOM 3299 O O . ARG B 1 201 ? -9.438 -21.297 7.125 1 86.88 201 ARG B O 1
ATOM 3306 N N . GLY B 1 202 ? -7.691 -20.719 8.422 1 86.62 202 GLY B N 1
ATOM 3307 C CA . GLY B 1 202 ? -8.484 -20.828 9.633 1 86.62 202 GLY B CA 1
ATOM 3308 C C . GLY B 1 202 ? -9.664 -19.875 9.672 1 86.62 202 GLY B C 1
ATOM 3309 O O . GLY B 1 202 ? -10.773 -20.266 10.031 1 86.62 202 GLY B O 1
ATOM 3310 N N . LEU B 1 203 ? -9.398 -18.688 9.305 1 85.06 203 LEU B N 1
ATOM 3311 C CA . LEU B 1 203 ? -10.453 -17.672 9.289 1 85.06 203 LEU B CA 1
ATOM 3312 C C . LEU B 1 203 ? -11.508 -18 8.242 1 85.06 203 LEU B C 1
ATOM 3314 O O . LEU B 1 203 ? -12.703 -17.828 8.484 1 85.06 203 LEU B O 1
ATOM 3318 N N . ALA B 1 204 ? -11.109 -18.453 7.109 1 83.12 204 ALA B N 1
ATOM 3319 C CA . ALA B 1 204 ? -12.047 -18.859 6.07 1 83.12 204 ALA B CA 1
ATOM 3320 C C . ALA B 1 204 ? -12.922 -20.016 6.551 1 83.12 204 ALA B C 1
ATOM 3322 O O . ALA B 1 204 ? -14.125 -20.047 6.285 1 83.12 204 ALA B O 1
ATOM 3323 N N . TRP B 1 205 ? -12.305 -20.906 7.16 1 83.31 205 TRP B N 1
ATOM 3324 C CA . TRP B 1 205 ? -13.031 -22.031 7.734 1 83.31 205 TRP B CA 1
ATOM 3325 C C . TRP B 1 205 ? -14.07 -21.547 8.742 1 83.31 205 TRP B C 1
ATOM 3327 O O . TRP B 1 205 ? -15.211 -22.016 8.742 1 83.31 205 TRP B O 1
ATOM 3337 N N . LEU B 1 206 ? -13.648 -20.641 9.625 1 84.25 206 LEU B N 1
ATOM 3338 C CA . LEU B 1 206 ? -14.555 -20.062 10.617 1 84.25 206 LEU B CA 1
ATOM 3339 C C . LEU B 1 206 ? -15.734 -19.391 9.938 1 84.25 206 LEU B C 1
ATOM 3341 O O . LEU B 1 206 ? -16.875 -19.547 10.367 1 84.25 206 LEU B O 1
ATOM 3345 N N . LEU B 1 207 ? -15.477 -18.672 8.922 1 82.5 207 LEU B N 1
ATOM 3346 C CA . LEU B 1 207 ? -16.516 -17.969 8.195 1 82.5 207 LEU B CA 1
ATOM 3347 C C . LEU B 1 207 ? -17.453 -18.938 7.477 1 82.5 207 LEU B C 1
ATOM 3349 O O . LEU B 1 207 ? -18.641 -18.672 7.324 1 82.5 207 LEU B O 1
ATOM 3353 N N . GLN B 1 208 ? -16.906 -20.047 6.98 1 82.06 208 GLN B N 1
ATOM 3354 C CA . GLN B 1 208 ? -17.703 -21.109 6.363 1 82.06 208 GLN B CA 1
ATOM 3355 C C . GLN B 1 208 ? -18.656 -21.719 7.375 1 82.06 208 GLN B C 1
ATOM 3357 O O . GLN B 1 208 ? -19.812 -22.016 7.051 1 82.06 208 GLN B O 1
ATOM 3362 N N . ARG B 1 209 ? -18.156 -21.781 8.531 1 84.75 209 ARG B N 1
ATOM 3363 C CA . ARG B 1 209 ? -18.938 -22.422 9.586 1 84.75 209 ARG B CA 1
ATOM 3364 C C . ARG B 1 209 ? -19.938 -21.453 10.188 1 84.75 209 ARG B C 1
ATOM 3366 O O . ARG B 1 209 ? -21.062 -21.844 10.547 1 84.75 209 ARG B O 1
ATOM 3373 N N . PHE B 1 210 ? -19.516 -20.156 10.266 1 84 210 PHE B N 1
ATOM 3374 C CA . PHE B 1 210 ? -20.359 -19.125 10.852 1 84 210 PHE B CA 1
ATOM 3375 C C . PHE B 1 210 ? -20.469 -17.922 9.922 1 84 210 PHE B C 1
ATOM 3377 O O . PHE B 1 210 ? -19.906 -16.859 10.203 1 84 210 PHE B O 1
ATOM 3384 N N . PRO B 1 211 ? -21.281 -17.984 8.938 1 74.81 211 PRO B N 1
ATOM 3385 C CA . PRO B 1 211 ? -21.344 -16.922 7.934 1 74.81 211 PRO B CA 1
ATOM 3386 C C . PRO B 1 211 ? -21.797 -15.578 8.516 1 74.81 211 PRO B C 1
ATOM 3388 O O . PRO B 1 211 ? -21.453 -14.523 7.973 1 74.81 211 PRO B O 1
ATOM 3391 N N . GLN B 1 212 ? -22.469 -15.57 9.617 1 76.44 212 GLN B N 1
ATOM 3392 C CA . GLN B 1 212 ? -22.969 -14.344 10.227 1 76.44 212 GLN B CA 1
ATOM 3393 C C . GLN B 1 212 ? -21.828 -13.5 10.781 1 76.44 212 GLN B C 1
ATOM 3395 O O . GLN B 1 212 ? -21.969 -12.289 10.969 1 76.44 212 GLN B O 1
ATOM 3400 N N . LEU B 1 213 ? -20.703 -14.172 11.031 1 74.56 213 LEU B N 1
ATOM 3401 C CA . LEU B 1 213 ? -19.531 -13.477 11.57 1 74.56 213 LEU B CA 1
ATOM 3402 C C . LEU B 1 213 ? -18.969 -12.484 10.555 1 74.56 213 LEU B C 1
ATOM 3404 O O . LEU B 1 213 ? -18.406 -11.453 10.93 1 74.56 213 LEU B O 1
ATOM 3408 N N . ALA B 1 214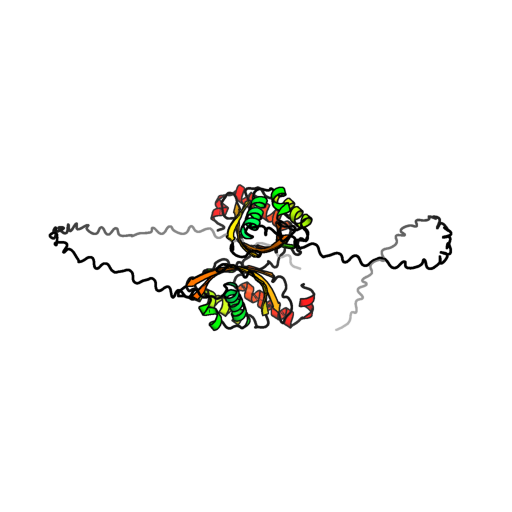 ? -19.188 -12.742 9.289 1 67.88 214 ALA B N 1
ATOM 3409 C CA . ALA B 1 214 ? -18.672 -11.859 8.242 1 67.88 214 ALA B CA 1
ATOM 3410 C C . ALA B 1 214 ? -19.359 -10.492 8.297 1 67.88 214 ALA B C 1
ATOM 3412 O O . ALA B 1 214 ? -18.75 -9.477 7.961 1 67.88 214 ALA B O 1
ATOM 3413 N N . ASP B 1 215 ? -20.562 -10.484 8.711 1 68.88 215 ASP B N 1
ATOM 3414 C CA . ASP B 1 215 ? -21.328 -9.25 8.789 1 68.88 215 ASP B CA 1
ATOM 3415 C C . ASP B 1 215 ? -20.922 -8.422 10.008 1 68.88 215 ASP B C 1
ATOM 3417 O O . ASP B 1 215 ? -21.109 -7.207 10.031 1 68.88 215 ASP B O 1
ATOM 3421 N N . GLN B 1 216 ? -20.375 -9.102 11 1 61.97 216 GLN B N 1
ATOM 3422 C CA . GLN B 1 216 ? -20.031 -8.43 12.25 1 61.97 216 GLN B CA 1
ATOM 3423 C C . GLN B 1 216 ? -18.625 -7.855 12.203 1 61.97 216 GLN B C 1
ATOM 3425 O O . GLN B 1 216 ? -18.312 -6.914 12.93 1 61.97 216 GLN B O 1
ATOM 3430 N N . LEU B 1 217 ? -17.812 -8.406 11.453 1 57.75 217 LEU B N 1
ATOM 3431 C CA . LEU B 1 217 ? -16.406 -8.062 11.453 1 57.75 217 LEU B CA 1
ATOM 3432 C C . LEU B 1 217 ? -16.109 -6.973 10.43 1 57.75 217 LEU B C 1
ATOM 3434 O O . LEU B 1 217 ? -14.945 -6.668 10.148 1 57.75 217 LEU B O 1
ATOM 3438 N N . LYS B 1 218 ? -17.156 -6.246 10.008 1 56.31 218 LYS B N 1
ATOM 3439 C CA . LYS B 1 218 ? -16.969 -5.141 9.07 1 56.31 218 LYS B CA 1
ATOM 3440 C C . LYS B 1 218 ? -16.406 -3.914 9.781 1 56.31 218 LYS B C 1
ATOM 3442 O O . LYS B 1 218 ? -16.766 -3.623 10.922 1 56.31 218 LYS B O 1
#

Organism: Ricinus communis (NCBI:txid3988)

Sequence (436 aa):
MLMMSSTLSYSSSPPSLGHWKTPTCLQTTSPSLLSKRKAWTLRTPVSVSSSDNQTVTPSPATKDDAADTQLASDIVRRFYEGINDHDLASVEDLIAENCVYEDLIFPHPFVGRKAILEFFKKFIDSISKDLQFVIDDISTEDSLAVGVTWHLEWKGRPFPFSKGCSFYRLQVLNSKKQIIYGRDSVEPAIKPGEAALVIIRGLAWLLQRFPQLADQLKMLMMSSTLSYSSSPPSLGHWKTPTCLQTTSPSLLSKRKAWTLRTPVSVSSSDNQTVTPSPATKDDAADTQLASDIVRRFYEGINDHDLASVEDLIAENCVYEDLIFPHPFVGRKAILEFFKKFIDSISKDLQFVIDDISTEDSLAVGVTWHLEWKGRPFPFSKGCSFYRLQVLNSKKQIIYGRDSVEPAIKPGEAALVIIRGLAWLLQRFPQLADQLK

Foldseek 3Di:
DDDDDDDPCPDDDDDDDDDDDDDDDDDDDPDDDDPDPPDPPPDDDPDPPPPDPPPPPPDPPPVVLVQPPDWPQVLVVQCQVCLLVVNLVSNLVQADQQAWEAEPVDPGIQGGSVSVSVVSNVVPVVDDSQKGKAWPDKDTDDRFKMKTWTFIGGNNHGDPQGIKIKMWGWDQDPSDIHTRYMYIDTGDPDDPVPVVVVVVVVVVVVCVVPVVVVVVVD/DDDDDDDPDPPPPDDPDPDPPDPDDPDPPPDDPPPPPPDPPPPDDPDPPPPDPPPPVPPPPPVVLVQPPDWPQVLVVQCQVCLLVVNLVSNLVQADQQAWEAEPVDPGIQGGSVSVSVVSNVVPVVDDSQKGKAWPDKDTDDRFKMKTWTFIGGNNHGDPQGIKIKMWGWDQDPSDIHTRYMYIDTGDPDDPVPVVVVVVVVVVVVCVVPVVVVVVVD

Solvent-accessible surface area (backbone atoms only — not comparable to full-atom values): 25724 Å² total; per-residue (Å²): 138,92,82,92,80,86,70,88,73,85,70,87,87,78,83,86,77,86,73,84,85,78,87,88,83,90,81,88,81,80,82,77,84,78,80,77,79,77,80,82,75,83,74,78,85,77,81,83,74,84,76,80,80,74,77,76,70,77,73,74,77,73,72,76,62,63,65,54,83,65,49,39,37,55,56,54,49,46,41,52,48,19,60,40,65,64,32,63,77,75,29,53,76,44,40,28,67,76,15,38,35,34,45,40,48,33,92,62,64,33,67,19,35,68,47,44,51,50,52,51,48,54,48,49,75,64,40,61,69,50,49,31,78,42,76,74,46,66,33,67,62,16,73,41,34,32,18,33,32,32,31,34,21,50,76,85,35,63,40,64,63,34,45,30,23,31,39,35,34,42,45,76,52,95,64,34,63,19,35,44,32,37,39,40,28,52,31,44,83,68,56,58,43,74,52,46,55,54,50,51,40,51,50,51,50,49,37,70,74,37,59,68,53,49,72,67,55,108,141,83,78,82,82,83,79,82,80,75,81,67,84,77,80,79,80,80,80,78,78,75,83,70,70,84,76,74,81,72,82,81,74,81,68,82,74,77,78,80,75,80,76,77,83,76,78,78,74,80,73,77,78,71,75,72,68,74,70,72,77,71,72,76,61,62,63,52,81,64,50,38,36,55,53,53,50,47,42,52,50,19,60,39,65,64,32,62,79,74,30,51,77,44,40,28,69,74,14,39,35,34,45,39,48,31,91,61,64,35,66,19,34,69,48,43,51,51,52,52,48,53,48,49,74,62,42,62,69,49,50,31,78,43,76,73,47,67,31,66,61,16,72,39,34,30,18,34,33,32,32,33,21,49,76,84,35,65,40,64,65,34,45,31,25,30,38,36,35,42,45,73,52,96,62,34,64,20,34,44,32,35,38,40,28,50,30,44,83,69,57,58,44,74,54,46,56,54,51,50,38,51,50,50,51,49,38,72,74,38,60,69,53,48,73,66,55,107

InterPro domains:
  IPR032710 NTF2-like domain superfamily [SSF54427] (58-170)
  IPR037401 SnoaL-like domain [PF12680] (76-170)

pLDDT: mean 72.3, std 31.8, range [18.03, 98.94]

Secondary structure (DSSP, 8-state):
-----------------------------------------------------------------------HHHHHHHHHHHHHTT-HHHHHTTEEEEEEEEETTSSS-EESHHHHHHHHHHHHHHS-TTEEEEEEEE--S-SSEEEEEEEEEETTEEPTT--EEEEEEEEEETTEEEEEEEEEEE--SS--TTHHHHHHHHHHHHHHH-TTHHHH--/-----------------------------------------------------------------------HHHHHHHHHHHHHTT-HHHHHTTEEEEEEEEETTSSS-EESHHHHHHHHHHHHHHS-TTEEEEEEEE--S-SSEEEEEEEEEETTEEPTT--EEEEEEEEEETTEEEEEEEEEEE--SS--TTHHHHHHHHHHHHHHH-TTHHHH--

Radius of gyration: 37.71 Å; Cα contacts (8 Å, |Δi|>4): 629; chains: 2; bounding box: 118×84×124 Å